Protein AF-A0A377V3G2-F1 (afdb_monomer)

Solvent-accessible surface area (backbone atoms only — not comparable to full-atom values): 36327 Å² total; per-residue (Å²): 133,83,86,81,59,48,42,84,76,40,78,85,45,91,57,34,81,79,62,35,63,66,79,51,83,46,32,42,43,62,50,50,54,55,48,50,61,61,45,50,75,79,45,56,74,77,54,44,56,50,50,53,54,40,48,67,64,43,36,77,72,75,35,40,84,37,48,56,74,74,59,49,48,67,59,53,52,50,52,55,48,58,47,50,49,66,100,81,34,51,54,69,67,57,51,43,52,47,54,52,53,51,40,50,56,41,41,55,34,34,79,71,58,46,30,94,68,47,48,54,65,90,68,73,75,76,86,74,87,84,76,81,82,76,54,69,50,73,67,55,47,53,41,31,45,69,40,34,93,44,70,66,57,32,33,51,53,50,42,34,35,74,70,48,54,53,59,23,35,57,46,51,34,28,54,86,38,46,41,82,85,84,31,38,34,44,41,58,40,21,36,40,86,91,71,48,40,27,51,36,94,42,76,87,48,38,63,36,74,44,78,52,52,70,72,41,50,52,36,48,53,61,39,39,79,77,24,67,88,47,76,70,41,81,41,67,30,35,50,92,54,84,95,40,67,46,80,43,80,33,31,43,55,52,48,46,48,80,80,44,89,51,98,86,51,52,74,54,58,53,41,64,59,55,54,54,54,49,55,56,15,34,60,65,47,74,49,78,79,62,86,92,61,54,70,69,56,36,31,47,47,36,26,26,62,76,69,73,49,93,82,84,55,79,46,101,82,74,47,84,54,79,92,81,86,79,82,91,80,78,93,80,80,90,81,89,79,90,86,88,84,87,79,90,81,71,50,59,66,27,67,35,77,58,93,61,83,90,82,81,71,99,80,69,91,69,86,74,74,82,46,67,48,59,44,46,74,49,38,54,28,44,77,40,61,59,32,29,80,43,80,72,56,61,70,56,47,53,49,54,48,75,38,41,58,82,82,30,25,41,28,37,37,51,34,38,62,41,39,60,70,40,57,47,48,98,41,65,69,62,50,50,52,52,49,64,54,46,50,90,42,56,89,28,55,58,32,41,29,42,63,43,44,58,82,58,46,72,89,46,47,66,40,51,50,56,44,60,69,71,48,75,84,92,61,49,45,29,41,31,78,54,24,67,61,61,66,62,82,41,68,52,22,52,52,51,51,48,57,28,34,80,67,55,25,13,44,40,33,52,35,40,58,38,37,70,71,46,78,76,81,44,75,66,47,46,52,47,46,74,71,49,74,94,60,80,72,67,96,58,80,31,26,68,54,35,34,39,39,42,33,44,37,93,50,65,68,60,35,51,59,66,43,50,60,48,40,58,49,51,35,47,44,58,72,74,37,65,93,68,42,22,50,34,42,32,42,37,65,84,62,72,64,60,54,63,58,51,48,54,55,42,33,73,49,34,64,79,68,54,78,77,58,79,72,82,80,79,88,71,91,130

Mean predicted aligned error: 19.2 Å

Secondary structure (DSSP, 8-state):
-----HHHH-TT-TTHHHHS------BHHHHHHHHHHHHHHHS-HHHHHHHHHHHHHHHHHH-TTSBGGG--HHHHHHHHHHHH-STTPPPHHHHHHHHHHHHHHHHHHHHTTS-SS-TTTT-PPPP-PPPPP-PPPHHHHHHHHHT-SSHHHHHHHHHHHHH---HHHHHT-BGGGEETTTTEEEE--EE-TTS-EE--SSGGGTTEEEEPPHHHHHHHHHHHHHHTTS--EEEEEE-SSTT-EEEEEE-BS--GGGT---TT--SS--HHHHHHHHHHHHHHHTPPPPTT--HHHHHHHHHHHHTT----PBPTTS-B-----------------------------------------TT-------SHHHHTTT-SEEEE-HHHH-PPPHHHHHHHHHTS-TT-EEEEEPPHIIIIISTTSS-HHHHHHHHHHHGGGGGGEEEEEEE--TT--GGGHHHHHHHHHTS-TTS-EEEE---GGGGSSSHHHHHHHHHHHHTT-EEEEEE-HHHHHS-S-SHHHHHHHHHS----------SSS-EEEE---S-HHHHHHHHHHHHHHHHHHHHHSPTT---EEE--S--THHHHHHHHHHHHH-GGG-S--------S--

Radius of gyration: 31.65 Å; Cα contacts (8 Å, |Δi|>4): 839; chains: 1; bounding box: 69×61×103 Å

Nearest PDB structures (foldseek):
  1z1b-assembly1_B  TM=7.583E-01  e=1.274E-10  Lambdavirus lambda
  1z1g-assembly1_D  TM=8.087E-01  e=2.029E-09  Lambdavirus lambda
  6en0-assembly1_B  TM=7.884E-01  e=1.002E-09  Enterococcus faecalis
  1ztv-assembly1_B  TM=6.992E-01  e=1.966E-10  Enterococcus faecalis V583
  5vfz-assembly1_A  TM=5.021E-01  e=3.491E-09  Brujitavirus brujita

Sequence (622 aa):
MGTFDYAAQFPNSPNLKTFGIGKKDITVKDLSEKWLELKRMEICANAINRYESVVRSMLPRVGANKLVSSVTREELLYIRKDMLAGDKGLSVVTVNYYMTTIAGMFQFAVDNGYVSENPFNGIKPLKRARIEPDPLTRDEFVRFIDACKHQQTKNLWSIAVYTGLRHGELVSLAWEDIDLKTGTMTIRRNYTKLGDFTLPKTEAGTDRVVHLIKPAIDALRNQAEMTRLGKQYQVEVQLREYGRTVIHDCTFVFNPQLVKKSGSVGYLYKADSVGDSWDAALKRSGFKAPQGVSVETHLRLLVAVCRGQSEFHCQPNGTLQRPDGFQCLRRLDGRQQQRSDCYVEPEIIGLCPIHAPWHGDRNMRMIKISKLVHHARHFNCVEGNTTLYALPKPEIVARWYEQTHDDFRFCFKFPATISHQAALRHCDELSSEFFARLAPLASRIGQYWLQLPATFGPRDLPALWHFLDGLPKDFTYGVEVRHPEFFAKGEAEQQLNRGLHERNVNRVILDSRPVHSAAATSPAMIDAQQKKPKVPVHAVMTARQPMVRFIGGDDMAHNRELFRVWLQTLAKWHQSGPRGCSCILRTLPSPRHWWITLWGDLRAALPAAGNAPSIPQQSSLF

pLDDT: mean 75.79, std 20.87, range [20.28, 97.69]

Foldseek 3Di:
DDDDQPCVVPVPDPCCVPRNPDQPWDFLQRLLVVVLVVVPQVDDPVVSVVLVVLCVVCCVQQDRRDTLQPRALVSLVVSLVVCQDDPPRDDLVVSLVSLVSVLVSQVVCCVVRNYVDRNCPPVDRDDDDDDDADADDPVLLVLLLVLQPDLLLSLLVQLCQQQLDQLQQSQQFFPVQDDLVQQKGFRAWGADLVGAIEGPPDPCRHRDITHHDPSNSVSLVVLCVPQVPHDWDWHWYDYPRPPDTDTDTGRTSHACCVVDPDPPGDRTDNSVVSQVSSCSSCVSSVHDRDPPAGPSNNSNCSNCVVVLNQDFDADNVRDTDDDDDDDDDDDDDDDDDDDDDDDDQFAAAFAEERDDPPDDDDPDPDPPPSDLLSVQLQHQEYEDAVQQDHQDALVVLVVNVVSHDLSHEYEYEHYCCCAPVCVLPPCPVVLVVNCVSNVVCLSRHQEYEYEHDLPCFLVSVVSVLVNLVPDDPSHAYEYEYQHQVLQPPDPSVVVVLQSCLVSQHEYAFEACPQLCVDDCPDPVSVVSNVPPHDYDGDLDGSHQAYEYEHEHDPDLVSSLVVCVVVLVSVLCCCVVGDPSRYYHYYYDDDDPVNQVPVVVSNCVSPVSVDDRRCPDDPPDDD

Organism: Klebsiella pneumoniae (NCBI:txid573)

Structure (mmCIF, N/CA/C/O backbone):
data_AF-A0A377V3G2-F1
#
_entry.id   AF-A0A377V3G2-F1
#
loop_
_atom_site.group_PDB
_atom_site.id
_atom_site.type_symbol
_atom_site.label_atom_id
_atom_site.label_alt_id
_atom_site.label_comp_id
_atom_site.label_asym_id
_atom_site.label_entity_id
_atom_site.label_seq_id
_atom_site.pdbx_PDB_ins_code
_atom_site.Cartn_x
_atom_site.Cartn_y
_atom_site.Cartn_z
_atom_site.occupancy
_atom_site.B_iso_or_equiv
_atom_site.auth_seq_id
_atom_site.auth_comp_id
_atom_site.auth_asym_id
_atom_site.auth_atom_id
_atom_site.pdbx_PDB_model_num
ATOM 1 N N . MET A 1 1 ? -37.678 2.352 57.133 1.00 36.22 1 MET A N 1
ATOM 2 C CA . MET A 1 1 ? -37.674 0.964 56.623 1.00 36.22 1 MET A CA 1
ATOM 3 C C . MET A 1 1 ? -36.226 0.586 56.378 1.00 36.22 1 MET A C 1
ATOM 5 O O . MET A 1 1 ? -35.552 1.330 55.679 1.00 36.22 1 MET A O 1
ATOM 9 N N . GLY A 1 2 ? -35.723 -0.459 57.038 1.00 46.84 2 GLY A N 1
ATOM 10 C CA . GLY A 1 2 ? -34.330 -0.891 56.895 1.00 46.84 2 GLY A CA 1
ATOM 11 C C . GLY A 1 2 ? -34.074 -1.503 55.519 1.00 46.84 2 GLY A C 1
ATOM 12 O O . GLY A 1 2 ? -34.924 -2.218 54.992 1.00 46.84 2 GLY A O 1
ATOM 13 N N . THR A 1 3 ? -32.922 -1.195 54.933 1.00 48.84 3 THR A N 1
ATOM 14 C CA . THR A 1 3 ? -32.455 -1.752 53.662 1.00 48.84 3 THR A CA 1
ATOM 15 C C . THR A 1 3 ? -32.175 -3.243 53.860 1.00 48.84 3 THR A C 1
ATOM 17 O O . THR A 1 3 ? -31.255 -3.611 54.585 1.00 48.84 3 THR A O 1
ATOM 20 N N . PHE A 1 4 ? -33.006 -4.109 53.283 1.00 61.12 4 PHE A N 1
ATOM 21 C CA . PHE A 1 4 ? -32.831 -5.559 53.363 1.00 61.12 4 PHE A CA 1
ATOM 22 C C . PHE A 1 4 ? -31.685 -5.994 52.441 1.00 61.12 4 PHE A C 1
ATOM 24 O O . PHE A 1 4 ? -31.817 -5.942 51.218 1.00 61.12 4 PHE A O 1
ATOM 31 N N . ASP A 1 5 ? -30.560 -6.399 53.029 1.00 61.78 5 ASP A N 1
ATOM 32 C CA . ASP A 1 5 ? -29.404 -6.925 52.302 1.00 61.78 5 ASP A CA 1
ATOM 33 C C . ASP A 1 5 ? -29.533 -8.446 52.127 1.00 61.78 5 ASP A C 1
ATOM 35 O O . ASP A 1 5 ? -29.214 -9.243 53.015 1.00 61.78 5 ASP A O 1
ATOM 39 N N . TYR A 1 6 ? -30.029 -8.844 50.954 1.00 66.56 6 TYR A N 1
ATOM 40 C CA . TYR A 1 6 ? -30.210 -10.244 50.569 1.00 66.56 6 TYR A CA 1
ATOM 41 C C . TYR A 1 6 ? -28.877 -11.013 50.555 1.00 66.56 6 TYR A C 1
ATOM 43 O O . TYR A 1 6 ? -28.852 -12.203 50.875 1.00 66.56 6 TYR A O 1
ATOM 51 N N . ALA A 1 7 ? -27.767 -10.354 50.200 1.00 63.22 7 ALA A N 1
ATOM 52 C CA . ALA A 1 7 ? -26.459 -10.996 50.097 1.00 63.22 7 ALA A CA 1
ATOM 53 C C . ALA A 1 7 ? -25.875 -11.328 51.478 1.00 63.22 7 ALA A C 1
ATOM 55 O O . ALA A 1 7 ? -25.275 -12.390 51.643 1.00 63.22 7 ALA A O 1
ATOM 56 N N . ALA A 1 8 ? -26.103 -10.464 52.472 1.00 67.25 8 ALA A N 1
ATOM 57 C CA . ALA A 1 8 ? -25.689 -10.700 53.856 1.00 67.25 8 ALA A CA 1
ATOM 58 C C . ALA A 1 8 ? -26.500 -11.816 54.544 1.00 67.25 8 ALA A C 1
ATOM 60 O O . ALA A 1 8 ? -25.957 -12.570 55.348 1.00 67.25 8 ALA A O 1
ATOM 61 N N . GLN A 1 9 ? -27.793 -11.938 54.226 1.00 73.44 9 GLN A N 1
ATOM 62 C CA . GLN A 1 9 ? -28.689 -12.942 54.817 1.00 73.44 9 GLN A CA 1
ATOM 63 C C . GLN A 1 9 ? -28.599 -14.321 54.140 1.00 73.44 9 GLN A C 1
ATOM 65 O O . GLN A 1 9 ? -28.748 -15.340 54.812 1.00 73.44 9 GLN A O 1
ATOM 70 N N . PHE A 1 10 ? -28.341 -14.380 52.827 1.00 72.75 10 PHE A N 1
ATOM 71 C CA . PHE A 1 10 ? -28.392 -15.632 52.057 1.00 72.75 10 PHE A CA 1
ATOM 72 C C . PHE A 1 10 ? -27.182 -15.839 51.127 1.00 72.75 10 PHE A C 1
ATOM 74 O O . PHE A 1 10 ? -27.363 -15.973 49.913 1.00 72.75 10 PHE A O 1
ATOM 81 N N . PRO A 1 11 ? -25.951 -15.950 51.665 1.00 68.06 11 PRO A N 1
ATOM 82 C CA . PRO A 1 11 ? -24.704 -15.929 50.887 1.00 68.06 11 PRO A CA 1
ATOM 83 C C . PRO A 1 11 ? -24.543 -17.068 49.863 1.00 68.06 11 PRO A C 1
ATOM 85 O O . PRO A 1 11 ? -23.843 -16.899 48.869 1.00 68.06 11 PRO A O 1
ATOM 88 N N . ASN A 1 12 ? -25.223 -18.204 50.052 1.00 74.00 12 ASN A N 1
ATOM 89 C CA . ASN A 1 12 ? -25.119 -19.384 49.178 1.00 74.00 12 ASN A CA 1
ATOM 90 C C . ASN A 1 12 ? -26.367 -19.619 48.304 1.00 74.00 12 ASN A C 1
ATOM 92 O O . ASN A 1 12 ? -26.546 -20.702 47.748 1.00 74.00 12 ASN A O 1
ATOM 96 N N . SER A 1 13 ? -27.273 -18.640 48.201 1.00 73.50 13 SER A N 1
ATOM 97 C CA . SER A 1 13 ? -28.510 -18.801 47.430 1.00 73.50 13 SER A CA 1
ATOM 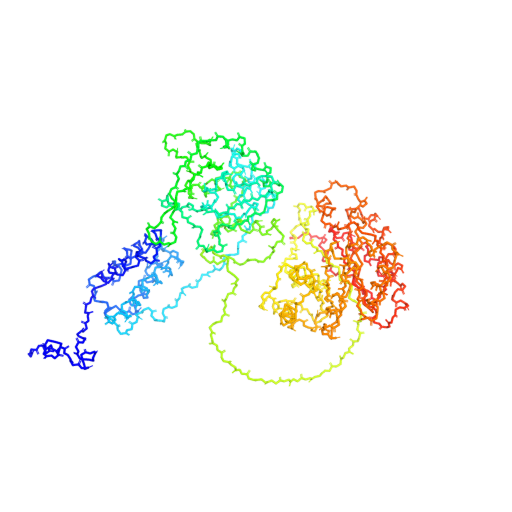98 C C . SER A 1 13 ? -28.242 -18.791 45.915 1.00 73.50 13 SER A C 1
ATOM 100 O O . SER A 1 13 ? -27.566 -17.887 45.425 1.00 73.50 13 SER A O 1
ATOM 102 N N . PRO A 1 14 ? -28.842 -19.692 45.113 1.00 65.56 14 PRO A N 1
ATOM 103 C CA . PRO A 1 14 ? -28.791 -19.595 43.649 1.00 65.56 14 PRO A CA 1
ATOM 104 C C . PRO A 1 14 ? -29.424 -18.293 43.111 1.00 65.56 14 PRO A C 1
ATOM 106 O O . PRO A 1 14 ? -29.096 -17.855 42.009 1.00 65.56 14 PRO A O 1
ATOM 109 N N . ASN A 1 15 ? -30.256 -17.622 43.920 1.00 55.91 15 ASN A N 1
ATOM 110 C CA . ASN A 1 15 ? -30.892 -16.337 43.615 1.00 55.91 15 ASN A CA 1
ATOM 111 C C . ASN A 1 15 ? -30.031 -15.108 43.976 1.00 55.91 15 ASN A C 1
ATOM 113 O O . ASN A 1 15 ? -30.467 -13.975 43.764 1.00 55.91 15 ASN A O 1
ATOM 117 N N . LEU A 1 16 ? -28.801 -15.293 44.476 1.00 61.34 16 LEU A N 1
ATOM 118 C CA . LEU A 1 16 ? -27.880 -14.196 44.811 1.00 61.34 16 LEU A CA 1
ATOM 119 C C . LEU A 1 16 ? -27.523 -13.341 43.583 1.00 61.34 16 LEU A C 1
ATOM 121 O O . LEU A 1 16 ? -27.342 -12.133 43.694 1.00 61.34 16 LEU A O 1
ATOM 125 N N . LYS A 1 17 ? -27.499 -13.945 42.388 1.00 56.06 17 LYS A N 1
ATOM 126 C CA . LYS A 1 17 ? -27.316 -13.219 41.119 1.00 56.06 17 LYS A CA 1
ATOM 127 C C . LYS A 1 17 ? -28.484 -12.281 40.789 1.00 56.06 17 LYS A C 1
ATOM 129 O O . LYS A 1 17 ? -28.273 -11.287 40.107 1.00 56.06 17 LYS A O 1
ATOM 134 N N . THR A 1 18 ? -29.690 -12.592 41.262 1.00 53.94 18 THR A N 1
ATOM 135 C CA . THR A 1 18 ? -30.924 -11.859 40.934 1.00 53.94 18 THR A CA 1
ATOM 136 C C . THR A 1 18 ? -31.259 -10.802 41.987 1.00 53.94 18 THR A C 1
ATOM 138 O O . THR A 1 18 ? -31.680 -9.707 41.631 1.00 53.94 18 THR A O 1
ATOM 141 N N . PHE A 1 19 ? -31.045 -11.106 43.273 1.00 54.09 19 PHE A N 1
ATOM 142 C CA . PHE A 1 19 ? -31.429 -10.233 44.395 1.00 54.09 19 PHE A CA 1
ATOM 143 C C . PHE A 1 19 ? -30.250 -9.740 45.250 1.00 54.09 19 PHE A C 1
ATOM 145 O O . PHE A 1 19 ? -30.423 -8.819 46.040 1.00 54.09 19 PHE A O 1
ATOM 152 N N . GLY A 1 20 ? -29.057 -10.328 45.104 1.00 48.84 20 GLY A N 1
ATOM 153 C CA . GLY A 1 20 ? -27.853 -9.969 45.866 1.00 48.84 20 GLY A CA 1
ATOM 154 C C . GLY A 1 20 ? -26.909 -8.995 45.155 1.00 48.84 20 GLY A C 1
ATOM 155 O O . GLY A 1 20 ? -25.934 -8.546 45.752 1.00 48.84 20 GLY A O 1
ATOM 156 N N . ILE A 1 21 ? -27.182 -8.626 43.899 1.00 51.97 21 ILE A N 1
ATOM 157 C CA . ILE A 1 21 ? -26.458 -7.541 43.230 1.00 51.97 21 ILE A CA 1
ATOM 158 C C . ILE A 1 21 ? -27.158 -6.235 43.603 1.00 51.97 21 ILE A C 1
ATOM 160 O O . ILE A 1 21 ? -27.953 -5.690 42.837 1.00 51.97 21 ILE A O 1
ATOM 164 N N . GLY A 1 22 ? -26.865 -5.722 44.800 1.00 52.09 22 GLY A N 1
ATOM 165 C CA . GLY A 1 22 ? -27.037 -4.294 45.048 1.00 52.09 22 GLY A CA 1
ATOM 166 C C . GLY A 1 22 ? -26.363 -3.543 43.899 1.00 52.09 22 GLY A C 1
ATOM 167 O O . GLY A 1 22 ? -25.249 -3.910 43.508 1.00 52.09 22 GLY A O 1
ATOM 168 N N . LYS A 1 23 ? -27.058 -2.568 43.296 1.00 55.03 23 LYS A N 1
ATOM 169 C CA . LYS A 1 23 ? -26.480 -1.720 42.244 1.00 55.03 23 LYS A CA 1
ATOM 170 C C . LYS A 1 23 ? -25.100 -1.286 42.725 1.00 55.03 23 LYS A C 1
ATOM 172 O O . LYS A 1 23 ? -24.985 -0.643 43.765 1.00 55.03 23 LYS A O 1
ATOM 177 N N . LYS A 1 24 ? -24.052 -1.714 42.019 1.00 65.50 24 LYS A N 1
ATOM 178 C CA . LYS A 1 24 ? -22.691 -1.288 42.325 1.00 65.50 24 LYS A CA 1
ATOM 179 C C . LYS A 1 24 ? -22.609 0.172 41.908 1.00 65.50 24 LYS A C 1
ATOM 181 O O . LYS A 1 24 ? -22.283 0.476 40.767 1.00 65.50 24 LYS A O 1
ATOM 186 N N . ASP A 1 25 ? -22.991 1.069 42.803 1.00 78.94 25 ASP A N 1
ATOM 187 C CA . ASP A 1 25 ? -22.901 2.494 42.543 1.00 78.94 25 ASP A CA 1
ATOM 188 C C . ASP A 1 25 ? -21.418 2.869 42.473 1.00 78.94 25 ASP A C 1
ATOM 190 O O . ASP A 1 25 ? -20.628 2.586 43.374 1.00 78.94 25 ASP A O 1
ATOM 194 N N . ILE A 1 26 ? -21.022 3.444 41.342 1.00 89.88 26 ILE A N 1
ATOM 195 C CA . ILE A 1 26 ? -19.655 3.879 41.076 1.00 89.88 26 ILE A CA 1
ATOM 196 C C . ILE A 1 26 ? -19.702 5.261 40.432 1.00 89.88 26 ILE A C 1
ATOM 198 O O . ILE A 1 26 ? -20.578 5.552 39.606 1.00 89.88 26 ILE A O 1
ATOM 202 N N . THR A 1 27 ? -18.773 6.130 40.824 1.00 93.50 27 THR A N 1
ATOM 203 C CA . THR A 1 27 ? -18.628 7.443 40.196 1.00 93.50 27 THR A CA 1
ATOM 204 C C . THR A 1 27 ? -17.915 7.319 38.851 1.00 93.50 27 THR A C 1
ATOM 206 O O . THR A 1 27 ? -17.184 6.358 38.593 1.00 93.50 27 THR A O 1
ATOM 209 N N . VAL A 1 28 ? -18.099 8.302 37.969 1.00 92.50 28 VAL A N 1
ATOM 210 C CA . VAL A 1 28 ? -17.387 8.343 36.681 1.00 92.50 28 VAL A CA 1
ATOM 211 C C . VAL A 1 28 ? -15.866 8.384 36.892 1.00 92.50 28 VAL A C 1
ATOM 213 O O . VAL A 1 28 ? -15.130 7.771 36.117 1.00 92.50 28 VAL A O 1
ATOM 216 N N . LYS A 1 29 ? -15.387 9.057 37.948 1.00 93.31 29 LYS A N 1
ATOM 217 C CA . LYS A 1 29 ? -13.964 9.091 38.309 1.00 93.31 29 LYS A CA 1
ATOM 218 C C . LYS A 1 29 ? -13.433 7.704 38.663 1.00 93.31 29 LYS A C 1
ATOM 220 O O . LYS A 1 29 ? -12.492 7.252 38.011 1.00 93.31 29 LYS A O 1
ATOM 225 N N . ASP A 1 30 ? -14.059 7.019 39.615 1.00 92.56 30 ASP A N 1
ATOM 226 C CA . ASP A 1 30 ? -13.584 5.709 40.081 1.00 92.56 30 ASP A CA 1
ATOM 227 C C . ASP A 1 30 ? -13.652 4.658 38.965 1.00 92.56 30 ASP A C 1
ATOM 229 O O . ASP A 1 30 ? -12.777 3.800 38.843 1.00 92.56 30 ASP A O 1
ATOM 233 N N . LEU A 1 31 ? -14.678 4.741 38.106 1.00 93.44 31 LEU A N 1
ATOM 234 C CA . LEU A 1 31 ? -14.775 3.915 36.904 1.00 93.44 31 LEU A CA 1
ATOM 235 C C . LEU A 1 31 ? -13.583 4.162 35.972 1.00 93.44 31 LEU A C 1
ATOM 237 O O . LEU A 1 31 ? -13.005 3.210 35.450 1.00 93.44 31 LEU A O 1
ATOM 241 N N . SER A 1 32 ? -13.221 5.429 35.755 1.00 94.75 32 SER A N 1
ATOM 242 C CA . SER A 1 32 ? -12.133 5.796 34.851 1.00 94.75 32 SER A CA 1
ATOM 243 C C . SER A 1 32 ? -10.767 5.313 35.343 1.00 94.75 32 SER A C 1
ATOM 245 O O . SER A 1 32 ? -9.984 4.818 34.535 1.00 94.75 32 SER A O 1
ATOM 247 N N . GLU A 1 33 ? -10.506 5.383 36.651 1.00 94.06 33 GLU A N 1
ATOM 248 C CA . GLU A 1 33 ? -9.258 4.910 37.262 1.00 94.06 33 GLU A CA 1
ATOM 249 C C . GLU A 1 33 ? -9.129 3.389 37.123 1.00 94.06 33 GLU A C 1
ATOM 251 O O . GLU A 1 33 ? -8.140 2.911 36.563 1.00 94.06 33 GLU A O 1
ATOM 256 N N . LYS A 1 34 ? -10.176 2.637 37.498 1.00 93.38 34 LYS A N 1
ATOM 257 C CA . LYS A 1 34 ? -10.218 1.171 37.336 1.00 93.38 34 LYS A CA 1
ATOM 258 C C . LYS A 1 34 ? -10.067 0.743 35.882 1.00 93.38 34 LYS A C 1
ATOM 260 O O . LYS A 1 34 ? -9.336 -0.195 35.570 1.00 93.38 34 LYS A O 1
ATOM 265 N N . TRP A 1 35 ? -10.769 1.424 34.977 1.00 94.38 35 TRP A N 1
ATOM 266 C CA . TRP A 1 35 ? -10.710 1.104 33.558 1.00 94.38 35 TRP A CA 1
ATOM 267 C C . TRP A 1 35 ? -9.310 1.341 32.992 1.00 94.38 35 TRP A C 1
ATOM 269 O O . TRP A 1 35 ? -8.788 0.466 32.308 1.00 94.38 35 TRP A O 1
ATOM 279 N N . LEU A 1 36 ? -8.679 2.482 33.296 1.00 93.50 36 LEU A N 1
ATOM 280 C CA . LEU A 1 36 ? -7.326 2.799 32.829 1.00 93.50 36 LEU A CA 1
ATOM 281 C C . LEU A 1 36 ? -6.269 1.846 33.400 1.00 93.50 36 LEU A C 1
ATOM 283 O O . LEU A 1 36 ? -5.361 1.458 32.665 1.00 93.50 36 LEU A O 1
ATOM 287 N N . GLU A 1 37 ? -6.390 1.451 34.669 1.00 91.62 37 GLU A N 1
ATOM 288 C CA . GLU A 1 37 ? -5.494 0.483 35.311 1.00 91.62 37 GLU A CA 1
ATOM 289 C C . GLU A 1 37 ? -5.500 -0.859 34.571 1.00 91.62 37 GLU A C 1
ATOM 291 O O . GLU A 1 37 ? -4.449 -1.325 34.128 1.00 91.62 37 GLU A O 1
ATOM 296 N N . LEU A 1 38 ? -6.685 -1.431 34.339 1.00 90.00 38 LEU A N 1
ATOM 297 C CA . LEU A 1 38 ? -6.821 -2.689 33.603 1.00 90.00 38 LEU A CA 1
ATOM 298 C C . LEU A 1 38 ? -6.393 -2.534 32.138 1.00 90.00 38 LEU A C 1
ATOM 300 O O . LEU A 1 38 ? -5.691 -3.389 31.595 1.00 90.00 38 LEU A O 1
ATOM 304 N N . LYS A 1 39 ? -6.744 -1.410 31.497 1.00 88.12 39 LYS A N 1
ATOM 305 C CA . LYS A 1 39 ? -6.388 -1.168 30.092 1.00 88.12 39 LYS A CA 1
ATOM 306 C C . LYS A 1 39 ? -4.885 -1.052 29.879 1.00 88.12 39 LYS A C 1
ATOM 308 O O . LYS A 1 39 ? -4.419 -1.425 28.805 1.00 88.12 39 LYS A O 1
ATOM 313 N N . ARG A 1 40 ? -4.121 -0.579 30.872 1.00 86.69 40 ARG A N 1
ATOM 314 C CA . ARG A 1 40 ? -2.652 -0.461 30.809 1.00 86.69 40 ARG A CA 1
ATOM 315 C C . ARG A 1 40 ? -1.970 -1.795 30.490 1.00 86.69 40 ARG A C 1
ATOM 317 O O . ARG A 1 40 ? -0.935 -1.787 29.834 1.00 86.69 40 ARG A O 1
ATOM 324 N N . MET A 1 41 ? -2.566 -2.913 30.905 1.00 82.25 41 MET A N 1
ATOM 325 C CA . MET A 1 41 ? -2.051 -4.260 30.634 1.00 82.25 41 MET A CA 1
ATOM 326 C C . MET A 1 41 ? -2.342 -4.736 29.203 1.00 82.25 41 MET A C 1
ATOM 328 O O . MET A 1 41 ? -1.635 -5.591 28.679 1.00 82.25 41 MET A O 1
ATOM 332 N N . GLU A 1 42 ? -3.372 -4.184 28.555 1.00 80.25 42 GLU A N 1
ATOM 333 C CA . GLU A 1 42 ? -3.816 -4.598 27.218 1.00 80.25 42 GLU A CA 1
ATOM 334 C C . GLU A 1 42 ? -3.176 -3.788 26.082 1.00 80.25 42 GLU A C 1
ATOM 336 O O . GLU A 1 42 ? -3.113 -4.252 24.942 1.00 80.25 42 GLU A O 1
ATOM 341 N N . ILE A 1 43 ? -2.763 -2.543 26.350 1.00 81.56 43 ILE A N 1
ATOM 342 C CA . ILE A 1 43 ? -2.342 -1.595 25.310 1.00 81.56 43 ILE A CA 1
ATOM 343 C C . ILE A 1 43 ? -0.960 -1.003 25.586 1.00 81.56 43 ILE A C 1
ATOM 345 O O . ILE A 1 43 ? -0.515 -0.881 26.720 1.00 81.56 43 ILE A O 1
ATOM 349 N N . CYS A 1 44 ? -0.282 -0.561 24.525 1.00 74.75 44 CYS A N 1
ATOM 350 C CA . CYS A 1 44 ? 1.052 0.026 24.641 1.00 74.75 44 CYS A CA 1
ATOM 351 C C . CYS A 1 44 ? 1.064 1.394 25.359 1.00 74.75 44 CYS A C 1
ATOM 353 O O . CYS A 1 44 ? 0.077 2.137 25.334 1.00 74.75 44 CYS A O 1
ATOM 355 N N . ALA A 1 45 ? 2.230 1.786 25.891 1.00 77.94 45 ALA A N 1
ATOM 356 C CA . ALA A 1 45 ? 2.457 3.044 26.623 1.00 77.94 45 ALA A CA 1
ATOM 357 C C . ALA A 1 45 ? 1.957 4.306 25.874 1.00 77.94 45 ALA A C 1
ATOM 359 O O . ALA A 1 45 ? 1.321 5.203 26.427 1.00 77.94 45 ALA A O 1
ATOM 360 N N . ASN A 1 46 ? 2.162 4.357 24.555 1.00 79.12 46 ASN A N 1
ATOM 361 C CA . ASN A 1 46 ? 1.679 5.457 23.713 1.00 79.12 46 ASN A CA 1
ATOM 362 C C . ASN A 1 46 ? 0.151 5.509 23.570 1.00 79.12 46 ASN A C 1
ATOM 364 O O . ASN A 1 46 ? -0.413 6.569 23.281 1.00 79.12 46 ASN A O 1
ATOM 368 N N . ALA A 1 47 ? -0.522 4.363 23.643 1.00 81.75 47 ALA A N 1
ATOM 369 C CA . ALA A 1 47 ? -1.974 4.300 23.590 1.00 81.75 47 ALA A CA 1
ATOM 370 C C . ALA A 1 47 ? -2.566 4.693 24.948 1.00 81.75 47 ALA A C 1
ATOM 372 O O . ALA A 1 47 ? -3.438 5.559 24.971 1.00 81.75 47 ALA A O 1
ATOM 373 N N . ILE A 1 48 ? -2.031 4.175 26.060 1.00 88.38 48 ILE A N 1
ATOM 374 C CA . ILE A 1 48 ? -2.521 4.528 27.400 1.00 88.38 48 ILE A CA 1
ATOM 375 C C . ILE A 1 48 ? -2.359 6.024 27.693 1.00 88.38 48 ILE A C 1
ATOM 377 O O . ILE A 1 48 ? -3.332 6.655 28.092 1.00 88.38 48 ILE A O 1
ATOM 381 N N . ASN A 1 49 ? -1.230 6.647 27.332 1.00 87.12 49 ASN A N 1
ATOM 382 C CA . ASN A 1 49 ? -1.041 8.097 27.500 1.00 87.12 49 ASN A CA 1
ATOM 383 C C . ASN A 1 49 ? -2.100 8.923 26.748 1.00 87.12 49 ASN A C 1
ATOM 385 O O . ASN A 1 49 ? -2.532 9.985 27.202 1.00 87.12 49 ASN A O 1
ATOM 389 N N . ARG A 1 50 ? -2.560 8.437 25.585 1.00 87.50 50 ARG A N 1
ATOM 390 C CA . ARG A 1 50 ? -3.662 9.074 24.851 1.00 87.50 50 ARG A CA 1
ATOM 391 C C . ARG A 1 50 ? -4.998 8.875 25.557 1.00 87.50 50 ARG A C 1
ATOM 393 O O . ARG A 1 50 ? -5.775 9.821 25.603 1.00 87.50 50 ARG A O 1
ATOM 400 N N . TYR A 1 51 ? -5.263 7.688 26.095 1.00 92.25 51 TYR A N 1
ATOM 401 C CA . TYR A 1 51 ? -6.489 7.398 26.842 1.00 92.25 51 TYR A CA 1
ATOM 402 C C . TYR A 1 51 ? -6.560 8.241 28.117 1.00 92.25 51 TYR A C 1
ATOM 404 O O . TYR A 1 51 ? -7.568 8.904 28.339 1.00 92.25 51 TYR A O 1
ATOM 412 N N . GLU A 1 52 ? -5.471 8.322 28.881 1.00 93.50 52 GLU A N 1
ATOM 413 C CA . GLU A 1 52 ? -5.349 9.190 30.057 1.00 93.50 52 GLU A CA 1
ATOM 414 C C . GLU A 1 52 ? -5.600 10.660 29.699 1.00 93.50 52 GLU A C 1
ATOM 416 O O . GLU A 1 52 ? -6.346 11.354 30.388 1.00 93.50 52 GLU A O 1
ATOM 421 N N . SER A 1 53 ? -5.042 11.143 28.581 1.00 92.88 53 SER A N 1
ATOM 422 C CA . SER A 1 53 ? -5.291 12.512 28.117 1.00 92.88 53 SER A CA 1
ATOM 423 C C . SER A 1 53 ? -6.755 12.755 27.739 1.00 92.88 53 SER A C 1
ATOM 425 O O . SER A 1 53 ? -7.270 13.847 27.991 1.00 92.88 53 SER A O 1
ATOM 427 N N . VAL A 1 54 ? -7.428 11.773 27.130 1.00 93.62 54 VAL A N 1
ATOM 428 C CA . VAL A 1 54 ? -8.859 11.865 26.801 1.00 93.62 54 VAL A CA 1
ATOM 429 C C . VAL A 1 54 ? -9.695 11.870 28.073 1.00 93.62 54 VAL A C 1
ATOM 431 O O . VAL A 1 54 ? -10.518 12.766 28.241 1.00 93.62 54 VAL A O 1
ATOM 434 N N . VAL A 1 55 ? -9.460 10.918 28.980 1.00 94.31 55 VAL A N 1
ATOM 435 C CA . VAL A 1 55 ? -10.165 10.815 30.263 1.00 94.31 55 VAL A CA 1
ATOM 436 C C . VAL A 1 55 ? -9.995 12.109 31.049 1.00 94.31 55 VAL A C 1
ATOM 438 O O . VAL A 1 55 ? -10.993 12.719 31.409 1.00 94.31 55 VAL A O 1
ATOM 441 N N . ARG A 1 56 ? -8.769 12.622 31.199 1.00 94.56 56 ARG A N 1
ATOM 442 C CA . ARG A 1 56 ? -8.500 13.902 31.875 1.00 94.56 56 ARG A CA 1
ATOM 443 C C . ARG A 1 56 ? -9.269 15.076 31.263 1.00 94.56 56 ARG A C 1
ATOM 445 O O . ARG A 1 56 ? -9.676 15.980 31.984 1.00 94.56 56 ARG A O 1
ATOM 452 N N . SER A 1 57 ? -9.469 15.081 29.944 1.00 92.00 57 SER A N 1
ATOM 453 C CA . SER A 1 57 ? -10.206 16.145 29.252 1.00 92.00 57 SER A CA 1
ATOM 454 C C . SER A 1 57 ? -11.730 15.987 29.334 1.00 92.00 57 SER A C 1
ATOM 456 O O . SER A 1 57 ? -12.447 16.989 29.349 1.00 92.00 57 SER A O 1
ATOM 458 N N . MET A 1 58 ? -12.225 14.750 29.385 1.00 93.00 58 MET A N 1
ATOM 459 C CA . MET A 1 58 ? -13.653 14.424 29.404 1.00 93.00 58 MET A CA 1
ATOM 460 C C . MET A 1 58 ? -14.235 14.362 30.817 1.00 93.00 58 MET A C 1
ATOM 462 O O . MET A 1 58 ? -15.407 14.683 30.993 1.00 93.00 58 MET A O 1
ATOM 466 N N . LEU A 1 59 ? -13.436 14.009 31.825 1.00 93.38 59 LEU A N 1
ATOM 467 C CA . LEU A 1 59 ? -13.884 13.851 33.210 1.00 93.38 59 LEU A CA 1
ATOM 468 C C . LEU A 1 59 ? -14.562 15.119 33.771 1.00 93.38 59 LEU A C 1
ATOM 470 O O . LEU A 1 59 ? -15.652 14.992 34.329 1.00 93.38 59 LEU A O 1
ATOM 474 N N . PRO A 1 60 ? -14.026 16.344 33.567 1.00 92.69 60 PRO A N 1
ATOM 475 C CA . PRO A 1 60 ? -14.699 17.565 34.019 1.00 92.69 60 PRO A CA 1
ATOM 476 C C . PRO A 1 60 ? -15.996 17.863 33.258 1.00 92.69 60 PRO A C 1
ATOM 478 O O . PRO A 1 60 ? -16.874 18.527 33.792 1.00 92.69 60 PRO A O 1
ATOM 481 N N . ARG A 1 61 ? -16.120 17.384 32.012 1.00 92.56 61 ARG A N 1
ATOM 482 C CA . ARG A 1 61 ? -17.281 17.636 31.141 1.00 92.56 61 ARG A CA 1
ATOM 483 C C . ARG A 1 61 ? -18.442 16.696 31.449 1.00 92.56 61 ARG A C 1
ATOM 485 O O . ARG A 1 61 ? -19.585 17.121 31.420 1.00 92.56 61 ARG A O 1
ATOM 492 N N . VAL A 1 62 ? -18.139 15.427 31.724 1.00 91.81 62 VAL A N 1
ATOM 493 C CA . VAL A 1 62 ? -19.134 14.401 32.089 1.00 91.81 62 VAL A CA 1
ATOM 494 C C . VAL A 1 62 ? -19.541 14.525 33.563 1.00 91.81 62 VAL A C 1
ATOM 496 O O . VAL A 1 62 ? -20.680 14.236 33.915 1.00 91.81 62 VAL A O 1
ATOM 499 N N . GLY A 1 63 ? -18.622 14.988 34.415 1.00 90.31 63 GLY A N 1
ATOM 500 C CA . GLY A 1 63 ? -18.824 15.151 35.852 1.00 90.31 63 GLY A CA 1
ATOM 501 C C . GLY A 1 63 ? -18.182 14.014 36.644 1.00 90.31 63 GLY A C 1
ATOM 502 O O . GLY A 1 63 ? -18.745 12.931 36.762 1.00 90.31 63 GLY A O 1
ATOM 503 N N . ALA A 1 64 ? -17.012 14.278 37.231 1.00 88.94 64 ALA A N 1
ATOM 504 C CA . ALA A 1 64 ? -16.210 13.289 37.960 1.00 88.94 64 ALA A CA 1
ATOM 505 C C . ALA A 1 64 ? -16.979 12.588 39.098 1.00 88.94 64 ALA A C 1
ATOM 507 O O . ALA A 1 64 ? -16.896 11.371 39.239 1.00 88.94 64 ALA A O 1
ATOM 508 N N . ASN A 1 65 ? -17.755 13.358 39.868 1.00 90.94 65 ASN A N 1
ATOM 509 C CA . ASN A 1 65 ? -18.490 12.882 41.047 1.00 90.94 65 ASN A CA 1
ATOM 510 C C . ASN A 1 65 ? -19.879 12.326 40.708 1.00 90.94 65 ASN A C 1
ATOM 512 O O . ASN A 1 65 ? -20.616 11.906 41.597 1.00 90.94 65 ASN A O 1
ATOM 516 N N . LYS A 1 66 ? -20.273 12.372 39.434 1.00 90.00 66 LYS A N 1
ATOM 517 C CA . LYS A 1 66 ? -21.576 11.889 39.001 1.00 90.00 66 LYS A CA 1
ATOM 518 C C . LYS A 1 66 ? -21.583 10.361 39.033 1.00 90.00 66 LYS A C 1
ATOM 520 O O . LYS A 1 66 ? -20.578 9.728 38.703 1.00 90.00 66 LYS A O 1
ATOM 525 N N . LEU A 1 67 ? -22.706 9.765 39.429 1.00 91.25 67 LEU A N 1
ATOM 526 C CA . LEU A 1 67 ? -22.895 8.320 39.305 1.00 91.25 67 LEU A CA 1
ATOM 527 C C . LEU A 1 67 ? -22.947 7.936 37.827 1.00 91.25 67 LEU A C 1
ATOM 529 O O . LEU A 1 67 ? -23.601 8.603 37.027 1.00 91.25 67 LEU A O 1
ATOM 533 N N . VAL A 1 68 ? -22.301 6.829 37.466 1.00 90.12 68 VAL A N 1
ATOM 534 C CA . VAL A 1 68 ? -22.293 6.329 36.080 1.00 90.12 68 VAL A CA 1
ATOM 535 C C . VAL A 1 68 ? -23.715 6.079 35.561 1.00 90.12 68 VAL A C 1
ATOM 537 O O . VAL A 1 68 ? -24.001 6.334 34.394 1.00 90.12 68 VAL A O 1
ATOM 540 N N . SER A 1 69 ? -24.625 5.657 36.441 1.00 88.31 69 SER A N 1
ATOM 541 C CA . SER A 1 69 ? -26.035 5.393 36.142 1.00 88.31 69 SER A CA 1
ATOM 542 C C . SER A 1 69 ? -26.875 6.641 35.836 1.00 88.31 69 SER A C 1
ATOM 544 O O . SER A 1 69 ? -27.957 6.502 35.272 1.00 88.31 69 SER A O 1
ATOM 546 N N . SER A 1 70 ? -26.411 7.850 36.182 1.00 89.75 70 SER A N 1
ATOM 547 C CA . SER A 1 70 ? -27.159 9.100 35.964 1.00 89.75 70 SER A CA 1
ATOM 548 C C . SER A 1 70 ? -26.682 9.912 34.760 1.00 89.75 70 SER A C 1
ATOM 550 O O . SER A 1 70 ? -27.222 10.985 34.489 1.00 89.75 70 SER A O 1
ATOM 552 N N . VAL A 1 71 ? -25.673 9.429 34.031 1.00 92.38 71 VAL A N 1
ATOM 553 C CA . VAL A 1 71 ? -25.194 10.070 32.801 1.00 92.38 71 VAL A CA 1
ATOM 554 C C . VAL A 1 71 ? -26.163 9.768 31.665 1.00 92.38 71 VAL A C 1
ATOM 556 O O . VAL A 1 71 ? -26.389 8.607 31.323 1.00 92.38 71 VAL A O 1
ATOM 559 N N . THR A 1 72 ? -26.726 10.812 31.055 1.00 91.50 72 THR A N 1
ATOM 560 C CA . THR A 1 72 ? -27.730 10.654 29.996 1.00 91.50 72 THR A CA 1
ATOM 561 C C . THR A 1 72 ? -27.138 10.865 28.604 1.00 91.50 72 THR A C 1
ATOM 563 O O . THR A 1 72 ? -26.130 11.546 28.408 1.00 91.50 72 THR A O 1
ATOM 566 N N . ARG A 1 73 ? -27.797 10.299 27.586 1.00 92.75 73 ARG A N 1
ATOM 567 C CA . ARG A 1 73 ? -27.418 10.503 26.178 1.00 92.75 73 ARG A CA 1
ATOM 568 C C . ARG A 1 73 ? -27.479 11.977 25.769 1.00 92.75 73 ARG A C 1
ATOM 570 O O . ARG A 1 73 ? -26.656 12.426 24.977 1.00 92.75 73 ARG A O 1
ATOM 577 N N . GLU A 1 74 ? -28.458 12.714 26.284 1.00 92.06 74 GLU A N 1
ATOM 578 C CA . GLU A 1 74 ? -28.652 14.131 25.983 1.00 92.06 74 GLU A CA 1
ATOM 579 C C . GLU A 1 74 ? -27.461 14.973 26.453 1.00 92.06 74 GLU A C 1
ATOM 581 O O . GLU A 1 74 ? -26.893 15.729 25.665 1.00 92.06 74 GLU A O 1
ATOM 586 N N . GLU A 1 75 ? -26.994 14.757 27.684 1.00 92.12 75 GLU A N 1
ATOM 587 C CA . GLU A 1 75 ? -25.804 15.423 28.227 1.00 92.12 75 GLU A CA 1
ATOM 588 C C . GLU A 1 75 ? -24.568 15.175 27.357 1.00 92.12 75 GLU A C 1
ATOM 590 O O . GLU A 1 75 ? -23.827 16.103 27.033 1.00 92.12 75 GLU A O 1
ATOM 595 N N . LEU A 1 76 ? -24.374 13.937 26.895 1.00 93.94 76 LEU A N 1
ATOM 596 C CA . LEU A 1 76 ? -23.270 13.582 25.999 1.00 93.94 76 LEU A CA 1
ATOM 597 C C . LEU A 1 76 ? -23.348 14.307 24.645 1.00 93.94 76 LEU A C 1
ATOM 599 O O . LEU A 1 76 ? -22.313 14.647 24.063 1.00 93.94 76 LEU A O 1
ATOM 603 N N . LEU A 1 77 ? -24.555 14.561 24.127 1.00 93.31 77 LEU A N 1
ATOM 604 C CA . LEU A 1 77 ? -24.754 15.328 22.895 1.00 93.31 77 LEU A CA 1
ATOM 605 C C . LEU A 1 77 ? -24.435 16.815 23.091 1.00 93.31 77 LEU A C 1
ATOM 607 O O . LEU A 1 77 ? -23.813 17.404 22.201 1.00 93.31 77 LEU A O 1
ATOM 611 N N . TYR A 1 78 ? -24.785 17.393 24.244 1.00 92.81 78 TYR A N 1
ATOM 612 C CA . TYR A 1 78 ? -24.382 18.753 24.616 1.00 92.81 78 TYR A CA 1
ATOM 613 C C . TYR A 1 78 ? -22.865 18.865 24.787 1.00 92.81 78 TYR A C 1
ATOM 615 O O . TYR A 1 78 ? -22.250 19.720 24.157 1.00 92.81 78 TYR A O 1
ATOM 623 N N . ILE A 1 79 ? -22.227 17.924 25.490 1.00 92.44 79 ILE A N 1
ATOM 624 C CA . ILE A 1 79 ? -20.761 17.876 25.619 1.00 92.44 79 ILE A CA 1
ATOM 625 C C . ILE A 1 79 ? -20.096 17.798 24.236 1.00 92.44 79 ILE A C 1
ATOM 627 O O . ILE A 1 79 ? -19.114 18.495 23.968 1.00 92.44 79 ILE A O 1
ATOM 631 N N . ARG A 1 80 ? -20.637 16.980 23.322 1.00 93.75 80 ARG A N 1
ATOM 632 C CA . ARG A 1 80 ? -20.144 16.883 21.941 1.00 93.75 80 ARG A CA 1
ATOM 633 C C . ARG A 1 80 ? -20.284 18.202 21.179 1.00 93.75 80 ARG A C 1
ATOM 635 O O . ARG A 1 80 ? -19.372 18.550 20.432 1.00 93.75 80 ARG A O 1
ATOM 642 N N . LYS A 1 81 ? -21.403 18.913 21.347 1.00 91.81 81 LYS A N 1
ATOM 643 C CA . LYS A 1 81 ? -21.632 20.241 20.760 1.00 91.81 81 LYS A CA 1
ATOM 644 C C . LYS A 1 81 ? -20.623 21.256 21.304 1.00 91.81 81 LYS A C 1
ATOM 646 O O . LYS A 1 81 ? -19.992 21.948 20.513 1.00 91.81 81 LYS A O 1
ATOM 651 N N . ASP A 1 82 ? -20.408 21.287 22.614 1.00 89.75 82 ASP A N 1
ATOM 652 C CA . ASP A 1 82 ? -19.512 22.248 23.266 1.00 89.75 82 ASP A CA 1
ATOM 653 C C . ASP A 1 82 ? -18.044 22.028 22.895 1.00 89.75 82 ASP A C 1
ATOM 655 O O . ASP A 1 82 ? -17.277 22.979 22.789 1.00 89.75 82 ASP A O 1
ATOM 659 N N . MET A 1 83 ? -17.635 20.780 22.644 1.00 91.12 83 MET A N 1
ATOM 660 C CA . MET A 1 83 ? -16.294 20.492 22.125 1.00 91.12 83 MET A CA 1
ATOM 661 C C . MET A 1 83 ? -16.072 21.006 20.695 1.00 91.12 83 MET A C 1
ATOM 663 O O . MET A 1 83 ? -14.923 21.229 20.312 1.00 91.12 83 MET A O 1
ATOM 667 N N . LEU A 1 84 ? -17.138 21.162 19.902 1.00 89.62 84 LEU A N 1
ATOM 668 C CA . LEU A 1 84 ? -17.074 21.703 18.540 1.00 89.62 84 LEU A CA 1
ATOM 669 C C . LEU A 1 84 ? -17.215 23.228 18.499 1.00 89.62 84 LEU A C 1
ATOM 671 O O . LEU A 1 84 ? -16.771 23.843 17.534 1.00 89.62 84 LEU A O 1
ATOM 675 N N . ALA A 1 85 ? -17.871 23.826 19.493 1.00 84.88 85 ALA A N 1
ATOM 676 C CA . ALA A 1 85 ? -18.212 25.242 19.496 1.00 84.88 85 ALA A CA 1
ATOM 677 C C . ALA A 1 85 ? -17.005 26.150 19.818 1.00 84.88 85 ALA A C 1
ATOM 679 O O . ALA A 1 85 ? -16.160 25.820 20.649 1.00 84.88 85 ALA A O 1
ATOM 680 N N . GLY A 1 86 ? -16.971 27.330 19.184 1.00 70.69 86 GLY A N 1
ATOM 681 C CA . GLY A 1 86 ? -16.000 28.408 19.425 1.00 70.69 86 GLY A CA 1
ATOM 682 C C . GLY A 1 86 ? -14.804 28.445 18.462 1.00 70.69 86 GLY A C 1
ATOM 683 O O . GLY A 1 86 ? -14.503 27.470 17.777 1.00 70.69 86 GLY A O 1
ATOM 684 N N . ASP A 1 87 ? -14.074 29.567 18.456 1.00 54.94 87 ASP A N 1
ATOM 685 C CA . ASP A 1 87 ? -12.901 29.807 17.585 1.00 54.94 87 ASP A CA 1
ATOM 686 C C . ASP A 1 87 ? -11.719 28.854 17.854 1.00 54.94 87 ASP A C 1
ATOM 688 O O . ASP A 1 87 ? -10.797 28.735 17.048 1.00 54.94 87 ASP A O 1
ATOM 692 N N . LYS A 1 88 ? -11.745 28.149 18.993 1.00 70.88 88 LYS A N 1
ATOM 693 C CA . LYS A 1 88 ? -10.781 27.106 19.389 1.00 70.88 88 LYS A CA 1
ATOM 694 C C . LYS A 1 88 ? -11.427 25.719 19.509 1.00 70.88 88 LYS A C 1
ATOM 696 O O . LYS A 1 88 ? -10.921 24.871 20.246 1.00 70.88 88 LYS A O 1
ATOM 701 N N . GLY A 1 89 ? -12.550 25.496 18.824 1.00 82.12 89 GLY A N 1
ATOM 702 C CA . GLY A 1 89 ? -13.232 24.205 18.789 1.00 82.12 89 GLY A CA 1
ATOM 703 C C . GLY A 1 89 ? -12.309 23.071 18.327 1.00 82.12 89 GLY A C 1
ATOM 704 O O . GLY A 1 89 ? -11.403 23.255 17.508 1.00 82.12 89 GLY A O 1
ATOM 705 N N . LEU A 1 90 ? -12.521 21.872 18.868 1.00 86.62 90 LEU A N 1
ATOM 706 C CA . LEU A 1 90 ? -11.747 20.692 18.497 1.00 86.62 90 LEU A CA 1
ATOM 707 C C . LEU A 1 90 ? -12.142 20.196 17.103 1.00 86.62 90 LEU A C 1
ATOM 709 O O . LEU A 1 90 ? -13.288 20.307 16.668 1.00 86.62 90 LEU A O 1
ATOM 713 N N . SER A 1 91 ? -11.196 19.557 16.412 1.00 86.25 91 SER A N 1
ATOM 714 C CA . SER A 1 91 ? -11.493 18.929 15.123 1.00 86.25 91 SER A CA 1
ATOM 715 C C . SER A 1 91 ? -12.520 17.799 15.274 1.00 86.25 91 SER A C 1
ATOM 717 O O . SER A 1 91 ? -12.511 17.061 16.262 1.00 86.25 91 SER A O 1
ATOM 719 N N . VAL A 1 92 ? -13.336 17.582 14.239 1.00 88.06 92 VAL A N 1
ATOM 720 C CA . VAL A 1 92 ? -14.310 16.475 14.174 1.00 88.06 92 VAL A CA 1
ATOM 721 C C . VAL A 1 92 ? -13.663 15.113 14.468 1.00 88.06 92 VAL A C 1
ATOM 723 O O . VAL A 1 92 ? -14.261 14.260 15.123 1.00 88.06 92 VAL A O 1
ATOM 726 N N . VAL A 1 93 ? -12.421 14.907 14.015 1.00 85.75 93 VAL A N 1
ATOM 727 C CA . VAL A 1 93 ? -11.663 13.668 14.250 1.00 85.75 93 VAL A CA 1
ATOM 728 C C . VAL A 1 93 ? -11.347 13.499 15.733 1.00 85.75 93 VAL A C 1
ATOM 730 O O . VAL A 1 93 ? -11.566 12.425 16.289 1.00 85.75 93 VAL A O 1
ATOM 733 N N . THR A 1 94 ? -10.872 14.567 16.374 1.00 89.31 94 THR A N 1
ATOM 734 C CA . THR A 1 94 ? -10.558 14.585 17.806 1.00 89.31 94 THR A CA 1
ATOM 735 C C . THR A 1 94 ? -11.811 14.329 18.637 1.00 89.31 94 THR A C 1
ATOM 737 O O . THR A 1 94 ? -11.791 13.479 19.522 1.00 89.31 94 THR A O 1
ATOM 740 N N . VAL A 1 95 ? -12.921 14.994 18.306 1.00 92.00 95 VAL A N 1
ATOM 741 C CA . VAL A 1 95 ? -14.206 14.814 18.994 1.00 92.00 95 VAL A CA 1
ATOM 742 C C . VAL A 1 95 ? -14.700 13.374 18.876 1.00 92.00 95 VAL A C 1
ATOM 744 O O . VAL A 1 95 ? -15.017 12.753 19.888 1.00 92.00 95 VAL A O 1
ATOM 747 N N . ASN A 1 96 ? -14.709 12.797 17.670 1.00 93.00 96 ASN A N 1
ATOM 748 C CA . ASN A 1 96 ? -15.097 11.397 17.482 1.00 93.00 96 ASN A CA 1
ATOM 749 C C . ASN A 1 96 ? -14.200 10.441 18.288 1.00 93.00 96 ASN A C 1
ATOM 751 O O . ASN A 1 96 ? -14.705 9.484 18.875 1.00 93.00 96 ASN A O 1
ATOM 755 N N . TYR A 1 97 ? -12.889 10.704 18.353 1.00 92.56 97 TYR A N 1
ATOM 756 C CA . TYR A 1 97 ? -11.954 9.909 19.152 1.00 92.56 97 TYR A CA 1
ATOM 757 C C . TYR A 1 97 ? -12.262 9.989 20.654 1.00 92.56 97 TYR A C 1
ATOM 759 O O . TYR A 1 97 ? -12.303 8.955 21.322 1.00 92.56 97 TYR A O 1
ATOM 767 N N . TYR A 1 98 ? -12.545 11.188 21.173 1.00 94.38 98 TYR A N 1
ATOM 768 C CA . TYR A 1 98 ? -12.901 11.394 22.580 1.00 94.38 98 TYR A CA 1
ATOM 769 C C . TYR A 1 98 ? -14.183 10.633 22.925 1.00 94.38 98 TYR A C 1
ATOM 771 O O . TYR A 1 98 ? -14.195 9.832 23.856 1.00 94.38 98 TYR A O 1
ATOM 779 N N . MET A 1 99 ? -15.229 10.808 22.111 1.00 94.25 99 MET A N 1
ATOM 780 C CA . MET A 1 99 ? -16.517 10.137 22.305 1.00 94.25 99 MET A CA 1
ATOM 781 C C . MET A 1 99 ? -16.384 8.611 22.250 1.00 94.25 99 MET A C 1
ATOM 783 O O . MET A 1 99 ? -16.942 7.927 23.097 1.00 94.25 99 MET A O 1
ATOM 787 N N . THR A 1 100 ? -15.612 8.068 21.301 1.00 93.88 100 THR A N 1
ATOM 788 C CA . THR A 1 100 ? -15.425 6.609 21.156 1.00 93.88 100 THR A CA 1
ATOM 789 C C . THR A 1 100 ? -14.636 6.013 22.324 1.00 93.88 100 THR A C 1
ATOM 791 O O . THR A 1 100 ? -14.954 4.927 22.799 1.00 93.88 100 THR A O 1
ATOM 794 N N . THR A 1 101 ? -13.624 6.730 22.818 1.00 94.19 101 THR A N 1
ATOM 795 C CA . THR A 1 101 ? -12.813 6.285 23.963 1.00 94.19 101 THR A CA 1
ATOM 796 C C . THR A 1 101 ? -13.666 6.208 25.229 1.00 94.19 101 THR A C 1
ATOM 798 O O . THR A 1 101 ? -13.667 5.182 25.903 1.00 94.19 101 THR A O 1
ATOM 801 N N . ILE A 1 102 ? -14.450 7.254 25.519 1.00 95.06 102 ILE A N 1
ATOM 802 C CA . ILE A 1 102 ? -15.345 7.266 26.684 1.00 95.06 102 ILE A CA 1
ATOM 803 C C . ILE A 1 102 ? -16.503 6.274 26.512 1.00 95.06 102 ILE A C 1
ATOM 805 O O . ILE A 1 102 ? -16.867 5.610 27.477 1.00 95.06 102 ILE A O 1
ATOM 809 N N . ALA A 1 103 ? -17.018 6.073 25.296 1.00 94.69 103 ALA A N 1
ATOM 810 C CA . ALA A 1 103 ? -17.997 5.018 25.030 1.00 94.69 103 ALA A CA 1
ATOM 811 C C . ALA A 1 103 ? -17.469 3.625 25.415 1.00 94.69 103 ALA A C 1
ATOM 813 O O . ALA A 1 103 ? -18.222 2.826 25.964 1.00 94.69 103 ALA A O 1
ATOM 814 N N . GLY A 1 104 ? -16.178 3.352 25.183 1.00 93.62 104 GLY A N 1
ATOM 815 C CA . GLY A 1 104 ? -15.519 2.117 25.621 1.00 93.62 104 GLY A CA 1
ATOM 816 C C . GLY A 1 104 ? -15.410 1.986 27.145 1.00 93.62 104 GLY A C 1
ATOM 817 O O . GLY A 1 104 ? -15.587 0.892 27.674 1.00 93.62 104 GLY A O 1
ATOM 818 N N . MET A 1 105 ? -15.191 3.093 27.860 1.00 95.19 105 MET A N 1
ATOM 819 C CA . MET A 1 105 ? -15.216 3.128 29.329 1.00 95.19 105 MET A CA 1
ATOM 820 C C . MET A 1 105 ? -16.616 2.820 29.884 1.00 95.19 105 MET A C 1
ATOM 822 O O . MET A 1 105 ? -16.754 2.046 30.826 1.00 95.19 105 MET A O 1
ATOM 826 N N . PHE A 1 106 ? -17.670 3.380 29.282 1.00 94.94 106 PHE A N 1
ATOM 827 C CA . PHE A 1 106 ? -19.054 3.073 29.667 1.00 94.94 106 PHE A CA 1
ATOM 828 C C . PHE A 1 106 ? -19.487 1.670 29.236 1.00 94.94 106 PHE A C 1
ATOM 830 O O . PHE A 1 106 ? -20.304 1.057 29.916 1.00 94.94 106 PHE A O 1
ATOM 837 N N . GLN A 1 107 ? -18.912 1.125 28.162 1.00 94.69 107 GLN A N 1
ATOM 838 C CA . GLN A 1 107 ? -19.133 -0.274 27.805 1.00 94.69 107 GLN A CA 1
ATOM 839 C C . GLN A 1 107 ? -18.554 -1.207 28.870 1.00 94.69 107 GLN A C 1
ATOM 841 O O . GLN A 1 107 ? -19.256 -2.092 29.340 1.00 94.69 107 GLN A O 1
ATOM 846 N N . PHE A 1 108 ? -17.336 -0.932 29.349 1.00 93.50 108 PHE A N 1
ATOM 847 C CA . PHE A 1 108 ? -16.766 -1.637 30.499 1.00 93.50 108 PHE A CA 1
ATOM 848 C C . PHE A 1 108 ? -17.673 -1.545 31.740 1.00 93.50 108 PHE A C 1
ATOM 850 O O . PHE A 1 108 ? -17.790 -2.515 32.491 1.00 93.50 108 PHE A O 1
ATOM 857 N N . ALA A 1 109 ? -18.361 -0.415 31.940 1.00 92.31 109 ALA A N 1
ATOM 858 C CA . ALA A 1 109 ? -19.326 -0.271 33.025 1.00 92.31 109 ALA A CA 1
ATOM 859 C C . ALA A 1 109 ? -20.541 -1.208 32.877 1.00 92.31 109 ALA A C 1
ATOM 861 O O . ALA A 1 109 ? -20.968 -1.813 33.861 1.00 92.31 109 ALA A O 1
ATOM 862 N N . VAL A 1 110 ? -21.071 -1.349 31.657 1.00 91.94 110 VAL A N 1
ATOM 863 C CA . VAL A 1 110 ? -22.165 -2.284 31.335 1.00 91.94 110 VAL A CA 1
ATOM 864 C C . VAL A 1 110 ? -21.718 -3.728 31.533 1.00 91.94 110 VAL A C 1
ATOM 866 O O . VAL A 1 110 ? -22.393 -4.488 32.223 1.00 91.94 110 VAL A O 1
ATOM 869 N N . ASP A 1 111 ? -20.555 -4.092 30.993 1.00 89.94 111 ASP A N 1
ATOM 870 C CA . ASP A 1 111 ? -20.040 -5.466 31.018 1.00 89.94 111 ASP A CA 1
ATOM 871 C C . ASP A 1 111 ? -19.795 -5.971 32.456 1.00 89.94 111 ASP A C 1
ATOM 873 O O . ASP A 1 111 ? -19.902 -7.163 32.731 1.00 89.94 111 ASP A O 1
ATOM 877 N N . ASN A 1 112 ? -19.519 -5.058 33.396 1.00 87.81 112 ASN A N 1
ATOM 878 C CA . ASN A 1 112 ? -19.333 -5.356 34.821 1.00 87.81 112 ASN A CA 1
ATOM 879 C C . ASN A 1 112 ? -20.594 -5.124 35.680 1.00 87.81 112 ASN A C 1
ATOM 881 O O . ASN A 1 112 ? -20.537 -5.248 36.908 1.00 87.81 112 ASN A O 1
ATOM 885 N N . GLY A 1 113 ? -21.729 -4.786 35.059 1.00 84.88 113 GLY A N 1
ATOM 886 C CA . GLY A 1 113 ? -23.021 -4.626 35.730 1.00 84.88 113 GLY A CA 1
ATOM 887 C C . GLY A 1 113 ? -23.171 -3.354 36.573 1.00 84.88 113 GLY A C 1
ATOM 888 O O . GLY A 1 113 ? -24.036 -3.309 37.444 1.00 84.88 113 GLY A O 1
ATOM 889 N N . TYR A 1 114 ? -22.352 -2.321 36.342 1.00 87.38 114 TYR A N 1
ATOM 890 C CA . TYR A 1 114 ? -22.489 -1.016 37.009 1.00 87.38 114 TYR A CA 1
ATOM 891 C C . TYR A 1 114 ? -23.669 -0.197 36.454 1.00 87.38 114 TYR A C 1
ATOM 893 O O . TYR A 1 114 ? -24.246 0.634 37.153 1.00 87.38 114 TYR A O 1
ATOM 901 N N . VAL A 1 115 ? -24.037 -0.421 35.190 1.00 88.81 115 VAL A N 1
ATOM 902 C CA . VAL A 1 115 ? -25.159 0.236 34.506 1.00 88.81 115 VAL A CA 1
ATOM 903 C C . VAL A 1 115 ? -25.821 -0.741 33.532 1.00 88.81 115 VAL A C 1
ATOM 905 O O . VAL A 1 115 ? -25.163 -1.632 33.005 1.00 88.81 115 VAL A O 1
ATOM 908 N N . SER A 1 116 ? -27.128 -0.600 33.303 1.00 86.75 116 SER A N 1
ATOM 909 C CA . SER A 1 116 ? -27.903 -1.510 32.446 1.00 86.75 116 SER A CA 1
ATOM 910 C C . SER A 1 116 ? -27.706 -1.270 30.948 1.00 86.75 116 SER A C 1
ATOM 912 O O . SER A 1 116 ? -27.801 -2.205 30.159 1.00 86.75 116 SER A O 1
ATOM 914 N N . GLU A 1 117 ? -27.457 -0.025 30.540 1.00 90.06 117 GLU A N 1
ATOM 915 C CA . GLU A 1 117 ? -27.282 0.353 29.137 1.00 90.06 117 GLU A CA 1
ATOM 916 C C . GLU A 1 117 ? -26.156 1.380 28.987 1.00 90.06 117 GLU A C 1
ATOM 918 O O . GLU A 1 117 ? -25.950 2.238 29.845 1.00 90.06 117 GLU A O 1
ATOM 923 N N . ASN A 1 118 ? -25.435 1.316 27.868 1.00 92.94 118 ASN A N 1
ATOM 924 C CA . ASN A 1 118 ? -24.420 2.299 27.527 1.00 92.94 118 ASN A CA 1
ATOM 925 C C . ASN A 1 118 ? -25.086 3.601 27.021 1.00 92.94 118 ASN A C 1
ATOM 927 O O . ASN A 1 118 ? -25.724 3.577 25.961 1.00 92.94 118 ASN A O 1
ATOM 931 N N . PRO A 1 119 ? -24.904 4.763 27.684 1.00 92.75 119 PRO A N 1
ATOM 932 C CA . PRO A 1 119 ? -25.522 6.025 27.260 1.00 92.75 119 PRO A CA 1
ATOM 933 C C . PRO A 1 119 ? -25.025 6.515 25.887 1.00 92.75 119 PRO A C 1
ATOM 935 O O . PRO A 1 119 ? -25.680 7.347 25.252 1.00 92.75 119 PRO A O 1
ATOM 938 N N . PHE A 1 120 ? -23.908 5.970 25.386 1.00 93.06 120 PHE A N 1
ATOM 939 C CA . PHE A 1 120 ? -23.379 6.248 24.049 1.00 93.06 120 PHE A CA 1
ATOM 940 C C . PHE A 1 120 ? -24.072 5.460 22.928 1.00 93.06 120 PHE A C 1
ATOM 942 O O . PHE A 1 120 ? -23.868 5.784 21.752 1.00 93.06 120 PHE A O 1
ATOM 949 N N . ASN A 1 121 ? -24.904 4.462 23.249 1.00 89.94 121 ASN A N 1
ATOM 950 C CA . ASN A 1 121 ? -25.666 3.723 22.244 1.00 89.94 121 ASN A CA 1
ATOM 951 C C . ASN A 1 121 ? -26.478 4.695 21.377 1.00 89.94 121 ASN A C 1
ATOM 953 O O . ASN A 1 121 ? -27.118 5.613 21.878 1.00 89.94 121 ASN A O 1
ATOM 957 N N . GLY A 1 122 ? -26.422 4.539 20.053 1.00 85.69 122 GLY A N 1
ATOM 958 C CA . GLY A 1 122 ? -27.125 5.416 19.107 1.00 85.69 122 GLY A CA 1
ATOM 959 C C . GLY A 1 122 ? -26.445 6.761 18.796 1.00 85.69 122 GLY A C 1
ATOM 960 O O . GLY A 1 122 ? -26.867 7.435 17.853 1.00 85.69 122 GLY A O 1
ATOM 961 N N . ILE A 1 123 ? -25.366 7.150 19.491 1.00 90.19 123 ILE A N 1
ATOM 962 C CA . ILE A 1 123 ? -24.593 8.352 19.139 1.00 90.19 123 ILE A CA 1
ATOM 963 C C . ILE A 1 123 ? -23.719 8.054 17.912 1.00 90.19 123 ILE A C 1
ATOM 965 O O . ILE A 1 123 ? -22.636 7.480 18.006 1.00 90.19 123 ILE A O 1
ATOM 969 N N . LYS A 1 124 ? -24.179 8.476 16.729 1.00 88.44 124 LYS A N 1
ATOM 970 C CA . LYS A 1 124 ? -23.427 8.295 15.476 1.00 88.44 124 LYS A CA 1
ATOM 971 C C . LYS A 1 124 ? -22.201 9.224 15.414 1.00 88.44 124 LYS A C 1
ATOM 973 O O . LYS A 1 124 ? -22.332 10.400 15.783 1.00 88.44 124 LYS A O 1
ATOM 978 N N . PRO A 1 125 ? -21.047 8.752 14.897 1.00 88.50 125 PRO A N 1
ATOM 979 C CA . PRO A 1 125 ? -19.890 9.601 14.634 1.00 88.50 125 PRO A CA 1
ATOM 980 C C . PRO A 1 125 ? -20.229 10.753 13.689 1.00 88.50 125 PRO A C 1
ATOM 982 O O . PRO A 1 125 ? -21.014 10.610 12.749 1.00 88.50 125 PRO A O 1
ATOM 985 N N . LEU A 1 126 ? -19.603 11.900 13.923 1.00 88.00 126 LEU A N 1
ATOM 986 C CA . LEU A 1 126 ? -19.736 13.068 13.063 1.00 88.00 126 LEU A CA 1
ATOM 987 C C . LEU A 1 126 ? -19.074 12.799 11.707 1.00 88.00 126 LEU A C 1
ATOM 989 O O . LEU A 1 126 ? -17.958 12.271 11.644 1.00 88.00 126 LEU A O 1
ATOM 993 N N . LYS A 1 127 ? -19.755 13.180 10.621 1.00 84.88 127 LYS A N 1
ATOM 994 C CA . LYS A 1 127 ? -19.238 13.031 9.257 1.00 84.88 127 LYS A CA 1
ATOM 995 C C . LYS A 1 127 ? -18.116 14.039 9.010 1.00 84.88 127 LYS A C 1
ATOM 997 O O . LYS A 1 127 ? -18.224 15.204 9.378 1.00 84.88 127 LYS A O 1
ATOM 1002 N N . ARG A 1 128 ? -17.050 13.592 8.346 1.00 77.25 128 ARG A N 1
ATOM 1003 C CA . ARG A 1 128 ? -15.930 14.437 7.915 1.00 77.25 128 ARG A CA 1
ATOM 1004 C C . ARG A 1 128 ? -15.979 14.606 6.399 1.00 77.25 128 ARG A C 1
ATOM 1006 O O . ARG A 1 128 ? -16.128 13.615 5.686 1.00 77.25 128 ARG A O 1
ATOM 1013 N N . ALA A 1 129 ? -15.799 15.835 5.919 1.00 67.69 129 ALA A N 1
ATOM 1014 C CA . ALA A 1 129 ? -15.572 16.090 4.501 1.00 67.69 129 ALA A CA 1
ATOM 1015 C C . ALA A 1 129 ? -14.262 15.425 4.057 1.00 67.69 129 ALA A C 1
ATOM 1017 O O . ALA A 1 129 ? -13.223 15.539 4.717 1.00 67.69 129 ALA A O 1
ATOM 1018 N N . ARG A 1 130 ? -14.319 14.687 2.951 1.00 59.06 130 ARG A N 1
ATOM 1019 C CA . ARG A 1 130 ? -13.153 13.997 2.413 1.00 59.06 130 ARG A CA 1
ATOM 1020 C C . ARG A 1 130 ? -12.271 15.014 1.694 1.00 59.06 130 ARG A C 1
ATOM 1022 O O . ARG A 1 130 ? -12.698 15.594 0.706 1.00 59.06 130 ARG A O 1
ATOM 1029 N N . ILE A 1 131 ? -11.055 15.210 2.193 1.00 60.50 131 ILE A N 1
ATOM 1030 C CA . ILE A 1 131 ? -10.026 15.974 1.482 1.00 60.50 131 ILE A CA 1
ATOM 1031 C C . ILE A 1 131 ? -9.363 15.000 0.510 1.00 60.50 131 ILE A C 1
ATOM 1033 O O . ILE A 1 131 ? -8.868 13.950 0.934 1.00 60.50 131 ILE A O 1
ATOM 1037 N N . GLU A 1 132 ? -9.413 15.301 -0.785 1.00 57.31 132 GLU A N 1
ATOM 1038 C CA . GLU A 1 132 ? -8.645 14.548 -1.773 1.00 57.31 132 GLU A CA 1
ATOM 1039 C C . GLU A 1 132 ? -7.160 14.882 -1.590 1.00 57.31 132 GLU A C 1
ATOM 1041 O O . GLU A 1 132 ? -6.802 16.060 -1.579 1.00 57.31 132 GLU A O 1
ATOM 1046 N N . PRO A 1 133 ? -6.292 13.881 -1.367 1.00 61.19 133 PRO A N 1
ATOM 1047 C CA . PRO A 1 133 ? -4.880 14.153 -1.183 1.00 61.19 133 PRO A CA 1
ATOM 1048 C C . PRO A 1 133 ? -4.235 14.543 -2.517 1.00 61.19 133 PRO A C 1
ATOM 1050 O O . PRO A 1 133 ? -4.481 13.895 -3.534 1.00 61.19 133 PRO A O 1
ATOM 1053 N N . ASP A 1 134 ? -3.384 15.566 -2.484 1.00 66.06 134 ASP A N 1
ATOM 1054 C CA . ASP A 1 134 ? -2.655 16.100 -3.638 1.00 66.06 134 ASP A CA 1
ATOM 1055 C C . ASP A 1 134 ? -1.155 15.766 -3.498 1.00 66.06 134 ASP A C 1
ATOM 1057 O O . ASP A 1 134 ? -0.427 16.450 -2.779 1.00 66.06 134 ASP A O 1
ATOM 1061 N N . PRO A 1 135 ? -0.691 14.625 -4.039 1.00 69.06 135 PRO A N 1
ATOM 1062 C CA . PRO A 1 135 ? 0.684 14.172 -3.852 1.00 69.06 135 PRO A CA 1
ATOM 1063 C C . PRO A 1 135 ? 1.679 14.986 -4.684 1.00 69.06 135 PRO A C 1
ATOM 1065 O O . PRO A 1 135 ? 1.352 15.428 -5.782 1.00 69.06 135 PRO A O 1
ATOM 1068 N N . LEU A 1 136 ? 2.931 15.083 -4.212 1.00 69.00 136 LEU A N 1
ATOM 1069 C CA . LEU A 1 136 ? 3.997 15.716 -4.996 1.00 69.00 136 LEU A CA 1
ATOM 1070 C C . LEU A 1 136 ? 4.192 14.979 -6.328 1.00 69.00 136 LEU A C 1
ATOM 1072 O O . LEU A 1 136 ? 4.236 13.748 -6.398 1.00 69.00 136 LEU A O 1
ATOM 1076 N N . THR A 1 137 ? 4.361 15.749 -7.390 1.00 72.81 137 THR A N 1
ATOM 1077 C CA . THR A 1 137 ? 4.825 15.266 -8.689 1.00 72.81 137 THR A CA 1
ATOM 1078 C C . THR A 1 137 ? 6.318 14.930 -8.646 1.00 72.81 137 THR A C 1
ATOM 1080 O O . THR A 1 137 ? 7.043 15.302 -7.721 1.00 72.81 137 THR A O 1
ATOM 1083 N N . ARG A 1 138 ? 6.817 14.239 -9.680 1.00 70.12 138 ARG A N 1
ATOM 1084 C CA . ARG A 1 138 ? 8.249 13.917 -9.801 1.00 70.12 138 ARG A CA 1
ATOM 1085 C C . ARG A 1 138 ? 9.124 15.176 -9.783 1.00 70.12 138 ARG A C 1
ATOM 1087 O O . ARG A 1 138 ? 10.131 15.193 -9.084 1.00 70.12 138 ARG A O 1
ATOM 1094 N N . ASP A 1 139 ? 8.725 16.222 -10.502 1.00 74.44 139 ASP A N 1
ATOM 1095 C CA . ASP A 1 139 ? 9.491 17.471 -10.591 1.00 74.44 139 ASP A CA 1
ATOM 1096 C C . ASP A 1 139 ? 9.473 18.240 -9.267 1.00 74.44 139 ASP A C 1
ATOM 1098 O O . ASP A 1 139 ? 10.482 18.812 -8.855 1.00 74.44 139 ASP A O 1
ATOM 1102 N N . GLU A 1 140 ? 8.338 18.229 -8.567 1.00 78.00 140 GLU A N 1
ATOM 1103 C CA . GLU A 1 140 ? 8.237 18.798 -7.221 1.00 78.00 140 GLU A CA 1
ATOM 1104 C C . GLU A 1 140 ? 9.093 18.030 -6.222 1.00 78.00 140 GLU A C 1
ATOM 1106 O O . GLU A 1 140 ? 9.736 18.651 -5.381 1.00 78.00 140 GLU A O 1
ATOM 1111 N N . PHE A 1 141 ? 9.163 16.704 -6.341 1.00 81.81 141 PHE A N 1
ATOM 1112 C CA . PHE A 1 141 ? 10.037 15.893 -5.505 1.00 81.81 141 PHE A CA 1
ATOM 1113 C C . PHE A 1 141 ? 11.521 16.201 -5.750 1.00 81.81 141 PHE A C 1
ATOM 1115 O O . PHE A 1 141 ? 12.269 16.355 -4.789 1.00 81.81 141 PHE A O 1
ATOM 1122 N N . VAL A 1 142 ? 11.949 16.363 -7.007 1.00 82.62 142 VAL A N 1
ATOM 1123 C CA . VAL A 1 142 ? 13.331 16.772 -7.322 1.00 82.62 142 VAL A CA 1
ATOM 1124 C C . VAL A 1 142 ? 13.640 18.134 -6.697 1.00 82.62 142 VAL A C 1
ATOM 1126 O O . VAL A 1 142 ? 14.597 18.249 -5.936 1.00 82.62 142 VAL A O 1
ATOM 1129 N N . ARG A 1 143 ? 12.769 19.134 -6.892 1.00 84.06 143 ARG A N 1
ATOM 1130 C CA . ARG A 1 143 ? 12.928 20.460 -6.264 1.00 84.06 143 ARG A CA 1
ATOM 1131 C C . ARG A 1 143 ? 12.921 20.401 -4.737 1.00 84.06 143 ARG A C 1
ATOM 1133 O O . ARG A 1 143 ? 13.636 21.159 -4.085 1.00 84.06 143 ARG A O 1
ATOM 1140 N N . PHE A 1 144 ? 12.120 19.515 -4.154 1.00 87.06 144 PHE A N 1
ATOM 1141 C CA . PHE A 1 144 ? 12.085 19.281 -2.714 1.00 87.06 144 PHE A CA 1
ATOM 1142 C C . PHE A 1 144 ? 13.420 18.719 -2.198 1.00 87.06 144 PHE A C 1
ATOM 1144 O O . PHE A 1 144 ? 13.950 19.208 -1.196 1.00 87.06 144 PHE A O 1
ATOM 1151 N N . ILE A 1 145 ? 13.990 17.728 -2.891 1.00 88.75 145 ILE A N 1
ATOM 1152 C CA . ILE A 1 145 ? 15.304 17.166 -2.556 1.00 88.75 145 ILE A CA 1
ATOM 1153 C C . ILE A 1 145 ? 16.401 18.223 -2.735 1.00 88.75 145 ILE A C 1
ATOM 1155 O O . ILE A 1 145 ? 17.255 18.366 -1.860 1.00 88.75 145 ILE A O 1
ATOM 1159 N N . ASP A 1 146 ? 16.348 19.035 -3.790 1.00 88.38 146 ASP A N 1
ATOM 1160 C CA . ASP A 1 146 ? 17.308 20.122 -4.014 1.00 88.38 146 ASP A CA 1
ATOM 1161 C C . ASP A 1 146 ? 17.218 21.218 -2.943 1.00 88.38 146 ASP A C 1
ATOM 1163 O O . ASP A 1 146 ? 18.237 21.772 -2.529 1.00 88.38 146 ASP A O 1
ATOM 1167 N N . ALA A 1 147 ? 16.023 21.465 -2.401 1.00 90.50 147 ALA A N 1
ATOM 1168 C CA . ALA A 1 147 ? 15.799 22.402 -1.302 1.00 90.50 147 ALA A CA 1
ATOM 1169 C C . ALA A 1 147 ? 16.278 21.884 0.074 1.00 90.50 147 ALA A C 1
ATOM 1171 O O . ALA A 1 147 ? 16.255 22.626 1.072 1.00 90.50 147 ALA A O 1
ATOM 1172 N N . CYS A 1 148 ? 16.698 20.620 0.186 1.00 90.19 148 CYS A N 1
ATOM 1173 C CA . CYS A 1 148 ? 17.275 20.075 1.414 1.00 90.19 148 CYS A CA 1
ATOM 1174 C C . CYS A 1 148 ? 18.739 20.519 1.572 1.00 90.19 148 CYS A C 1
ATOM 1176 O O . CYS A 1 148 ? 19.577 20.283 0.707 1.00 90.19 148 CYS A O 1
ATOM 1178 N N . LYS A 1 149 ? 19.064 21.143 2.715 1.00 86.81 149 LYS A N 1
ATOM 1179 C CA . LYS A 1 149 ? 20.370 21.793 2.940 1.00 86.81 149 LYS A CA 1
ATOM 1180 C C . LYS A 1 149 ? 21.541 20.821 3.100 1.00 86.81 149 LYS A C 1
ATOM 1182 O O . LYS A 1 149 ? 22.661 21.165 2.755 1.00 86.81 149 LYS A O 1
ATOM 1187 N N . HIS A 1 150 ? 21.294 19.648 3.677 1.00 91.19 150 HIS A N 1
ATOM 1188 C CA . HIS A 1 150 ? 22.339 18.696 4.045 1.00 91.19 150 HIS A CA 1
ATOM 1189 C C . HIS A 1 150 ? 22.152 17.375 3.301 1.00 91.19 150 HIS A C 1
ATOM 1191 O O . HIS A 1 150 ? 21.018 16.916 3.138 1.00 91.19 150 HIS A O 1
ATOM 1197 N N . GLN A 1 151 ? 23.258 16.737 2.909 1.00 91.88 151 GLN A N 1
ATOM 1198 C CA . GLN A 1 151 ? 23.234 15.495 2.132 1.00 91.88 151 GLN A CA 1
ATOM 1199 C C . GLN A 1 151 ? 22.481 14.371 2.858 1.00 91.88 151 GLN A C 1
ATOM 1201 O O . GLN A 1 151 ? 21.599 13.748 2.278 1.00 91.88 151 GLN A O 1
ATOM 1206 N N . GLN A 1 152 ? 22.701 14.203 4.167 1.00 93.06 152 GLN A N 1
ATOM 1207 C CA . GLN A 1 152 ? 21.915 13.261 4.974 1.00 93.06 152 GLN A CA 1
ATOM 1208 C C . GLN A 1 152 ? 20.400 13.509 4.895 1.00 93.06 152 GLN A C 1
ATOM 1210 O O . GLN A 1 152 ? 19.625 12.560 4.853 1.00 93.06 152 GLN A O 1
ATOM 1215 N N . THR A 1 153 ? 19.951 14.767 4.867 1.00 91.44 153 THR A N 1
ATOM 1216 C CA . THR A 1 153 ? 18.519 15.083 4.759 1.00 91.44 153 THR A CA 1
ATOM 1217 C C . THR A 1 153 ? 17.975 14.697 3.383 1.00 91.44 153 THR A C 1
ATOM 1219 O O . THR A 1 153 ? 16.867 14.172 3.298 1.00 91.44 153 THR A O 1
ATOM 1222 N N . LYS A 1 154 ? 18.769 14.882 2.318 1.00 92.88 154 LYS A N 1
ATOM 1223 C CA . LYS A 1 154 ? 18.439 14.401 0.966 1.00 92.88 154 LYS A CA 1
ATOM 1224 C C . LYS A 1 154 ? 18.309 12.879 0.935 1.00 92.88 154 LYS A C 1
ATOM 1226 O O . LYS A 1 154 ? 17.311 12.363 0.434 1.00 92.88 154 LYS A O 1
ATOM 1231 N N . ASN A 1 155 ? 19.276 12.169 1.517 1.00 93.00 155 ASN A N 1
ATOM 1232 C CA . ASN A 1 155 ? 19.275 10.708 1.586 1.00 93.00 155 ASN A CA 1
ATOM 1233 C C . ASN A 1 155 ? 18.087 10.192 2.408 1.00 93.00 155 ASN A C 1
ATOM 1235 O O . ASN A 1 155 ? 17.379 9.301 1.949 1.00 93.00 155 ASN A O 1
ATOM 1239 N N . LEU A 1 156 ? 17.808 10.796 3.568 1.00 92.94 156 LEU A N 1
ATOM 1240 C CA . LEU A 1 156 ? 16.681 10.436 4.433 1.00 92.94 156 LEU A CA 1
ATOM 1241 C C . LEU A 1 156 ? 15.355 10.478 3.673 1.00 92.94 156 LEU A C 1
ATOM 1243 O O . LEU A 1 156 ? 14.622 9.489 3.664 1.00 92.94 156 LEU A O 1
ATOM 1247 N N . TRP A 1 157 ? 15.070 11.582 2.980 1.00 90.31 157 TRP A N 1
ATOM 1248 C CA . TRP A 1 157 ? 13.829 11.713 2.217 1.00 90.31 157 TRP A CA 1
ATOM 1249 C C . TRP A 1 157 ? 13.791 10.862 0.952 1.00 90.31 157 TRP A C 1
ATOM 1251 O O . TRP A 1 157 ? 12.734 10.334 0.608 1.00 90.31 157 TRP A O 1
ATOM 1261 N N . SER A 1 158 ? 14.934 10.669 0.294 1.00 89.50 158 SER A N 1
ATOM 1262 C CA . SER A 1 158 ? 15.042 9.757 -0.848 1.00 89.50 158 SER A CA 1
ATOM 1263 C C . SER A 1 158 ? 14.687 8.329 -0.439 1.00 89.50 158 SER A C 1
ATOM 1265 O O . SER A 1 158 ? 13.842 7.693 -1.066 1.00 89.50 158 SER A O 1
ATOM 1267 N N . ILE A 1 159 ? 15.256 7.839 0.667 1.00 90.50 159 ILE A N 1
ATOM 1268 C CA . ILE A 1 159 ? 14.933 6.513 1.198 1.00 90.50 159 ILE A CA 1
ATOM 1269 C C . ILE A 1 159 ? 13.476 6.444 1.634 1.00 90.50 159 ILE A C 1
ATOM 1271 O O . ILE A 1 159 ? 12.801 5.488 1.255 1.00 90.50 159 ILE A O 1
ATOM 1275 N N . ALA A 1 160 ? 12.958 7.455 2.335 1.00 88.81 160 ALA A N 1
ATOM 1276 C CA . ALA A 1 160 ? 11.552 7.505 2.733 1.00 88.81 160 ALA A CA 1
ATOM 1277 C C . ALA A 1 160 ? 10.601 7.322 1.533 1.00 88.81 160 ALA A C 1
ATOM 1279 O O . ALA A 1 160 ? 9.663 6.528 1.607 1.00 88.81 160 ALA A O 1
ATOM 1280 N N . VAL A 1 161 ? 10.879 7.992 0.409 1.00 83.06 161 VAL A N 1
ATOM 1281 C CA . VAL A 1 161 ? 10.067 7.915 -0.817 1.00 83.06 161 VAL A CA 1
ATOM 1282 C C . VAL A 1 161 ? 10.259 6.608 -1.583 1.00 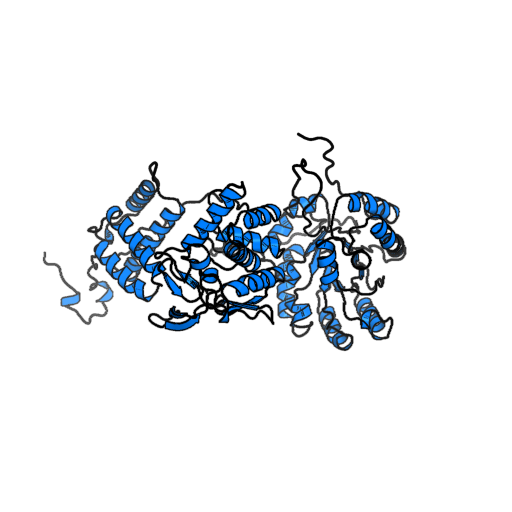83.06 161 VAL A C 1
ATOM 1284 O O . VAL A 1 161 ? 9.288 6.044 -2.075 1.00 83.06 161 VAL A O 1
ATOM 1287 N N . TYR A 1 162 ? 11.476 6.077 -1.693 1.00 81.38 162 TYR A N 1
ATOM 1288 C CA . TYR A 1 162 ? 11.696 4.839 -2.453 1.00 81.38 162 TYR A CA 1
ATOM 1289 C C . TYR A 1 162 ? 11.192 3.587 -1.715 1.00 81.38 162 TYR A C 1
ATOM 1291 O O . TYR A 1 162 ? 10.727 2.619 -2.331 1.00 81.38 162 TYR A O 1
ATOM 1299 N N . THR A 1 163 ? 11.261 3.600 -0.383 1.00 80.88 163 THR A N 1
ATOM 1300 C CA . THR A 1 163 ? 10.944 2.436 0.458 1.00 80.88 163 THR A CA 1
ATOM 1301 C C . THR A 1 163 ? 9.538 2.493 1.054 1.00 80.88 163 THR A C 1
ATOM 1303 O O . THR A 1 163 ? 8.919 1.441 1.224 1.00 80.88 163 THR A O 1
ATOM 1306 N N . GLY A 1 164 ? 9.001 3.693 1.305 1.00 82.00 164 GLY A N 1
ATOM 1307 C CA . GLY A 1 164 ? 7.679 3.899 1.902 1.00 82.00 164 GLY A CA 1
ATOM 1308 C C . GLY A 1 164 ? 7.606 3.583 3.395 1.00 82.00 164 GLY A C 1
ATOM 1309 O O . GLY A 1 164 ? 6.533 3.237 3.894 1.00 82.00 164 GLY A O 1
ATOM 1310 N N . LEU A 1 165 ? 8.734 3.658 4.103 1.00 84.88 165 LEU A N 1
ATOM 1311 C CA . LEU A 1 165 ? 8.795 3.417 5.544 1.00 84.88 165 LEU A CA 1
ATOM 1312 C C . LEU A 1 165 ? 8.069 4.505 6.339 1.00 84.88 165 LEU A C 1
ATOM 1314 O O . LEU A 1 165 ? 8.064 5.680 5.966 1.00 84.88 165 LEU A O 1
ATOM 1318 N N . ARG A 1 166 ? 7.469 4.113 7.468 1.00 85.31 166 ARG A N 1
ATOM 1319 C CA . ARG A 1 166 ? 6.929 5.075 8.442 1.00 85.31 166 ARG A CA 1
ATOM 1320 C C . ARG A 1 166 ? 8.073 5.842 9.086 1.00 85.31 166 ARG A C 1
ATOM 1322 O O . ARG A 1 166 ? 9.172 5.311 9.199 1.00 85.31 166 ARG A O 1
ATOM 1329 N N . HIS A 1 167 ? 7.822 7.051 9.585 1.00 88.00 167 HIS A N 1
ATOM 1330 C CA . HIS A 1 167 ? 8.903 7.862 10.156 1.00 88.00 167 HIS A CA 1
ATOM 1331 C C . HIS A 1 167 ? 9.613 7.163 11.320 1.00 88.00 167 HIS A C 1
ATOM 1333 O O . HIS A 1 167 ? 10.836 7.179 11.378 1.00 88.00 167 HIS A O 1
ATOM 1339 N N . GLY A 1 168 ? 8.862 6.494 12.202 1.00 89.12 168 GLY A N 1
ATOM 1340 C CA . GLY A 1 168 ? 9.442 5.727 13.306 1.00 89.12 168 GLY A CA 1
ATOM 1341 C C . GLY A 1 168 ? 10.304 4.547 12.840 1.00 89.12 168 GLY A C 1
ATOM 1342 O O . GLY A 1 168 ? 11.342 4.276 13.439 1.00 89.12 168 GLY A O 1
ATOM 1343 N N . GLU A 1 169 ? 9.925 3.877 11.750 1.00 91.56 169 GLU A N 1
ATOM 1344 C CA . GLU A 1 169 ? 10.710 2.800 11.124 1.00 91.56 169 GLU A CA 1
ATOM 1345 C C . GLU A 1 169 ? 11.963 3.372 10.435 1.00 91.56 169 GLU A C 1
ATOM 1347 O O . GLU A 1 169 ? 13.050 2.822 10.559 1.00 91.56 169 GLU A O 1
ATOM 1352 N N . LEU A 1 170 ? 11.830 4.518 9.762 1.00 91.94 170 LEU A N 1
ATOM 1353 C CA . LEU A 1 170 ? 12.917 5.189 9.051 1.00 91.94 170 LEU A CA 1
ATOM 1354 C C . LEU A 1 170 ? 14.023 5.669 9.998 1.00 91.94 170 LEU A C 1
ATOM 1356 O O . LEU A 1 170 ? 15.200 5.473 9.708 1.00 91.94 170 LEU A O 1
ATOM 1360 N N . VAL A 1 171 ? 13.663 6.298 11.123 1.00 92.75 171 VAL A N 1
ATOM 1361 C CA . VAL A 1 171 ? 14.660 6.818 12.075 1.00 92.75 171 VAL A CA 1
ATOM 1362 C C . VAL A 1 171 ? 15.303 5.725 12.920 1.00 92.75 171 VAL A C 1
ATOM 1364 O O . VAL A 1 171 ? 16.412 5.929 13.390 1.00 92.75 171 VAL A O 1
ATOM 1367 N N . SER A 1 172 ? 14.637 4.580 13.104 1.00 94.12 172 SER A N 1
ATOM 1368 C CA . SER A 1 172 ? 15.183 3.431 13.848 1.00 94.12 172 SER A CA 1
ATOM 1369 C C . SER A 1 172 ? 15.948 2.432 12.977 1.00 94.12 172 SER A C 1
ATOM 1371 O O . SER A 1 172 ? 16.406 1.411 13.491 1.00 94.12 172 SER A O 1
ATOM 1373 N N . LEU A 1 173 ? 16.087 2.716 11.679 1.00 95.31 173 LEU A N 1
ATOM 1374 C CA . LEU A 1 173 ? 16.805 1.870 10.737 1.00 95.31 173 LEU A CA 1
ATOM 1375 C C . LEU A 1 173 ? 18.303 1.851 11.069 1.00 95.31 173 LEU A C 1
ATOM 1377 O O . LEU A 1 173 ? 18.940 2.908 11.167 1.00 95.31 173 LEU A O 1
ATOM 1381 N N . ALA A 1 174 ? 18.861 0.652 11.210 1.00 96.19 174 ALA A N 1
ATOM 1382 C CA . ALA A 1 174 ? 20.272 0.432 11.494 1.00 96.19 174 ALA A CA 1
ATOM 1383 C C . ALA A 1 174 ? 20.984 -0.214 10.294 1.00 96.19 174 ALA A C 1
ATOM 1385 O O . ALA A 1 174 ? 20.356 -0.866 9.458 1.00 96.19 174 ALA A O 1
ATOM 1386 N N . TRP A 1 175 ? 22.301 -0.027 10.185 1.00 96.19 175 TRP A N 1
ATOM 1387 C CA . TRP A 1 175 ? 23.100 -0.619 9.106 1.00 96.19 175 TRP A CA 1
ATOM 1388 C C . TRP A 1 175 ? 23.109 -2.148 9.153 1.00 96.19 175 TRP A C 1
ATOM 1390 O O . TRP A 1 175 ? 23.184 -2.783 8.105 1.00 96.19 175 TRP A O 1
ATOM 1400 N N . GLU A 1 176 ? 22.966 -2.727 10.344 1.00 95.31 176 GLU A N 1
ATOM 1401 C CA . GLU A 1 176 ? 22.817 -4.163 10.584 1.00 95.31 176 GLU A CA 1
ATOM 1402 C C . GLU A 1 176 ? 21.545 -4.742 9.940 1.00 95.31 176 GLU A C 1
ATOM 1404 O O . GLU A 1 176 ? 21.467 -5.943 9.689 1.00 95.31 176 GLU A O 1
ATOM 1409 N N . ASP A 1 177 ? 20.558 -3.897 9.628 1.00 94.19 177 ASP A N 1
ATOM 1410 C CA . ASP A 1 177 ? 19.309 -4.316 8.996 1.00 94.19 177 ASP A CA 1
ATOM 1411 C C . ASP A 1 177 ? 19.370 -4.292 7.454 1.00 94.19 177 ASP A C 1
ATOM 1413 O O . ASP A 1 177 ? 18.386 -4.649 6.796 1.00 94.19 177 ASP A O 1
ATOM 1417 N N . ILE A 1 178 ? 20.481 -3.834 6.861 1.00 94.62 178 ILE A N 1
ATOM 1418 C CA . ILE A 1 178 ? 20.604 -3.550 5.424 1.00 94.62 178 ILE A CA 1
ATOM 1419 C C . ILE A 1 178 ? 21.686 -4.417 4.785 1.00 94.62 178 ILE A C 1
ATOM 1421 O O . ILE A 1 178 ? 22.866 -4.326 5.121 1.00 94.62 178 ILE A O 1
ATOM 1425 N N . ASP A 1 179 ? 21.308 -5.151 3.742 1.00 91.62 179 ASP A N 1
ATOM 1426 C CA . ASP A 1 179 ? 22.243 -5.836 2.861 1.00 91.62 179 ASP A CA 1
ATOM 1427 C C . ASP A 1 179 ? 22.323 -5.120 1.504 1.00 91.62 179 ASP A C 1
ATOM 1429 O O . ASP A 1 179 ? 21.500 -5.290 0.600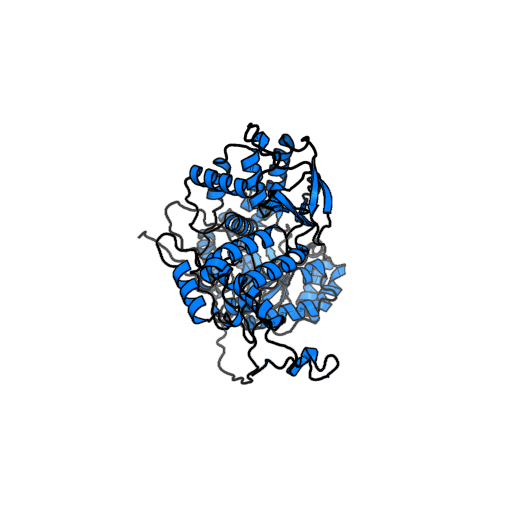 1.00 91.62 179 ASP A O 1
ATOM 1433 N N . LEU A 1 180 ? 23.370 -4.304 1.351 1.00 88.06 180 LEU A N 1
ATOM 1434 C CA . LEU A 1 180 ? 23.651 -3.559 0.121 1.00 88.06 180 LEU A CA 1
ATOM 1435 C C . LEU A 1 180 ? 24.136 -4.440 -1.042 1.00 88.06 180 LEU A C 1
ATOM 1437 O O . LEU A 1 180 ? 24.170 -3.948 -2.173 1.00 88.06 180 LEU A O 1
ATOM 1441 N N . LYS A 1 181 ? 24.551 -5.693 -0.791 1.00 85.12 181 LYS A N 1
ATOM 1442 C CA . LYS A 1 181 ? 24.965 -6.629 -1.849 1.00 85.12 181 LYS A CA 1
ATOM 1443 C C . LYS A 1 181 ? 23.743 -7.255 -2.502 1.00 85.12 181 LYS A C 1
ATOM 1445 O O . LYS A 1 181 ? 23.633 -7.227 -3.724 1.00 85.12 181 LYS A O 1
ATOM 1450 N N . THR A 1 182 ? 22.819 -7.772 -1.693 1.00 81.69 182 THR A N 1
ATOM 1451 C CA . THR A 1 182 ? 21.556 -8.341 -2.193 1.00 81.69 182 THR A CA 1
ATOM 1452 C C . THR A 1 182 ? 20.521 -7.268 -2.530 1.00 81.69 182 THR A C 1
ATOM 1454 O O . THR A 1 182 ? 19.560 -7.544 -3.246 1.00 81.69 182 THR A O 1
ATOM 1457 N N . GLY A 1 183 ? 20.717 -6.033 -2.056 1.00 87.56 183 GLY A N 1
ATOM 1458 C CA . GLY A 1 183 ? 19.794 -4.926 -2.282 1.00 87.56 183 GLY A CA 1
ATOM 1459 C C . GLY A 1 183 ? 18.518 -5.081 -1.461 1.00 87.56 183 GLY A C 1
ATOM 1460 O O . GLY A 1 183 ? 17.423 -4.842 -1.969 1.00 87.56 183 GLY A O 1
ATOM 1461 N N . THR A 1 184 ? 18.641 -5.502 -0.204 1.00 88.19 184 THR A N 1
ATOM 1462 C CA . THR A 1 184 ? 17.505 -5.725 0.697 1.00 88.19 184 THR A CA 1
ATOM 1463 C C . THR A 1 184 ? 17.683 -4.981 2.018 1.00 88.19 184 THR A C 1
ATOM 1465 O O . THR A 1 184 ? 18.799 -4.707 2.453 1.00 88.19 184 THR A O 1
ATOM 1468 N N . MET A 1 185 ? 16.573 -4.613 2.659 1.00 92.25 185 MET A N 1
ATOM 1469 C CA . MET A 1 185 ? 16.562 -4.133 4.045 1.00 92.25 185 MET A CA 1
ATOM 1470 C C . MET A 1 185 ? 15.431 -4.798 4.829 1.00 92.25 185 MET A C 1
ATOM 1472 O O . MET A 1 185 ? 14.350 -5.017 4.283 1.00 92.25 185 MET A O 1
ATOM 1476 N N . THR A 1 186 ? 15.664 -5.090 6.104 1.00 92.19 186 THR A N 1
ATOM 1477 C CA . THR A 1 186 ? 14.696 -5.757 6.986 1.00 92.19 186 THR A CA 1
ATOM 1478 C C . THR A 1 186 ? 14.142 -4.771 8.007 1.00 92.19 186 THR A C 1
ATOM 1480 O O . THR A 1 186 ? 14.895 -4.125 8.725 1.00 92.19 186 THR A O 1
ATOM 1483 N N . ILE A 1 187 ? 12.819 -4.642 8.117 1.00 92.38 187 ILE A N 1
ATOM 1484 C CA . ILE A 1 187 ? 12.212 -3.665 9.035 1.00 92.38 187 ILE A CA 1
ATOM 1485 C C . ILE A 1 187 ? 11.919 -4.309 10.387 1.00 92.38 187 ILE A C 1
ATOM 1487 O O . ILE A 1 187 ? 10.879 -4.938 10.575 1.00 92.38 187 ILE A O 1
ATOM 1491 N N . ARG A 1 188 ? 12.839 -4.123 11.337 1.00 91.19 188 ARG A N 1
ATOM 1492 C CA . ARG A 1 188 ? 12.790 -4.777 12.657 1.00 91.19 188 ARG A CA 1
ATOM 1493 C C . ARG A 1 188 ? 12.173 -3.922 13.761 1.00 91.19 188 ARG A C 1
ATOM 1495 O O . ARG A 1 188 ? 11.592 -4.446 14.705 1.00 91.19 188 ARG A O 1
ATOM 1502 N N . ARG A 1 189 ? 12.305 -2.596 13.662 1.00 92.94 189 ARG A N 1
ATOM 1503 C CA . ARG A 1 189 ? 12.032 -1.657 14.762 1.00 92.94 189 ARG A CA 1
ATOM 1504 C C . ARG A 1 189 ? 11.171 -0.480 14.307 1.00 92.94 189 ARG A C 1
ATOM 1506 O O . ARG A 1 189 ? 11.047 -0.184 13.119 1.00 92.94 189 ARG A O 1
ATOM 1513 N N . ASN A 1 190 ? 10.572 0.187 15.283 1.00 91.69 190 ASN A N 1
ATOM 1514 C CA . ASN A 1 190 ? 9.857 1.443 15.152 1.00 91.69 190 ASN A CA 1
ATOM 1515 C C . ASN A 1 190 ? 10.133 2.322 16.380 1.00 91.69 190 ASN A C 1
ATOM 1517 O O . ASN A 1 190 ? 9.889 1.905 17.514 1.00 91.69 190 ASN A O 1
ATOM 1521 N N . TYR A 1 191 ? 10.578 3.556 16.150 1.00 91.31 191 TYR A N 1
ATOM 1522 C CA . TYR A 1 191 ? 10.768 4.557 17.196 1.00 91.31 191 TYR A CA 1
ATOM 1523 C C . TYR A 1 191 ? 9.497 5.377 17.424 1.00 91.31 191 TYR A C 1
ATOM 1525 O O . TYR A 1 191 ? 8.906 5.915 16.482 1.00 91.31 191 TYR A O 1
ATOM 1533 N N . THR A 1 192 ? 9.056 5.471 18.674 1.00 87.31 192 THR A N 1
ATOM 1534 C CA . THR A 1 192 ? 7.813 6.163 19.031 1.00 87.31 192 THR A CA 1
ATOM 1535 C C . THR A 1 192 ? 8.040 7.618 19.447 1.00 87.31 192 THR A C 1
ATOM 1537 O O . THR A 1 192 ? 9.162 8.059 19.681 1.00 87.31 192 THR A O 1
ATOM 1540 N N . LYS A 1 193 ? 6.954 8.394 19.566 1.00 80.94 193 LYS A N 1
ATOM 1541 C CA . LYS A 1 193 ? 7.018 9.799 20.009 1.00 80.94 193 LYS A CA 1
ATOM 1542 C C . LYS A 1 193 ? 7.474 9.961 21.461 1.00 80.94 193 LYS A C 1
ATOM 1544 O O . LYS A 1 193 ? 8.066 10.983 21.786 1.00 80.94 193 LYS A O 1
ATOM 1549 N N . LEU A 1 194 ? 7.195 8.970 22.309 1.00 81.06 194 LEU A N 1
ATOM 1550 C CA . LEU A 1 194 ? 7.628 8.957 23.710 1.00 81.06 194 LEU A CA 1
ATOM 1551 C C . LEU A 1 194 ? 9.114 8.626 23.874 1.00 81.06 194 LEU A C 1
ATOM 1553 O O . LEU A 1 194 ? 9.659 8.835 24.950 1.00 81.06 194 LEU A O 1
ATOM 1557 N N . GLY A 1 195 ? 9.777 8.187 22.802 1.00 85.44 195 GLY A N 1
ATOM 1558 C CA . GLY A 1 195 ? 11.199 7.873 22.811 1.00 85.44 195 GLY A CA 1
ATOM 1559 C C . GLY A 1 195 ? 11.520 6.386 22.947 1.00 85.44 195 GLY A C 1
ATOM 1560 O O . GLY A 1 195 ? 12.693 6.043 23.050 1.00 85.44 195 GLY A O 1
ATOM 1561 N N . ASP A 1 196 ? 10.506 5.520 22.901 1.00 88.25 196 ASP A N 1
ATOM 1562 C CA . ASP A 1 196 ? 10.674 4.070 23.034 1.00 88.25 196 ASP A CA 1
ATOM 1563 C C . ASP A 1 196 ? 10.893 3.386 21.680 1.00 88.25 196 ASP A C 1
ATOM 1565 O O . ASP A 1 196 ? 10.257 3.754 20.679 1.00 88.25 196 ASP A O 1
ATOM 1569 N N . PHE A 1 197 ? 11.715 2.332 21.668 1.00 91.25 197 PHE A N 1
ATOM 1570 C CA . PHE A 1 197 ? 11.800 1.388 20.557 1.00 91.25 197 PHE A CA 1
ATOM 1571 C C . PHE A 1 197 ? 10.774 0.271 20.735 1.00 91.25 197 PHE A C 1
ATOM 1573 O O . PHE A 1 197 ? 10.676 -0.365 21.779 1.00 91.25 197 PHE A O 1
ATOM 1580 N N . THR A 1 198 ? 10.012 0.019 19.680 1.00 90.62 198 THR A N 1
ATOM 1581 C CA . THR A 1 198 ? 8.940 -0.980 19.642 1.00 90.62 198 THR A CA 1
ATOM 1582 C C . THR A 1 198 ? 9.045 -1.788 18.359 1.00 90.62 198 THR A C 1
ATOM 1584 O O . THR A 1 198 ? 9.643 -1.331 17.381 1.00 90.62 198 THR A O 1
ATOM 1587 N N . LEU A 1 199 ? 8.426 -2.963 18.316 1.00 88.44 199 LEU A N 1
ATOM 1588 C CA . LEU A 1 199 ? 8.204 -3.652 17.047 1.00 88.44 199 LEU A CA 1
ATOM 1589 C C . LEU A 1 199 ? 7.223 -2.867 16.150 1.00 88.44 199 LEU A C 1
ATOM 1591 O O . LEU A 1 199 ? 6.359 -2.136 16.650 1.00 88.44 199 LEU A O 1
ATOM 1595 N N . PRO A 1 200 ? 7.287 -3.039 14.817 1.00 84.06 200 PRO A N 1
ATOM 1596 C CA . PRO A 1 200 ? 6.242 -2.561 13.922 1.00 84.06 200 PRO A CA 1
ATOM 1597 C C . PRO A 1 200 ? 4.836 -3.001 14.367 1.00 84.06 200 PRO A C 1
ATOM 1599 O O . PRO A 1 200 ? 4.621 -4.101 14.882 1.00 84.06 200 PRO A O 1
ATOM 1602 N N . LYS A 1 201 ? 3.854 -2.118 14.137 1.00 72.50 201 LYS A N 1
ATOM 1603 C CA . LYS A 1 201 ? 2.488 -2.232 14.685 1.00 72.50 201 LYS A CA 1
ATOM 1604 C C . LYS A 1 201 ? 1.782 -3.556 14.355 1.00 72.50 201 LYS A C 1
ATOM 1606 O O . LYS A 1 201 ? 0.949 -4.002 15.134 1.00 72.50 201 LYS A O 1
ATOM 1611 N N . THR A 1 202 ? 2.070 -4.154 13.203 1.00 71.00 202 THR A N 1
ATOM 1612 C CA . THR A 1 202 ? 1.449 -5.401 12.731 1.00 71.00 202 THR A CA 1
ATOM 1613 C C . THR A 1 202 ? 2.476 -6.519 12.703 1.00 71.00 202 THR A C 1
ATOM 1615 O O . THR A 1 202 ? 3.622 -6.266 12.346 1.00 71.00 202 THR A O 1
ATOM 1618 N N . GLU A 1 203 ? 2.057 -7.750 12.990 1.00 67.88 203 GLU A N 1
ATOM 1619 C CA . GLU A 1 203 ? 2.916 -8.940 12.912 1.00 67.88 203 GLU A CA 1
ATOM 1620 C C . GLU A 1 203 ? 3.531 -9.113 11.523 1.00 67.88 203 GLU A C 1
ATOM 1622 O O . GLU A 1 203 ? 4.747 -9.091 11.397 1.00 67.88 203 GLU A O 1
ATOM 1627 N N . ALA A 1 204 ? 2.708 -9.052 10.472 1.00 54.66 204 ALA A N 1
ATOM 1628 C CA . ALA A 1 204 ? 3.161 -9.018 9.076 1.00 54.66 204 ALA A CA 1
ATOM 1629 C C . ALA A 1 204 ? 4.051 -7.804 8.719 1.00 54.66 204 ALA A C 1
ATOM 1631 O O . ALA A 1 204 ? 4.608 -7.721 7.627 1.00 54.66 204 ALA A O 1
ATOM 1632 N N . GLY A 1 205 ? 4.120 -6.805 9.604 1.00 61.75 205 GLY A N 1
ATOM 1633 C CA . GLY A 1 205 ? 4.952 -5.620 9.436 1.00 61.75 205 GLY A CA 1
ATOM 1634 C C . GLY A 1 205 ? 6.337 -5.748 10.066 1.00 61.75 205 GLY A C 1
ATOM 1635 O O . GLY A 1 205 ? 7.201 -4.948 9.703 1.00 61.75 205 GLY A O 1
ATOM 1636 N N . THR A 1 206 ? 6.518 -6.693 10.992 1.00 76.81 206 THR A N 1
ATOM 1637 C CA . THR A 1 206 ? 7.779 -7.006 11.672 1.00 76.81 206 THR A CA 1
ATOM 1638 C C . THR A 1 206 ? 8.609 -7.935 10.801 1.00 76.81 206 THR A C 1
ATOM 1640 O O . THR A 1 206 ? 8.065 -8.837 10.175 1.00 76.81 206 THR A O 1
ATOM 1643 N N . ASP A 1 207 ? 9.910 -7.667 10.718 1.00 82.19 207 ASP A N 1
ATOM 1644 C CA . ASP A 1 207 ? 10.890 -8.431 9.936 1.00 82.19 207 ASP A CA 1
ATOM 1645 C C . ASP A 1 207 ? 10.551 -8.566 8.446 1.00 82.19 207 ASP A C 1
ATOM 1647 O O . ASP A 1 207 ? 11.090 -9.407 7.727 1.00 82.19 207 ASP A O 1
ATOM 1651 N N . ARG A 1 208 ? 9.693 -7.673 7.936 1.00 84.25 208 ARG A N 1
ATOM 1652 C CA . ARG A 1 208 ? 9.399 -7.608 6.506 1.00 84.25 208 ARG A CA 1
ATOM 1653 C C . ARG A 1 208 ? 10.643 -7.164 5.740 1.00 84.25 208 ARG A C 1
ATOM 1655 O O . ARG A 1 208 ? 11.298 -6.185 6.114 1.00 84.25 208 ARG A O 1
ATOM 1662 N N . VAL A 1 209 ? 10.912 -7.842 4.630 1.00 85.00 209 VAL A N 1
ATOM 1663 C CA . VAL A 1 209 ? 12.017 -7.514 3.727 1.00 85.00 209 VAL A CA 1
ATOM 1664 C C . VAL A 1 209 ? 11.532 -6.548 2.649 1.00 85.00 209 VAL A C 1
ATOM 1666 O O . VAL A 1 209 ? 10.518 -6.774 1.988 1.00 85.00 209 VAL A O 1
ATOM 1669 N N . VAL A 1 210 ? 12.261 -5.451 2.466 1.00 84.44 210 VAL A N 1
ATOM 1670 C CA . VAL A 1 210 ? 12.035 -4.467 1.406 1.00 84.44 210 VAL A CA 1
ATOM 1671 C C . VAL A 1 210 ? 13.169 -4.576 0.394 1.00 84.44 210 VAL A C 1
ATOM 1673 O O . VAL A 1 210 ? 14.332 -4.352 0.728 1.00 84.44 210 VAL A O 1
ATOM 1676 N N . HIS A 1 211 ? 12.824 -4.890 -0.854 1.00 82.62 211 HIS A N 1
ATOM 1677 C CA . HIS A 1 211 ? 13.767 -4.880 -1.971 1.00 82.62 211 HIS A CA 1
ATOM 1678 C C . HIS A 1 211 ? 14.034 -3.449 -2.442 1.00 82.62 211 HIS A C 1
ATOM 1680 O O . HIS A 1 211 ? 13.109 -2.653 -2.637 1.00 82.62 211 HIS A O 1
ATOM 1686 N N . LEU A 1 212 ? 15.310 -3.127 -2.625 1.00 81.81 212 LEU A N 1
ATOM 1687 C CA . LEU A 1 212 ? 15.787 -1.786 -2.917 1.00 81.81 212 LEU A CA 1
ATOM 1688 C C . LEU A 1 212 ? 16.005 -1.601 -4.413 1.00 81.81 212 LEU A C 1
ATOM 1690 O O . LEU A 1 212 ? 16.726 -2.351 -5.065 1.00 81.81 212 LEU A O 1
ATOM 1694 N N . ILE A 1 213 ? 15.403 -0.545 -4.951 1.00 81.44 213 ILE A N 1
ATOM 1695 C CA . ILE A 1 213 ? 15.695 -0.075 -6.304 1.00 81.44 213 ILE A CA 1
ATOM 1696 C C . ILE A 1 213 ? 17.074 0.591 -6.346 1.00 81.44 213 ILE A C 1
ATOM 1698 O O . ILE A 1 213 ? 17.551 1.122 -5.342 1.00 81.44 213 ILE A O 1
ATOM 1702 N N . LYS A 1 214 ? 17.693 0.630 -7.529 1.00 81.50 214 LYS A N 1
ATOM 1703 C CA . LYS A 1 214 ? 19.038 1.190 -7.721 1.00 81.50 214 LYS A CA 1
ATOM 1704 C C . LYS A 1 214 ? 19.220 2.606 -7.126 1.00 81.50 214 LYS A C 1
ATOM 1706 O O . LYS A 1 214 ? 20.162 2.767 -6.354 1.00 81.50 214 LYS A O 1
ATOM 1711 N N . PRO A 1 215 ? 18.292 3.573 -7.310 1.00 82.69 215 PRO A N 1
ATOM 1712 C CA . PRO A 1 215 ? 18.388 4.885 -6.656 1.00 82.69 215 PRO A CA 1
ATOM 1713 C C . PRO A 1 215 ? 18.399 4.842 -5.120 1.00 82.69 215 PRO A C 1
ATOM 1715 O O . PRO A 1 215 ? 19.050 5.667 -4.484 1.00 82.69 215 PRO A O 1
ATOM 1718 N N . ALA A 1 216 ? 17.698 3.882 -4.507 1.00 86.81 216 ALA A N 1
ATOM 1719 C CA . ALA A 1 216 ? 17.707 3.702 -3.057 1.00 86.81 216 ALA A CA 1
ATOM 1720 C C . ALA A 1 216 ? 19.037 3.109 -2.578 1.00 86.81 216 ALA A C 1
ATOM 1722 O O . ALA A 1 216 ? 19.570 3.543 -1.561 1.00 86.81 216 ALA A O 1
ATOM 1723 N N . ILE A 1 217 ? 19.601 2.163 -3.333 1.00 89.00 217 ILE A N 1
ATOM 1724 C CA . ILE A 1 217 ? 20.935 1.614 -3.058 1.00 89.00 217 ILE A CA 1
ATOM 1725 C C . ILE A 1 217 ? 21.990 2.720 -3.153 1.00 89.00 217 ILE A C 1
ATOM 1727 O O . ILE A 1 217 ? 22.852 2.804 -2.286 1.00 89.00 217 ILE A O 1
ATOM 1731 N N . ASP A 1 218 ? 21.915 3.583 -4.166 1.00 88.19 218 ASP A N 1
ATOM 1732 C CA . ASP A 1 218 ? 22.885 4.664 -4.360 1.00 88.19 218 ASP A CA 1
ATOM 1733 C C . ASP A 1 218 ? 22.780 5.727 -3.253 1.00 88.19 218 ASP A C 1
ATOM 1735 O O . ASP A 1 218 ? 23.799 6.129 -2.693 1.00 88.19 218 ASP A O 1
ATOM 1739 N N . ALA A 1 219 ? 21.561 6.096 -2.842 1.00 91.31 219 ALA A N 1
ATOM 1740 C CA . ALA A 1 219 ? 21.346 6.973 -1.689 1.00 91.31 219 ALA A CA 1
ATOM 1741 C C . ALA A 1 219 ? 21.859 6.355 -0.373 1.00 91.31 219 ALA A C 1
ATOM 1743 O O . ALA A 1 219 ? 22.457 7.056 0.442 1.00 91.31 219 ALA A O 1
ATOM 1744 N N . LEU A 1 220 ? 21.685 5.042 -0.166 1.00 94.19 220 LEU A N 1
ATOM 1745 C CA . LEU A 1 220 ? 22.258 4.347 0.993 1.00 94.19 220 LEU A CA 1
ATOM 1746 C C . LEU A 1 220 ? 23.782 4.254 0.920 1.00 94.19 220 LEU A C 1
ATOM 1748 O O . LEU A 1 220 ? 24.432 4.391 1.944 1.00 94.19 220 LEU A O 1
ATOM 1752 N N . ARG A 1 221 ? 24.379 4.052 -0.257 1.00 93.38 221 ARG A N 1
ATOM 1753 C CA . ARG A 1 221 ? 25.844 4.063 -0.406 1.00 93.38 221 ARG A CA 1
ATOM 1754 C C . ARG A 1 221 ? 26.419 5.427 -0.045 1.00 93.38 221 ARG A C 1
ATOM 1756 O O . ARG A 1 221 ? 27.340 5.488 0.760 1.00 93.38 221 ARG A O 1
ATOM 1763 N N . ASN A 1 222 ? 25.812 6.501 -0.545 1.00 93.81 222 ASN A N 1
ATOM 1764 C CA . ASN A 1 222 ? 26.206 7.854 -0.172 1.00 93.81 222 ASN A CA 1
ATOM 1765 C C . ASN A 1 222 ? 25.997 8.126 1.330 1.00 93.81 222 ASN A C 1
ATOM 1767 O O . ASN A 1 222 ? 26.822 8.772 1.964 1.00 93.81 222 ASN A O 1
ATOM 1771 N N . GLN A 1 223 ? 24.926 7.599 1.931 1.00 95.44 223 GLN A N 1
ATOM 1772 C CA . GLN A 1 223 ? 24.708 7.713 3.374 1.00 95.44 223 GLN A CA 1
ATOM 1773 C C . GLN A 1 223 ? 25.720 6.891 4.192 1.00 95.44 223 GLN A C 1
ATOM 1775 O O . GLN A 1 223 ? 26.134 7.319 5.269 1.00 95.44 223 GLN A O 1
ATOM 1780 N N . ALA A 1 224 ? 26.146 5.731 3.686 1.00 92.88 224 ALA A N 1
ATOM 1781 C CA . ALA A 1 224 ? 27.098 4.847 4.350 1.00 92.88 224 ALA A CA 1
ATOM 1782 C C . ALA A 1 224 ? 28.464 5.509 4.551 1.00 92.88 224 ALA A C 1
ATOM 1784 O O . ALA A 1 224 ? 29.083 5.298 5.591 1.00 92.88 224 ALA A O 1
ATOM 1785 N N . GLU A 1 225 ? 28.896 6.353 3.613 1.00 92.50 225 GLU A N 1
ATOM 1786 C CA . GLU A 1 225 ? 30.116 7.162 3.746 1.00 92.50 225 GLU A CA 1
ATOM 1787 C C . GLU A 1 225 ? 30.087 8.068 4.989 1.00 92.50 225 GLU A C 1
ATOM 1789 O O . GLU A 1 225 ? 31.135 8.391 5.542 1.00 92.50 225 GLU A O 1
ATOM 1794 N N . MET A 1 226 ? 28.894 8.449 5.460 1.00 92.00 226 MET A N 1
ATOM 1795 C CA . MET A 1 226 ? 28.717 9.374 6.581 1.00 92.00 226 MET A CA 1
ATOM 1796 C C . MET A 1 226 ? 28.522 8.669 7.928 1.00 92.00 226 MET A C 1
ATOM 1798 O O . MET A 1 226 ? 29.001 9.161 8.947 1.00 92.00 226 MET A O 1
ATOM 1802 N N . THR A 1 227 ? 27.771 7.561 7.964 1.00 93.62 227 THR A N 1
ATOM 1803 C CA . THR A 1 227 ? 27.297 6.970 9.233 1.00 93.62 227 THR A CA 1
ATOM 1804 C C . THR A 1 227 ? 27.648 5.501 9.440 1.00 93.62 227 THR A C 1
ATOM 1806 O O . THR A 1 227 ? 27.459 5.006 10.548 1.00 93.62 227 THR A O 1
ATOM 1809 N N . ARG A 1 228 ? 28.164 4.779 8.434 1.00 90.69 228 ARG A N 1
ATOM 1810 C CA . ARG A 1 228 ? 28.360 3.318 8.540 1.00 90.69 228 ARG A CA 1
ATOM 1811 C C . ARG A 1 228 ? 29.415 2.905 9.558 1.00 90.69 228 ARG A C 1
ATOM 1813 O O . ARG A 1 228 ? 29.260 1.872 10.193 1.00 90.69 228 ARG A O 1
ATOM 1820 N N . LEU A 1 229 ? 30.465 3.708 9.711 1.00 89.81 229 LEU A N 1
ATOM 1821 C CA . LEU A 1 229 ? 31.512 3.515 10.723 1.00 89.81 229 LEU A CA 1
ATOM 1822 C C . LEU A 1 229 ? 31.218 4.308 12.009 1.00 89.81 229 LEU A C 1
ATOM 1824 O O . LEU A 1 229 ? 32.128 4.639 12.766 1.00 89.81 229 LEU A O 1
ATOM 1828 N N . GLY A 1 230 ? 29.953 4.684 12.220 1.00 87.94 230 GLY A N 1
ATOM 1829 C CA . GLY A 1 230 ? 29.513 5.406 13.405 1.00 87.94 230 GLY A CA 1
ATOM 1830 C C . GLY A 1 230 ? 29.538 4.547 14.670 1.00 87.94 230 GLY A C 1
ATOM 1831 O O . GLY A 1 230 ? 29.776 3.342 14.639 1.00 87.94 230 GLY A O 1
ATOM 1832 N N . LYS A 1 231 ? 29.255 5.185 15.810 1.00 91.00 231 LYS A N 1
ATOM 1833 C CA . LYS A 1 231 ? 29.110 4.488 17.091 1.00 91.00 231 LYS A CA 1
ATOM 1834 C C . LYS A 1 231 ? 27.907 3.539 17.043 1.00 91.00 231 LYS A C 1
ATOM 1836 O O . LYS A 1 231 ? 26.816 3.950 16.651 1.00 91.00 231 LYS A O 1
ATOM 1841 N N . GLN A 1 232 ? 28.109 2.307 17.500 1.00 94.62 232 GLN A N 1
ATOM 1842 C CA . GLN A 1 232 ? 27.038 1.345 17.728 1.00 94.62 232 GLN A CA 1
ATOM 1843 C C . GLN A 1 232 ? 26.397 1.588 19.102 1.00 94.62 232 GLN A C 1
ATOM 1845 O O . GLN A 1 232 ? 27.082 1.902 20.081 1.00 94.62 232 GLN A O 1
ATOM 1850 N N . TYR A 1 233 ? 25.076 1.463 19.167 1.00 93.94 233 TYR A N 1
ATOM 1851 C CA . TYR A 1 233 ? 24.284 1.649 20.377 1.00 93.94 233 TYR A CA 1
ATOM 1852 C C . TYR A 1 233 ? 23.497 0.384 20.681 1.00 93.94 233 TYR A C 1
ATOM 1854 O O . TYR A 1 233 ? 22.889 -0.193 19.784 1.00 93.94 233 TYR A O 1
ATOM 1862 N N . GLN A 1 234 ? 23.449 -0.000 21.951 1.00 94.56 234 GLN A N 1
ATOM 1863 C CA . GLN A 1 234 ? 22.553 -1.054 22.412 1.00 94.56 234 GLN A CA 1
ATOM 1864 C C . GLN A 1 234 ? 21.222 -0.416 22.779 1.00 94.56 234 GLN A C 1
ATOM 1866 O O . GLN A 1 234 ? 21.173 0.466 23.639 1.00 94.56 234 GLN A O 1
ATOM 1871 N N . VAL A 1 235 ? 20.155 -0.817 22.094 1.00 93.75 235 VAL A N 1
ATOM 1872 C CA . VAL A 1 235 ? 18.814 -0.286 22.345 1.00 93.75 235 VAL A CA 1
ATOM 1873 C C . VAL A 1 235 ? 17.875 -1.390 22.783 1.00 93.75 235 VAL A C 1
ATOM 1875 O O . VAL A 1 235 ? 17.855 -2.479 22.212 1.00 93.75 235 VAL A O 1
ATOM 1878 N N . GLU A 1 236 ? 17.085 -1.085 23.803 1.00 94.00 236 GLU A N 1
ATOM 1879 C CA . GLU A 1 236 ? 16.060 -1.973 24.321 1.00 94.00 236 GLU A CA 1
ATOM 1880 C C . GLU A 1 236 ? 14.783 -1.825 23.486 1.00 94.00 236 GLU A C 1
ATOM 1882 O O . GLU A 1 236 ? 14.170 -0.757 23.437 1.00 94.00 236 GLU A O 1
ATOM 1887 N N . VAL A 1 237 ? 14.398 -2.895 22.794 1.00 92.31 237 VAL A N 1
ATOM 1888 C CA . VAL A 1 237 ? 13.214 -2.951 21.936 1.00 92.31 237 VAL A CA 1
ATOM 1889 C C . VAL A 1 237 ? 12.104 -3.687 22.671 1.00 92.31 237 VAL A C 1
ATOM 1891 O O . VAL A 1 237 ? 12.239 -4.861 23.013 1.00 92.31 237 VAL A O 1
ATOM 1894 N N . GLN A 1 238 ? 10.981 -3.007 22.883 1.00 90.12 238 GLN A N 1
ATOM 1895 C CA . GLN A 1 238 ? 9.803 -3.594 23.511 1.00 90.12 238 GLN A CA 1
ATOM 1896 C C . GLN A 1 238 ? 9.104 -4.566 22.555 1.00 90.12 238 GLN A C 1
ATOM 1898 O O . GLN A 1 238 ? 8.753 -4.211 21.419 1.00 90.12 238 GLN A O 1
ATOM 1903 N N . LEU A 1 239 ? 8.894 -5.792 23.035 1.00 85.75 239 LEU A N 1
ATOM 1904 C CA . LEU A 1 239 ? 8.140 -6.833 22.346 1.00 85.75 239 LEU A CA 1
ATOM 1905 C C . LEU A 1 239 ? 6.630 -6.641 22.565 1.00 85.75 239 LEU A C 1
ATOM 1907 O O . LEU A 1 239 ? 6.185 -5.742 23.276 1.00 85.75 239 LEU A O 1
ATOM 1911 N N . ARG A 1 240 ? 5.814 -7.467 21.899 1.00 79.69 240 ARG A N 1
ATOM 1912 C CA . ARG A 1 240 ? 4.344 -7.403 22.024 1.00 79.69 240 ARG A CA 1
ATOM 1913 C C . ARG A 1 240 ? 3.845 -7.881 23.383 1.00 79.69 240 ARG A C 1
ATOM 1915 O O . ARG A 1 240 ? 2.801 -7.426 23.837 1.00 79.69 240 ARG A O 1
ATOM 1922 N N . GLU A 1 241 ? 4.569 -8.810 23.992 1.00 78.12 241 GLU A N 1
ATOM 1923 C CA . GLU A 1 241 ? 4.270 -9.308 25.327 1.00 78.12 241 GLU A CA 1
ATOM 1924 C C . GLU A 1 241 ? 4.616 -8.243 26.367 1.00 78.12 241 GLU A C 1
ATOM 1926 O O . GLU A 1 241 ? 5.714 -7.680 26.356 1.00 78.12 241 GLU A O 1
ATOM 1931 N N . TYR A 1 242 ? 3.669 -7.967 27.264 1.00 74.62 242 TYR A N 1
ATOM 1932 C CA . TYR A 1 242 ? 3.822 -6.944 28.292 1.00 74.62 242 TYR A CA 1
ATOM 1933 C C . TYR A 1 242 ? 5.083 -7.190 29.132 1.00 74.62 242 TYR A C 1
ATOM 1935 O O . TYR A 1 242 ? 5.288 -8.279 29.665 1.00 74.62 242 TYR A O 1
ATOM 1943 N N . GLY A 1 243 ? 5.930 -6.164 29.240 1.00 78.31 243 GLY A N 1
ATOM 1944 C CA . GLY A 1 243 ? 7.159 -6.200 30.035 1.00 78.31 243 GLY A CA 1
ATOM 1945 C C . GLY A 1 243 ? 8.325 -6.980 29.418 1.00 78.31 243 GLY A C 1
ATOM 1946 O O . GLY A 1 243 ? 9.389 -7.018 30.029 1.00 78.31 243 GLY A O 1
ATOM 1947 N N . ARG A 1 244 ? 8.177 -7.580 28.226 1.00 86.25 244 ARG A N 1
ATOM 1948 C CA . ARG A 1 244 ? 9.293 -8.243 27.537 1.00 86.25 244 ARG A CA 1
ATOM 1949 C C . ARG A 1 244 ? 10.027 -7.294 26.604 1.00 86.25 244 ARG A C 1
ATOM 1951 O O . ARG A 1 244 ? 9.419 -6.591 25.792 1.00 86.25 244 ARG A O 1
ATOM 1958 N N . THR A 1 245 ? 11.349 -7.346 26.667 1.00 91.00 245 THR A N 1
ATOM 1959 C CA . THR A 1 245 ? 12.237 -6.546 25.829 1.00 91.00 245 THR A CA 1
ATOM 1960 C C . THR A 1 245 ? 13.362 -7.398 25.253 1.00 91.00 245 THR A C 1
ATOM 1962 O O . THR A 1 245 ? 13.674 -8.480 25.751 1.00 91.00 245 THR A O 1
ATOM 1965 N N . VAL A 1 246 ? 13.942 -6.929 24.153 1.00 93.38 246 VAL A N 1
ATOM 1966 C CA . VAL A 1 246 ? 15.112 -7.533 23.513 1.00 93.38 246 VAL A CA 1
ATOM 1967 C C . VAL A 1 246 ? 16.119 -6.440 23.181 1.00 93.38 246 VAL A C 1
ATOM 1969 O O . VAL A 1 246 ? 15.746 -5.345 22.761 1.00 93.38 246 VAL A O 1
ATOM 1972 N N . ILE A 1 247 ? 17.404 -6.722 23.373 1.00 95.81 247 ILE A N 1
ATOM 1973 C CA . ILE A 1 247 ? 18.474 -5.775 23.059 1.00 95.81 247 ILE A CA 1
ATOM 1974 C C . ILE A 1 247 ? 18.856 -5.933 21.590 1.00 95.81 247 ILE A C 1
ATOM 1976 O O . ILE A 1 247 ? 19.092 -7.042 21.117 1.00 95.81 247 ILE A O 1
ATOM 1980 N N . HIS A 1 248 ? 18.902 -4.821 20.861 1.00 94.69 248 HIS A N 1
ATOM 1981 C CA . HIS A 1 248 ? 19.419 -4.776 19.499 1.00 94.69 248 HIS A CA 1
ATOM 1982 C C . HIS A 1 248 ? 20.646 -3.871 19.447 1.00 94.69 248 HIS A C 1
ATOM 1984 O O . HIS A 1 248 ? 20.575 -2.703 19.837 1.00 94.69 248 HIS A O 1
ATOM 1990 N N . ASP A 1 249 ? 21.729 -4.373 18.869 1.00 94.94 249 ASP A N 1
ATOM 1991 C CA . ASP A 1 249 ? 22.879 -3.551 18.514 1.00 94.94 249 ASP A CA 1
ATOM 1992 C C . ASP A 1 249 ? 22.563 -2.777 17.229 1.00 94.94 249 ASP A C 1
ATOM 1994 O O . ASP A 1 249 ? 22.176 -3.355 16.210 1.00 94.94 249 ASP A O 1
ATOM 1998 N N . CYS A 1 250 ? 22.641 -1.449 17.304 1.00 94.81 250 CYS A N 1
ATOM 1999 C CA . CYS A 1 250 ? 22.211 -0.550 16.242 1.00 94.81 250 CYS A CA 1
ATOM 2000 C C . CYS A 1 250 ? 23.283 0.485 15.924 1.00 94.81 250 CYS A C 1
ATOM 2002 O O . CYS A 1 250 ? 23.564 1.382 16.725 1.00 94.81 250 CYS A O 1
ATOM 2004 N N . THR A 1 251 ? 23.799 0.432 14.702 1.00 95.75 251 THR A N 1
ATOM 2005 C CA . THR A 1 251 ? 24.522 1.542 14.087 1.00 95.75 251 THR A CA 1
ATOM 2006 C C . THR A 1 251 ? 23.537 2.302 13.204 1.00 95.75 251 THR A C 1
ATOM 2008 O O . THR A 1 251 ? 23.229 1.885 12.088 1.00 95.75 251 THR A O 1
ATOM 2011 N N . PHE A 1 252 ? 22.973 3.400 13.716 1.00 95.75 252 PHE A N 1
ATOM 2012 C CA . PHE A 1 252 ? 21.866 4.089 13.043 1.00 95.75 252 PHE A CA 1
ATOM 2013 C C . PHE A 1 252 ? 22.264 4.687 11.690 1.00 95.75 252 PHE A C 1
ATOM 2015 O O . PHE A 1 252 ? 23.269 5.390 11.563 1.00 95.75 252 PHE A O 1
ATOM 2022 N N . VAL A 1 253 ? 21.414 4.465 10.683 1.00 95.19 253 VAL A N 1
ATOM 2023 C CA . VAL A 1 253 ? 21.634 4.957 9.315 1.00 95.19 253 VAL A CA 1
ATOM 2024 C C . VAL A 1 253 ? 21.637 6.483 9.270 1.00 95.19 253 VAL A C 1
ATOM 2026 O O . VAL A 1 253 ? 22.453 7.075 8.561 1.00 95.19 253 VAL A O 1
ATOM 2029 N N . PHE A 1 254 ? 20.767 7.129 10.046 1.00 94.25 254 PHE A N 1
ATOM 2030 C CA . PHE A 1 254 ? 20.635 8.583 10.097 1.00 94.25 254 PHE A CA 1
ATOM 2031 C C . PHE A 1 254 ? 20.947 9.107 11.499 1.00 94.25 254 PHE A C 1
ATOM 2033 O O . PHE A 1 254 ? 20.269 8.743 12.457 1.00 94.25 254 PHE A O 1
ATOM 2040 N N . ASN A 1 255 ? 21.920 10.018 11.611 1.00 91.75 255 ASN A N 1
ATOM 2041 C CA . ASN A 1 255 ? 22.318 10.616 12.888 1.00 91.75 255 ASN A CA 1
ATOM 2042 C C . ASN A 1 255 ? 22.171 12.153 12.847 1.00 91.75 255 ASN A C 1
ATOM 2044 O O . ASN A 1 255 ? 22.920 12.816 12.119 1.00 91.75 255 ASN A O 1
ATOM 2048 N N . PRO A 1 256 ? 21.251 12.768 13.616 1.00 89.50 256 PRO A N 1
ATOM 2049 C CA . PRO A 1 256 ? 21.006 14.211 13.561 1.00 89.50 256 PRO A CA 1
ATOM 2050 C C . PRO A 1 256 ? 22.208 15.064 13.990 1.00 89.50 256 PRO A C 1
ATOM 2052 O O . PRO A 1 256 ? 22.287 16.227 13.586 1.00 89.50 256 PRO A O 1
ATOM 2055 N N . GLN A 1 257 ? 23.168 14.506 14.733 1.00 88.69 257 GLN A N 1
ATOM 2056 C CA . GLN A 1 257 ? 24.387 15.208 15.154 1.00 88.69 257 GLN A CA 1
ATOM 2057 C C . GLN A 1 257 ? 25.283 15.599 13.970 1.00 88.69 257 GLN A C 1
ATOM 2059 O O . GLN A 1 257 ? 26.045 16.561 14.070 1.00 88.69 257 GLN A O 1
ATOM 2064 N N . LEU A 1 258 ? 25.149 14.915 12.826 1.00 85.38 258 LEU A N 1
ATOM 2065 C CA . LEU A 1 258 ? 25.830 15.296 11.585 1.00 85.38 258 LEU A CA 1
ATOM 2066 C C . LEU A 1 258 ? 25.244 16.566 10.956 1.00 85.38 258 LEU A C 1
ATOM 2068 O O . LEU A 1 258 ? 25.960 17.312 10.300 1.00 85.38 258 LEU A O 1
ATOM 2072 N N . VAL A 1 259 ? 23.950 16.828 11.168 1.00 83.69 259 VAL A N 1
ATOM 2073 C CA . VAL A 1 259 ? 23.245 17.973 10.566 1.00 83.69 259 VAL A CA 1
ATOM 2074 C C . VAL A 1 259 ? 23.263 19.190 11.487 1.00 83.69 259 VAL A C 1
ATOM 2076 O O . VAL A 1 259 ? 23.327 20.324 11.014 1.00 83.69 259 VAL A O 1
ATOM 2079 N N . LYS A 1 260 ? 23.192 18.977 12.806 1.00 80.44 260 LYS A N 1
ATOM 2080 C CA . LYS A 1 260 ? 23.173 20.051 13.803 1.00 80.44 260 LYS A CA 1
ATOM 2081 C C . LYS A 1 260 ? 24.091 19.710 14.974 1.00 80.44 260 LYS A C 1
ATOM 2083 O O . LYS A 1 260 ? 23.791 18.822 15.766 1.00 80.44 260 LYS A O 1
ATOM 2088 N N . LYS A 1 261 ? 25.166 20.486 15.132 1.00 70.12 261 LYS A N 1
ATOM 2089 C CA . LYS A 1 261 ? 26.063 20.408 16.292 1.00 70.12 261 LYS A CA 1
ATOM 2090 C C . LYS A 1 261 ? 25.494 21.249 17.439 1.00 70.12 261 LYS A C 1
ATOM 2092 O O . LYS A 1 261 ? 25.602 22.469 17.436 1.00 70.12 261 LYS A O 1
ATOM 2097 N N . SER A 1 262 ? 24.828 20.605 18.393 1.00 73.44 262 SER A N 1
ATOM 2098 C CA . SER A 1 262 ? 24.369 21.216 19.648 1.00 73.44 262 SER A CA 1
ATOM 2099 C C . SER A 1 262 ? 24.304 20.140 20.728 1.00 73.44 262 SER A C 1
ATOM 2101 O O . SER A 1 262 ? 23.862 19.030 20.443 1.00 73.44 262 SER A O 1
ATOM 2103 N N . GLY A 1 263 ? 24.678 20.470 21.969 1.00 67.81 263 GLY A N 1
ATOM 2104 C CA . GLY A 1 263 ? 24.610 19.538 23.107 1.00 67.81 263 GLY A CA 1
ATOM 2105 C C . GLY A 1 263 ? 23.197 19.034 23.437 1.00 67.81 263 GLY A C 1
ATOM 2106 O O . GLY A 1 263 ? 23.044 18.077 24.181 1.00 67.81 263 GLY A O 1
ATOM 2107 N N . SER A 1 264 ? 22.162 19.645 22.850 1.00 71.50 264 SER A N 1
ATOM 2108 C CA . SER A 1 264 ? 20.757 19.231 22.975 1.00 71.50 264 SER A CA 1
ATOM 2109 C C . SER A 1 264 ? 20.318 18.157 21.964 1.00 71.50 264 SER A C 1
ATOM 2111 O O . SER A 1 264 ? 19.190 17.667 22.036 1.00 71.50 264 SER A O 1
ATOM 2113 N N . VAL A 1 265 ? 21.172 17.802 20.994 1.00 79.44 265 VAL A N 1
ATOM 2114 C CA . VAL A 1 265 ? 20.843 16.876 19.901 1.00 79.44 265 VAL A CA 1
ATOM 2115 C C . VAL A 1 265 ? 21.342 15.471 20.245 1.00 79.44 265 VAL A C 1
ATOM 2117 O O . VAL A 1 265 ? 22.546 15.213 20.293 1.00 79.44 265 VAL A O 1
ATOM 2120 N N . GLY A 1 266 ? 20.398 14.557 20.479 1.00 84.50 266 GLY A N 1
ATOM 2121 C CA . GLY A 1 266 ? 20.686 13.136 20.700 1.00 84.50 266 GLY A CA 1
ATOM 2122 C C . GLY A 1 266 ? 21.215 12.435 19.445 1.00 84.50 266 GLY A C 1
ATOM 2123 O O . GLY A 1 266 ? 21.258 13.023 18.373 1.00 84.50 266 GLY A O 1
ATOM 2124 N N . TYR A 1 267 ? 21.593 11.163 19.562 1.00 86.31 267 TYR A N 1
ATOM 2125 C CA . TYR A 1 267 ? 22.113 10.358 18.443 1.00 86.31 267 TYR A CA 1
ATOM 2126 C C . TYR A 1 267 ? 21.025 9.861 17.470 1.00 86.31 267 TYR A C 1
ATOM 2128 O O . TYR A 1 267 ? 21.343 9.305 16.422 1.00 86.31 267 TYR A O 1
ATOM 2136 N N . LEU A 1 268 ? 19.746 10.071 17.803 1.00 88.38 268 LEU A N 1
ATOM 2137 C CA . LEU A 1 268 ? 18.590 9.636 17.023 1.00 88.38 268 LEU A CA 1
ATOM 2138 C C . LEU A 1 268 ? 17.660 10.814 16.724 1.00 88.38 268 LEU A C 1
ATOM 2140 O O . LEU A 1 268 ? 17.450 11.694 17.564 1.00 88.38 268 LEU A O 1
ATOM 2144 N N . TYR A 1 269 ? 17.062 10.817 15.535 1.00 87.56 269 TYR A N 1
ATOM 2145 C CA . TYR A 1 269 ? 15.988 11.751 15.213 1.00 87.56 269 TYR A CA 1
ATOM 2146 C C . TYR A 1 269 ? 14.744 11.447 16.052 1.00 87.56 269 TYR A C 1
ATOM 2148 O O . TYR A 1 269 ? 14.279 10.309 16.108 1.00 87.56 269 TYR A O 1
ATOM 2156 N N . LYS A 1 270 ? 14.134 12.484 16.637 1.00 84.00 270 LYS A N 1
ATOM 2157 C CA . LYS A 1 270 ? 12.780 12.354 17.188 1.00 84.00 270 LYS A CA 1
ATOM 2158 C C . LYS A 1 270 ? 11.804 12.171 16.027 1.00 84.00 270 LYS A C 1
ATOM 2160 O O . LYS A 1 270 ? 11.903 12.901 15.038 1.00 84.00 270 LYS A O 1
ATOM 2165 N N . ALA A 1 271 ? 10.840 11.258 16.159 1.00 73.94 271 ALA A N 1
ATOM 2166 C CA . ALA A 1 271 ? 9.885 10.955 15.087 1.00 73.94 271 ALA A CA 1
ATOM 2167 C C . ALA A 1 271 ? 9.146 12.212 14.579 1.00 73.94 271 ALA A C 1
ATOM 2169 O O . ALA A 1 271 ? 8.929 12.359 13.378 1.00 73.94 271 ALA A O 1
ATOM 2170 N N . ASP A 1 272 ? 8.840 13.152 15.479 1.00 73.50 272 ASP A N 1
ATOM 2171 C CA . ASP A 1 272 ? 8.180 14.416 15.134 1.00 73.50 272 ASP A CA 1
ATOM 2172 C C . ASP A 1 272 ? 9.118 15.414 14.431 1.00 73.50 272 ASP A C 1
ATOM 2174 O O . ASP A 1 272 ? 8.704 16.063 13.475 1.00 73.50 272 ASP A O 1
ATOM 2178 N N . SER A 1 273 ? 10.408 15.458 14.794 1.00 80.62 273 SER A N 1
ATOM 2179 C CA . SER A 1 273 ? 11.374 16.385 14.170 1.00 80.62 273 SER A CA 1
ATOM 2180 C C . SER A 1 273 ? 11.644 16.099 12.692 1.00 80.62 273 SER A C 1
ATOM 2182 O O . SER A 1 273 ? 12.085 16.977 11.948 1.00 80.62 273 SER A O 1
ATOM 2184 N N . VAL A 1 274 ? 11.384 14.864 12.250 1.00 81.44 274 VAL A N 1
ATOM 2185 C CA . VAL A 1 274 ? 11.481 14.505 10.834 1.00 81.44 274 VAL A CA 1
ATOM 2186 C C . VAL A 1 274 ? 10.426 15.272 10.041 1.00 81.44 274 VAL A C 1
ATOM 2188 O O . VAL A 1 274 ? 10.768 15.860 9.020 1.00 81.44 274 VAL A O 1
ATOM 2191 N N . GLY A 1 275 ? 9.189 15.364 10.545 1.00 81.19 275 GLY A N 1
ATOM 2192 C CA . GLY A 1 275 ? 8.117 16.146 9.920 1.00 81.19 275 GLY A CA 1
ATOM 2193 C C . GLY A 1 275 ? 8.478 17.625 9.763 1.00 81.19 275 GLY A C 1
ATOM 2194 O O . GLY A 1 275 ? 8.335 18.175 8.677 1.00 81.19 275 GLY A O 1
ATOM 2195 N N . ASP A 1 276 ? 9.076 18.238 10.784 1.00 82.25 276 ASP A N 1
ATOM 2196 C CA . ASP A 1 276 ? 9.498 19.645 10.708 1.00 82.25 276 ASP A CA 1
ATOM 2197 C C . ASP A 1 276 ? 10.518 19.884 9.580 1.00 82.25 276 ASP A C 1
ATOM 2199 O O . ASP A 1 276 ? 10.502 20.912 8.895 1.00 82.25 276 ASP A O 1
ATOM 2203 N N . SER A 1 277 ? 11.416 18.916 9.352 1.00 85.06 277 SER A N 1
ATOM 2204 C CA . SER A 1 277 ? 12.406 19.004 8.274 1.00 85.06 277 SER A CA 1
ATOM 2205 C C . SER A 1 277 ? 11.774 18.924 6.878 1.00 85.06 277 SER A C 1
ATOM 2207 O O . SER A 1 277 ? 12.282 19.567 5.953 1.00 85.06 277 SER A O 1
ATOM 2209 N N . TRP A 1 278 ? 10.656 18.200 6.741 1.00 84.75 278 TRP A N 1
ATOM 2210 C CA . TRP A 1 278 ? 9.842 18.151 5.525 1.00 84.75 278 TRP A CA 1
ATOM 2211 C C . TRP A 1 278 ? 9.206 19.507 5.252 1.00 84.75 278 TRP A C 1
ATOM 2213 O O . TRP A 1 278 ? 9.418 20.085 4.189 1.00 84.75 278 TRP A O 1
ATOM 2223 N N . ASP A 1 279 ? 8.489 20.055 6.233 1.00 83.31 279 ASP A N 1
ATOM 2224 C CA . ASP A 1 279 ? 7.769 21.320 6.083 1.00 83.31 279 ASP A CA 1
ATOM 2225 C C . ASP A 1 279 ? 8.729 22.472 5.768 1.00 83.31 279 ASP A C 1
ATOM 2227 O O . ASP A 1 279 ? 8.471 23.311 4.897 1.00 83.31 279 ASP A O 1
ATOM 2231 N N . ALA A 1 280 ? 9.901 22.475 6.408 1.00 84.75 280 ALA A N 1
ATOM 2232 C CA . ALA A 1 280 ? 10.947 23.442 6.123 1.00 84.75 280 ALA A CA 1
ATOM 2233 C C . ALA A 1 280 ? 11.500 23.308 4.692 1.00 84.75 280 ALA A C 1
ATOM 2235 O O . ALA A 1 280 ? 11.818 24.324 4.069 1.00 84.75 280 ALA A O 1
ATOM 2236 N N . ALA A 1 281 ? 11.658 22.086 4.174 1.00 85.75 281 ALA A N 1
ATOM 2237 C CA . ALA A 1 281 ? 12.106 21.845 2.802 1.00 85.75 281 ALA A CA 1
ATOM 2238 C C . ALA A 1 281 ? 11.028 22.211 1.771 1.00 85.75 281 ALA A C 1
ATOM 2240 O O . ALA A 1 281 ? 11.346 22.901 0.803 1.00 85.75 281 ALA A O 1
ATOM 2241 N N . LEU A 1 282 ? 9.758 21.884 2.029 1.00 83.88 282 LEU A N 1
ATOM 2242 C CA . LEU A 1 282 ? 8.635 22.310 1.191 1.00 83.88 282 LEU A CA 1
ATOM 2243 C C . LEU A 1 282 ? 8.567 23.833 1.072 1.00 83.88 282 LEU A C 1
ATOM 2245 O O . LEU A 1 282 ? 8.572 24.361 -0.041 1.00 83.88 282 LEU A O 1
ATOM 2249 N N . LYS A 1 283 ? 8.626 24.544 2.206 1.00 84.31 283 LYS A N 1
ATOM 2250 C CA . LYS A 1 283 ? 8.616 26.013 2.224 1.00 84.31 283 LYS A CA 1
ATOM 2251 C C . LYS A 1 283 ? 9.748 26.613 1.384 1.00 84.31 283 LYS A C 1
ATOM 2253 O O . LYS A 1 283 ? 9.538 27.625 0.725 1.00 84.31 283 LYS A O 1
ATOM 2258 N N . ARG A 1 284 ? 10.936 25.996 1.388 1.00 85.06 284 ARG A N 1
ATOM 2259 C CA . ARG A 1 284 ? 12.082 26.435 0.570 1.00 85.06 284 ARG A CA 1
ATOM 2260 C C . ARG A 1 284 ? 11.936 26.093 -0.911 1.00 85.06 284 ARG A C 1
ATOM 2262 O O . ARG A 1 284 ? 12.415 26.850 -1.742 1.00 85.06 284 ARG A O 1
ATOM 2269 N N . SER A 1 285 ? 11.282 24.981 -1.237 1.00 83.12 285 SER A N 1
ATOM 2270 C CA . SER A 1 285 ? 11.063 24.545 -2.622 1.00 83.12 285 SER A CA 1
ATOM 2271 C C . SER A 1 285 ? 10.010 25.366 -3.382 1.00 83.12 285 SER A C 1
ATOM 2273 O O . SER A 1 285 ? 9.883 25.208 -4.592 1.00 83.12 285 SER A O 1
ATOM 2275 N N . GLY A 1 286 ? 9.273 26.248 -2.693 1.00 76.06 286 GLY A N 1
ATOM 2276 C CA . GLY A 1 286 ? 8.275 27.137 -3.298 1.00 76.06 286 GLY A CA 1
ATOM 2277 C C . GLY A 1 286 ? 6.855 26.565 -3.370 1.00 76.06 286 GLY A C 1
ATOM 2278 O O . GLY A 1 286 ? 5.965 27.238 -3.884 1.00 76.06 286 GLY A O 1
ATOM 2279 N N . PHE A 1 287 ? 6.611 25.368 -2.824 1.00 70.56 287 PHE A N 1
ATOM 2280 C CA . PHE A 1 287 ? 5.281 24.747 -2.761 1.00 70.56 287 PHE A CA 1
ATOM 2281 C C . PHE A 1 287 ? 4.664 24.914 -1.370 1.00 70.56 287 PHE A C 1
ATOM 2283 O O . PHE A 1 287 ? 5.344 24.802 -0.347 1.00 70.56 287 PHE A O 1
ATOM 2290 N N . LYS A 1 288 ? 3.349 25.155 -1.316 1.00 58.28 288 LYS A N 1
ATOM 2291 C CA . LYS A 1 288 ? 2.573 24.999 -0.079 1.00 58.28 288 LYS A CA 1
ATOM 2292 C C . LYS A 1 288 ? 2.098 23.554 0.001 1.00 58.28 288 LYS A C 1
ATOM 2294 O O . LYS A 1 288 ? 1.501 23.065 -0.951 1.00 58.28 288 LYS A O 1
ATOM 2299 N N . ALA A 1 289 ? 2.329 22.896 1.136 1.00 56.34 289 ALA A N 1
ATOM 2300 C CA . ALA A 1 289 ? 1.696 21.612 1.408 1.00 56.34 289 ALA A CA 1
ATOM 2301 C C . ALA A 1 289 ? 0.163 21.765 1.299 1.00 56.34 289 ALA A C 1
ATOM 2303 O O . ALA A 1 289 ? -0.379 22.730 1.857 1.00 56.34 289 ALA A O 1
ATOM 2304 N N . PRO A 1 290 ? -0.548 20.842 0.631 1.00 53.09 290 PRO A N 1
ATOM 2305 C CA . PRO A 1 290 ? -2.002 20.788 0.680 1.00 53.09 290 PRO A CA 1
ATOM 2306 C C . PRO A 1 290 ? -2.455 20.699 2.139 1.00 53.09 290 PRO A C 1
ATOM 2308 O O . PRO A 1 290 ? -1.961 19.872 2.913 1.00 53.09 290 PRO A O 1
ATOM 2311 N N . GLN A 1 291 ? -3.381 21.569 2.541 1.00 49.50 291 GLN A N 1
ATOM 2312 C CA . GLN A 1 291 ? -3.840 21.613 3.927 1.00 49.50 291 GLN A CA 1
ATOM 2313 C C . GLN A 1 291 ? -4.470 20.270 4.338 1.00 49.50 291 GLN A C 1
ATOM 2315 O O . GLN A 1 291 ? -5.345 19.737 3.658 1.00 49.50 291 GLN A O 1
ATOM 2320 N N . GLY A 1 292 ? -4.053 19.738 5.491 1.00 50.88 292 GLY A N 1
ATOM 2321 C CA . GLY A 1 292 ? -4.724 18.606 6.140 1.00 50.88 292 GLY A CA 1
ATOM 2322 C C . GLY A 1 292 ? -4.277 17.201 5.716 1.00 50.88 292 GLY A C 1
ATOM 2323 O O . GLY A 1 292 ? -4.939 16.234 6.104 1.00 50.88 292 GLY A O 1
ATOM 2324 N N . VAL A 1 293 ? -3.170 17.060 4.976 1.00 57.25 293 VAL A N 1
ATOM 2325 C CA . VAL A 1 293 ? -2.601 15.761 4.570 1.00 57.25 293 VAL A CA 1
ATOM 2326 C C . VAL A 1 293 ? -1.238 15.547 5.237 1.00 57.25 293 VAL A C 1
ATOM 2328 O O . VAL A 1 293 ? -0.340 16.370 5.098 1.00 57.25 293 VAL A O 1
ATOM 2331 N N . SER A 1 294 ? -1.061 14.439 5.969 1.00 63.09 294 SER A N 1
ATOM 2332 C CA . SER A 1 294 ? 0.205 14.161 6.665 1.00 63.09 294 SER A CA 1
ATOM 2333 C C . SER A 1 294 ? 1.350 13.863 5.690 1.00 63.09 294 SER A C 1
ATOM 2335 O O . SER A 1 294 ? 1.129 13.356 4.586 1.00 63.09 294 SER A O 1
ATOM 2337 N N . VAL A 1 295 ? 2.590 14.113 6.119 1.00 66.75 295 VAL A N 1
ATOM 2338 C CA . VAL A 1 295 ? 3.808 13.772 5.359 1.00 66.75 295 VAL A CA 1
ATOM 2339 C C . VAL A 1 295 ? 3.836 12.288 4.984 1.00 66.75 295 VAL A C 1
ATOM 2341 O O . VAL A 1 295 ? 4.082 11.944 3.834 1.00 66.75 295 VAL A O 1
ATOM 2344 N N . GLU A 1 296 ? 3.465 11.396 5.905 1.00 65.56 296 GLU A N 1
ATOM 2345 C CA . GLU A 1 296 ? 3.375 9.961 5.606 1.00 65.56 296 GLU A CA 1
ATOM 2346 C C . GLU A 1 296 ? 2.351 9.642 4.509 1.00 65.56 296 GLU A C 1
ATOM 2348 O O . GLU A 1 296 ? 2.545 8.705 3.737 1.00 65.56 296 GLU A O 1
ATOM 2353 N N . THR A 1 297 ? 1.259 10.405 4.423 1.00 63.25 297 THR A N 1
ATOM 2354 C CA . THR A 1 297 ? 0.261 10.230 3.360 1.00 63.25 297 THR A CA 1
ATOM 2355 C C . THR A 1 297 ? 0.838 10.655 2.010 1.00 63.25 297 THR A C 1
ATOM 2357 O O . THR A 1 297 ? 0.662 9.933 1.031 1.00 63.25 297 THR A O 1
ATOM 2360 N N . HIS A 1 298 ? 1.600 11.754 1.966 1.00 64.75 298 HIS A N 1
ATOM 2361 C CA . HIS A 1 298 ? 2.333 12.167 0.765 1.00 64.75 298 HIS A CA 1
ATOM 2362 C C . HIS A 1 298 ? 3.362 11.122 0.341 1.00 64.75 298 HIS A C 1
ATOM 2364 O O . HIS A 1 298 ? 3.358 10.713 -0.816 1.00 64.75 298 HIS A O 1
ATOM 2370 N N . LEU A 1 299 ? 4.195 10.640 1.270 1.00 65.12 299 LEU A N 1
ATOM 2371 C CA . LEU A 1 299 ? 5.196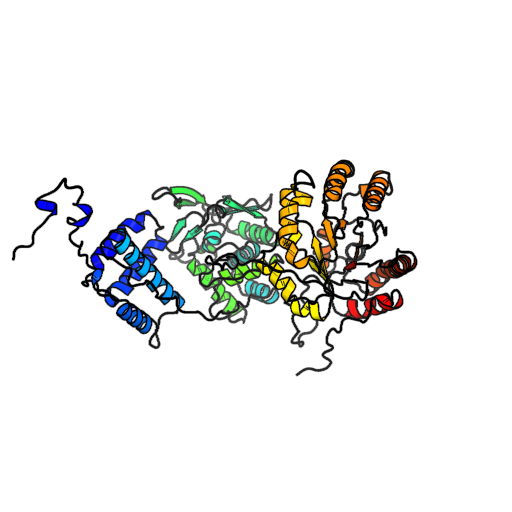 9.607 0.993 1.00 65.12 299 LEU A CA 1
ATOM 2372 C C . LEU A 1 299 ? 4.555 8.337 0.439 1.00 65.12 299 LEU A C 1
ATOM 2374 O O . LEU A 1 299 ? 5.035 7.787 -0.541 1.00 65.12 299 LEU A O 1
ATOM 2378 N N . ARG A 1 300 ? 3.445 7.877 1.020 1.00 64.00 300 ARG A N 1
ATOM 2379 C CA . ARG A 1 300 ? 2.756 6.665 0.553 1.00 64.00 300 ARG A CA 1
ATOM 2380 C C . ARG A 1 300 ? 2.170 6.825 -0.845 1.00 64.00 300 ARG A C 1
ATOM 2382 O O . ARG A 1 300 ? 2.246 5.891 -1.637 1.00 64.00 300 ARG A O 1
ATOM 2389 N N . LEU A 1 301 ? 1.607 7.991 -1.156 1.00 59.72 301 LEU A N 1
ATOM 2390 C CA . LEU A 1 301 ? 1.109 8.287 -2.499 1.00 59.72 301 LEU A CA 1
ATOM 2391 C C . LEU A 1 301 ? 2.259 8.419 -3.502 1.00 59.72 301 LEU A C 1
ATOM 2393 O O . LEU A 1 301 ? 2.163 7.884 -4.600 1.00 59.72 301 LEU A O 1
ATOM 2397 N N . LEU A 1 302 ? 3.369 9.041 -3.106 1.00 61.31 302 LEU A N 1
ATOM 2398 C CA . LEU A 1 302 ? 4.595 9.123 -3.899 1.00 61.31 302 LEU A CA 1
ATOM 2399 C C . LEU A 1 302 ? 5.190 7.746 -4.183 1.00 61.31 302 LEU A C 1
ATOM 2401 O O . LEU A 1 302 ? 5.519 7.461 -5.325 1.00 61.31 302 LEU A O 1
ATOM 2405 N N . VAL A 1 303 ? 5.271 6.861 -3.187 1.00 60.62 303 VAL A N 1
ATOM 2406 C CA . VAL A 1 303 ? 5.704 5.466 -3.370 1.00 60.62 303 VAL A CA 1
ATOM 2407 C C . VAL A 1 303 ? 4.805 4.771 -4.386 1.00 60.62 303 VAL A C 1
ATOM 2409 O O . VAL A 1 303 ? 5.301 4.078 -5.268 1.00 60.62 303 VAL A O 1
ATOM 2412 N N . ALA A 1 304 ? 3.489 4.964 -4.280 1.00 52.25 304 ALA A N 1
ATOM 2413 C CA . ALA A 1 304 ? 2.515 4.385 -5.197 1.00 52.25 304 ALA A CA 1
ATOM 2414 C C . ALA A 1 304 ? 2.724 4.903 -6.636 1.00 52.25 304 ALA A C 1
ATOM 2416 O O . ALA A 1 304 ? 2.786 4.108 -7.572 1.00 52.25 304 ALA A O 1
ATOM 2417 N N . VAL A 1 305 ? 2.968 6.209 -6.799 1.00 52.38 305 VAL A N 1
ATOM 2418 C CA . VAL A 1 305 ? 3.336 6.840 -8.080 1.00 52.38 305 VAL A CA 1
ATOM 2419 C C . VAL A 1 305 ? 4.670 6.295 -8.612 1.00 52.38 305 VAL A C 1
ATOM 2421 O O . VAL A 1 305 ? 4.740 5.870 -9.762 1.00 52.38 305 VAL A O 1
ATOM 2424 N N . CYS A 1 306 ? 5.714 6.230 -7.782 1.00 47.88 306 CYS A N 1
ATOM 2425 C CA . CYS A 1 306 ? 7.045 5.737 -8.149 1.00 47.88 306 CYS A CA 1
ATOM 2426 C C . CYS A 1 306 ? 7.065 4.234 -8.472 1.00 47.88 306 CYS A C 1
ATOM 2428 O O . CYS A 1 306 ? 7.873 3.798 -9.288 1.00 47.88 306 CYS A O 1
ATOM 2430 N N . ARG A 1 307 ? 6.184 3.436 -7.855 1.00 46.84 307 ARG A N 1
ATOM 2431 C CA . ARG A 1 307 ? 6.026 1.993 -8.110 1.00 46.84 307 ARG A CA 1
ATOM 2432 C C . ARG A 1 307 ? 4.986 1.677 -9.190 1.00 46.84 307 ARG A C 1
ATOM 2434 O O . ARG A 1 307 ? 4.750 0.503 -9.464 1.00 46.84 307 ARG A O 1
ATOM 2441 N N . GLY A 1 308 ? 4.367 2.690 -9.799 1.00 37.50 308 GLY A N 1
ATOM 2442 C CA . GLY A 1 308 ? 3.364 2.513 -10.852 1.00 37.50 308 GLY A CA 1
ATOM 2443 C C . GLY A 1 308 ? 2.055 1.858 -10.384 1.00 37.50 308 GLY A C 1
ATOM 2444 O O . GLY A 1 308 ? 1.372 1.236 -11.193 1.00 37.50 308 GLY A O 1
ATOM 2445 N N . GLN A 1 309 ? 1.707 1.963 -9.096 1.00 33.94 309 GLN A N 1
ATOM 2446 C CA . GLN A 1 309 ? 0.474 1.427 -8.505 1.00 33.94 309 GLN A CA 1
ATOM 2447 C C . GLN A 1 309 ? -0.504 2.572 -8.207 1.00 33.94 309 GLN A C 1
ATOM 2449 O O . GLN A 1 309 ? -0.298 3.350 -7.283 1.00 33.94 309 GLN A O 1
ATOM 2454 N N . SER A 1 310 ? -1.580 2.698 -8.980 1.00 31.62 310 SER A N 1
ATOM 2455 C CA . SER A 1 310 ? -2.468 3.869 -8.956 1.00 31.62 310 SER A CA 1
ATOM 2456 C C . SER A 1 310 ? -3.796 3.666 -8.213 1.00 31.62 310 SER A C 1
ATOM 2458 O O . SER A 1 310 ? -4.790 4.262 -8.614 1.00 31.62 310 SER A O 1
ATOM 2460 N N . GLU A 1 311 ? -3.874 2.856 -7.150 1.00 30.98 311 GLU A N 1
ATOM 2461 C CA . GLU A 1 311 ? -5.125 2.713 -6.381 1.00 30.98 311 GLU A CA 1
ATOM 2462 C C . GLU A 1 311 ? -4.895 2.479 -4.884 1.00 30.98 311 GLU A C 1
ATOM 2464 O O . GLU A 1 311 ? -4.758 1.349 -4.422 1.00 30.98 311 GLU A O 1
ATOM 2469 N N . PHE A 1 312 ? -4.941 3.554 -4.094 1.00 32.84 312 PHE A N 1
ATOM 2470 C CA . PHE A 1 312 ? -5.104 3.457 -2.646 1.00 32.84 312 PHE A CA 1
ATOM 2471 C C . PHE A 1 312 ? -5.963 4.601 -2.086 1.00 32.84 312 PHE A C 1
ATOM 2473 O O . PHE A 1 312 ? -5.862 5.748 -2.516 1.00 32.84 312 PHE A O 1
ATOM 2480 N N . HIS A 1 313 ? -6.829 4.286 -1.118 1.00 33.31 313 HIS A N 1
ATOM 2481 C CA . HIS A 1 313 ? -7.625 5.253 -0.354 1.00 33.31 313 HIS A 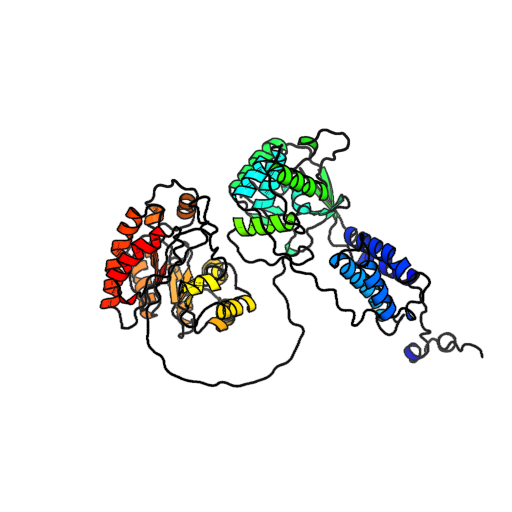CA 1
ATOM 2482 C C . HIS A 1 313 ? -7.007 5.442 1.039 1.00 33.31 313 HIS A C 1
ATOM 2484 O O . HIS A 1 313 ? -6.804 4.471 1.765 1.00 33.31 313 HIS A O 1
ATOM 2490 N N . CYS A 1 314 ? -6.721 6.689 1.423 1.00 30.97 314 CYS A N 1
ATOM 2491 C CA . CYS A 1 314 ? -6.249 7.023 2.767 1.00 30.97 314 CYS A CA 1
ATOM 2492 C C . CYS A 1 314 ? -7.447 7.294 3.692 1.00 30.97 314 CYS A C 1
ATOM 2494 O O . CYS A 1 314 ? -8.265 8.168 3.398 1.00 30.97 314 CYS A O 1
ATOM 2496 N N . GLN A 1 315 ? -7.559 6.555 4.801 1.00 30.59 315 GLN A N 1
ATOM 2497 C CA . GLN A 1 315 ? -8.579 6.803 5.825 1.00 30.59 315 GLN A CA 1
ATOM 2498 C C . GLN A 1 315 ? -8.202 7.980 6.755 1.00 30.59 315 GLN A C 1
ATOM 2500 O O . GLN A 1 315 ? -7.026 8.351 6.829 1.00 30.59 315 GLN A O 1
ATOM 2505 N N . PRO A 1 316 ? -9.168 8.556 7.510 1.00 31.91 316 PRO A N 1
ATOM 2506 C CA . PRO A 1 316 ? -8.968 9.723 8.386 1.00 31.91 316 PRO A CA 1
ATOM 2507 C C . PRO A 1 316 ? -7.871 9.589 9.456 1.00 31.91 316 PRO A C 1
ATOM 2509 O O . PRO A 1 316 ? -7.458 10.600 10.017 1.00 31.91 316 PRO A O 1
ATOM 2512 N N . ASN A 1 317 ? -7.422 8.366 9.742 1.00 30.56 317 ASN A N 1
ATOM 2513 C CA . ASN A 1 317 ? -6.412 8.005 10.740 1.00 30.56 317 ASN A CA 1
ATOM 2514 C C . ASN A 1 317 ? -5.037 7.651 10.131 1.00 30.56 317 ASN A C 1
ATOM 2516 O O . ASN A 1 317 ? -4.157 7.177 10.849 1.00 30.56 317 ASN A O 1
ATOM 2520 N N . GLY A 1 318 ? -4.842 7.844 8.821 1.00 30.78 318 GLY A N 1
ATOM 2521 C CA . GLY A 1 318 ? -3.566 7.573 8.159 1.00 30.78 318 GLY A CA 1
ATOM 2522 C C . GLY A 1 318 ? -3.256 6.086 7.965 1.00 30.78 318 GLY A C 1
ATOM 2523 O O . GLY A 1 318 ? -2.097 5.740 7.752 1.00 30.78 318 GLY A O 1
ATOM 2524 N N . THR A 1 319 ? -4.243 5.185 8.024 1.00 29.69 319 THR A N 1
ATOM 2525 C CA . THR A 1 319 ? -4.089 3.782 7.587 1.00 29.69 319 THR A CA 1
ATOM 2526 C C . THR A 1 319 ? -4.523 3.594 6.133 1.00 29.69 319 THR A C 1
ATOM 2528 O O . THR A 1 319 ? -5.511 4.174 5.682 1.00 29.69 319 THR A O 1
ATOM 2531 N N . LEU A 1 320 ? -3.768 2.766 5.405 1.00 33.88 320 LEU A N 1
ATOM 2532 C CA . LEU A 1 320 ? -4.163 2.209 4.115 1.00 33.88 320 LEU A CA 1
ATOM 2533 C C . LEU A 1 320 ? -4.984 0.953 4.392 1.00 33.88 320 LEU A C 1
ATOM 2535 O O . LEU A 1 320 ? -4.424 -0.099 4.684 1.00 33.88 320 LEU A O 1
ATOM 2539 N N . GLN A 1 321 ? -6.303 1.082 4.328 1.00 29.75 321 GLN A N 1
ATOM 2540 C CA . GLN A 1 321 ? -7.202 -0.058 4.240 1.00 29.75 321 GLN A CA 1
ATOM 2541 C C . GLN A 1 321 ? -8.050 0.124 2.989 1.00 29.75 321 GLN A C 1
ATOM 2543 O O . GLN A 1 321 ? -8.523 1.225 2.688 1.00 29.75 321 GLN A O 1
ATOM 2548 N N . ARG A 1 322 ? -8.201 -0.967 2.237 1.00 27.81 322 ARG A N 1
ATOM 2549 C CA . ARG A 1 322 ? -9.185 -1.048 1.160 1.00 27.81 322 ARG A CA 1
ATOM 2550 C C . ARG A 1 322 ? -10.578 -0.732 1.759 1.00 27.81 322 ARG A C 1
ATOM 2552 O O . ARG A 1 322 ? -10.784 -1.021 2.933 1.00 27.81 322 ARG A O 1
ATOM 2559 N N . PRO A 1 323 ? -11.514 -0.136 1.004 1.00 26.09 323 PRO A N 1
ATOM 2560 C CA . PRO A 1 323 ? -12.809 0.249 1.553 1.00 26.09 323 PRO A CA 1
ATOM 2561 C C . PRO A 1 323 ? -13.550 -0.998 2.040 1.00 26.09 323 PRO A C 1
ATOM 2563 O O . PRO A 1 323 ? -13.647 -1.973 1.294 1.00 26.09 323 PRO A O 1
ATOM 2566 N N . ASP A 1 324 ? -14.023 -0.952 3.282 1.00 29.69 324 ASP A N 1
ATOM 2567 C CA . ASP A 1 324 ? -14.946 -1.925 3.844 1.00 29.69 324 ASP A CA 1
ATOM 2568 C C . ASP A 1 324 ? -16.279 -1.216 4.057 1.00 29.69 324 ASP A C 1
ATOM 2570 O O . ASP A 1 324 ? -16.351 -0.120 4.621 1.00 29.69 324 ASP A O 1
ATOM 2574 N N . GLY A 1 325 ? -17.336 -1.866 3.600 1.00 26.70 325 GLY A N 1
ATOM 2575 C CA . GLY A 1 325 ? -18.697 -1.557 3.971 1.00 26.70 325 GLY A CA 1
ATOM 2576 C C . GLY A 1 325 ? -19.538 -2.771 3.656 1.00 26.70 325 GLY A C 1
ATOM 2577 O O . GLY A 1 325 ? -19.904 -2.930 2.508 1.00 26.70 325 GLY A O 1
ATOM 2578 N N . PHE A 1 326 ? -19.804 -3.614 4.654 1.00 23.27 326 PHE A N 1
ATOM 2579 C CA . PHE A 1 326 ? -21.118 -4.227 4.842 1.00 23.27 326 PHE A CA 1
ATOM 2580 C C . PHE A 1 326 ? -21.273 -4.695 6.293 1.00 23.27 326 PHE A C 1
ATOM 2582 O O . PHE A 1 326 ? -20.591 -5.601 6.765 1.00 23.27 326 PHE A O 1
ATOM 2589 N N . GLN A 1 327 ? -22.207 -4.047 6.990 1.00 22.34 327 GLN A N 1
ATOM 2590 C CA . GLN A 1 327 ? -23.017 -4.707 8.002 1.00 22.34 327 GLN A CA 1
ATOM 2591 C C . GLN A 1 327 ? -24.009 -5.628 7.287 1.00 22.34 327 GLN A C 1
ATOM 2593 O O . GLN A 1 327 ? -24.588 -5.269 6.266 1.00 22.34 327 GLN A O 1
ATOM 2598 N N . CYS A 1 328 ? -24.169 -6.806 7.872 1.00 22.81 328 CYS A N 1
ATOM 2599 C CA . CYS A 1 328 ? -25.098 -7.877 7.543 1.00 22.81 328 CYS A CA 1
ATOM 2600 C C . CYS A 1 328 ? -26.491 -7.392 7.091 1.00 22.81 328 CYS A C 1
ATOM 2602 O O . CYS A 1 328 ? -27.153 -6.688 7.849 1.00 22.81 328 CYS A O 1
ATOM 2604 N N . LEU A 1 329 ? -26.954 -7.829 5.911 1.00 20.83 329 LEU A N 1
ATOM 2605 C CA . LEU A 1 329 ? -28.373 -7.935 5.546 1.00 20.83 329 LEU A CA 1
ATOM 2606 C C . LEU A 1 329 ? -28.568 -9.017 4.465 1.00 20.83 329 LEU A C 1
ATOM 2608 O O . LEU A 1 329 ? -27.644 -9.397 3.753 1.00 20.83 329 LEU A O 1
ATOM 2612 N N . ARG A 1 330 ? -29.777 -9.577 4.467 1.00 20.52 330 ARG A N 1
ATOM 2613 C CA . ARG A 1 330 ? -30.162 -10.941 4.076 1.00 20.52 330 ARG A CA 1
ATOM 2614 C C . ARG A 1 330 ? -30.333 -11.150 2.567 1.00 20.52 330 ARG A C 1
ATOM 2616 O O . ARG A 1 330 ? -30.543 -10.203 1.820 1.00 20.52 330 ARG A O 1
ATOM 2623 N N . ARG A 1 331 ? -30.345 -12.439 2.189 1.00 24.95 331 ARG A N 1
ATOM 2624 C CA . ARG A 1 331 ? -30.892 -12.994 0.936 1.00 24.95 331 ARG A CA 1
ATOM 2625 C C . ARG A 1 331 ? -32.177 -12.286 0.508 1.00 24.95 331 ARG A C 1
ATOM 2627 O O . ARG A 1 331 ? -33.099 -12.211 1.318 1.00 24.95 331 ARG A O 1
ATOM 2634 N N . LEU A 1 332 ? -32.265 -11.941 -0.774 1.00 23.81 332 LEU A N 1
ATOM 2635 C CA . LEU A 1 332 ? -33.512 -11.983 -1.533 1.00 23.81 332 LEU A CA 1
ATOM 2636 C C . LEU A 1 332 ? -33.228 -12.517 -2.941 1.00 23.81 332 LEU A C 1
ATOM 2638 O O . LEU A 1 332 ? -32.272 -12.111 -3.600 1.00 23.81 332 LEU A O 1
ATOM 2642 N N . ASP A 1 333 ? -34.052 -13.487 -3.318 1.00 24.08 333 ASP A N 1
ATOM 2643 C CA . ASP A 1 333 ? -33.991 -14.307 -4.518 1.00 24.08 333 ASP A CA 1
ATOM 2644 C C . ASP A 1 333 ? -34.412 -13.567 -5.798 1.00 24.08 333 ASP A C 1
ATOM 2646 O O . ASP A 1 333 ? -35.274 -12.693 -5.774 1.00 24.08 333 ASP A O 1
ATOM 2650 N N . GLY A 1 334 ? -33.881 -14.052 -6.926 1.00 24.64 334 GLY A N 1
ATOM 2651 C CA . GLY A 1 334 ? -34.672 -14.409 -8.109 1.00 24.64 334 GLY A CA 1
ATOM 2652 C C . GLY A 1 334 ? -35.202 -13.295 -9.018 1.00 24.64 334 GLY A C 1
ATOM 2653 O O . GLY A 1 334 ? -36.208 -12.664 -8.721 1.00 24.64 334 GLY A O 1
ATOM 2654 N N . ARG A 1 335 ? -34.660 -13.219 -10.241 1.00 23.44 335 ARG A N 1
ATOM 2655 C CA . ARG A 1 335 ? -35.314 -13.684 -11.491 1.00 23.44 335 ARG A CA 1
ATOM 2656 C C . ARG A 1 335 ? -34.535 -13.193 -12.717 1.00 23.44 335 ARG A C 1
ATOM 2658 O O . ARG A 1 335 ? -34.204 -12.021 -12.840 1.00 23.44 335 ARG A O 1
ATOM 2665 N N . GLN A 1 336 ? -34.258 -14.136 -13.616 1.00 26.98 336 GLN A N 1
ATOM 2666 C CA . GLN A 1 336 ? -33.802 -13.901 -14.985 1.00 26.98 336 GLN A CA 1
ATOM 2667 C C . GLN A 1 336 ? -34.878 -13.190 -15.813 1.00 26.98 336 GLN A C 1
ATOM 2669 O O . GLN A 1 336 ? -36.059 -13.501 -15.659 1.00 26.98 336 GLN A O 1
ATOM 2674 N N . GLN A 1 337 ? -34.454 -12.412 -16.814 1.00 22.11 337 GLN A N 1
ATOM 2675 C CA . GLN A 1 337 ? -35.150 -12.402 -18.101 1.00 22.11 337 GLN A CA 1
ATOM 2676 C C . GLN A 1 337 ? -34.214 -12.034 -19.271 1.00 22.11 337 GLN A C 1
ATOM 2678 O O . GLN A 1 337 ? -33.595 -10.976 -19.290 1.00 22.11 337 GLN A O 1
ATOM 2683 N N . GLN A 1 338 ? -34.111 -12.971 -20.224 1.00 21.45 338 GLN A N 1
ATOM 2684 C CA . GLN A 1 338 ? -33.691 -12.811 -21.632 1.00 21.45 338 GLN A CA 1
ATOM 2685 C C . GLN A 1 338 ? -34.603 -11.774 -22.337 1.00 21.45 338 GLN A C 1
ATOM 2687 O O . GLN A 1 338 ? -35.726 -11.590 -21.884 1.00 21.45 338 GLN A O 1
ATOM 2692 N N . ARG A 1 339 ? -34.293 -11.091 -23.452 1.00 20.58 339 ARG A N 1
ATOM 2693 C CA . ARG A 1 339 ? -33.641 -11.449 -24.736 1.00 20.58 339 ARG A CA 1
ATOM 2694 C C . ARG A 1 339 ? -33.655 -10.167 -25.611 1.00 20.58 339 ARG A C 1
ATOM 2696 O O . ARG A 1 339 ? -34.619 -9.419 -25.475 1.00 20.58 339 ARG A O 1
ATOM 2703 N N . SER A 1 340 ? -32.709 -9.966 -26.538 1.00 20.44 340 SER A N 1
ATOM 2704 C CA . SER A 1 340 ? -32.948 -9.675 -27.983 1.00 20.44 340 SER A CA 1
ATOM 2705 C C . SER A 1 340 ? -31.745 -9.020 -28.694 1.00 20.44 340 SER A C 1
ATOM 2707 O O . SER A 1 340 ? -31.195 -8.022 -28.248 1.00 20.44 340 SER A O 1
ATOM 2709 N N . ASP A 1 341 ? -31.384 -9.662 -29.808 1.00 21.05 341 ASP A N 1
ATOM 2710 C CA . ASP A 1 341 ? -30.830 -9.150 -31.067 1.00 21.05 341 ASP A CA 1
ATOM 2711 C C . ASP A 1 341 ? -29.415 -8.550 -31.118 1.00 21.05 341 ASP A C 1
ATOM 2713 O O . ASP A 1 341 ? -29.159 -7.355 -30.998 1.00 21.05 341 ASP A O 1
ATOM 2717 N N . CYS A 1 342 ? -28.484 -9.460 -31.418 1.00 20.28 342 CYS A N 1
ATOM 2718 C CA . CYS A 1 342 ? -27.107 -9.213 -31.809 1.00 20.28 342 CYS A CA 1
ATOM 2719 C C . CYS A 1 342 ? -27.024 -8.602 -33.219 1.00 20.28 342 CYS A C 1
ATOM 2721 O O . CYS A 1 342 ? -27.262 -9.295 -34.210 1.00 20.28 342 CYS A O 1
ATOM 2723 N N . TYR A 1 343 ? -26.569 -7.353 -33.313 1.00 22.66 343 TYR A N 1
ATOM 2724 C CA . TYR A 1 343 ? -25.843 -6.878 -34.489 1.00 22.66 343 TYR A CA 1
ATOM 2725 C C . TYR A 1 343 ? -24.353 -7.181 -34.305 1.00 22.66 343 TYR A C 1
ATOM 2727 O O . TYR A 1 343 ? -23.756 -6.907 -33.265 1.00 22.66 343 TYR A O 1
ATOM 2735 N N . VAL A 1 344 ? -23.780 -7.836 -35.309 1.00 24.67 344 VAL A N 1
ATOM 2736 C CA . VAL A 1 344 ? -22.392 -8.296 -35.351 1.00 24.67 344 VAL A CA 1
ATOM 2737 C C . VAL A 1 344 ? -21.505 -7.142 -35.821 1.00 24.67 344 VAL A C 1
ATOM 2739 O O . VAL A 1 344 ? -21.460 -6.867 -37.014 1.00 24.67 344 VAL A O 1
ATOM 2742 N N . GLU A 1 345 ? -20.758 -6.513 -34.911 1.00 23.77 345 GLU A N 1
ATOM 2743 C CA . GLU A 1 345 ? -19.549 -5.748 -35.256 1.00 23.77 345 GLU A CA 1
ATOM 2744 C C . GLU A 1 345 ? -18.330 -6.377 -34.558 1.00 23.77 345 GLU A C 1
ATOM 2746 O O . GLU A 1 345 ? -18.103 -6.156 -33.366 1.00 23.77 345 GLU A O 1
ATOM 2751 N N . PRO 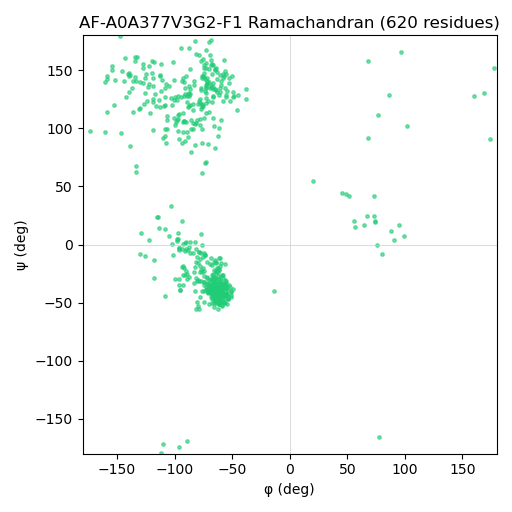A 1 346 ? -17.538 -7.215 -35.250 1.00 33.06 346 PRO A N 1
ATOM 2752 C CA . PRO A 1 346 ? -16.294 -7.732 -34.718 1.00 33.06 346 PRO A CA 1
ATOM 2753 C C . PRO A 1 346 ? -15.135 -6.891 -35.258 1.00 33.06 346 PRO A C 1
ATOM 2755 O O . PRO A 1 346 ? -14.785 -7.056 -36.417 1.00 33.06 346 PRO A O 1
ATOM 2758 N N . GLU A 1 347 ? -14.514 -6.048 -34.425 1.00 41.31 347 GLU A N 1
ATOM 2759 C CA . GLU A 1 347 ? -13.071 -5.743 -34.504 1.00 41.31 347 GLU A CA 1
ATOM 2760 C C . GLU A 1 347 ? -12.590 -4.862 -33.339 1.00 41.31 347 GLU A C 1
ATOM 2762 O O . GLU A 1 347 ? -12.719 -3.641 -33.329 1.00 41.31 347 GLU A O 1
ATOM 2767 N N . ILE A 1 348 ? -12.008 -5.482 -32.308 1.00 41.22 348 ILE A N 1
ATOM 2768 C CA . ILE A 1 348 ? -11.493 -4.753 -31.141 1.00 41.22 348 ILE A CA 1
ATOM 2769 C C . ILE A 1 348 ? -9.992 -4.513 -31.311 1.00 41.22 348 ILE A C 1
ATOM 2771 O O . ILE A 1 348 ? -9.160 -5.308 -30.872 1.00 41.22 348 ILE A O 1
ATOM 2775 N N . ILE A 1 349 ? -9.652 -3.375 -31.911 1.00 45.56 349 ILE A N 1
ATOM 2776 C CA . ILE A 1 349 ? -8.289 -2.836 -31.965 1.00 45.56 349 ILE A CA 1
ATOM 2777 C C . ILE A 1 349 ? -8.064 -1.971 -30.713 1.00 45.56 349 ILE A C 1
ATOM 2779 O O . ILE A 1 349 ? -8.387 -0.787 -30.670 1.00 45.56 349 ILE A O 1
ATOM 2783 N N . GLY A 1 350 ? -7.531 -2.580 -29.650 1.00 42.69 350 GLY A N 1
ATOM 2784 C CA . GLY A 1 350 ? -7.340 -1.928 -28.349 1.00 42.69 350 GLY A CA 1
ATOM 2785 C C . GLY A 1 350 ? -5.987 -1.240 -28.153 1.00 42.69 350 GLY A C 1
ATOM 2786 O O . GLY A 1 350 ? -5.077 -1.832 -27.572 1.00 42.69 350 GLY A O 1
ATOM 2787 N N . LEU A 1 351 ? -5.868 0.035 -28.530 1.00 43.19 351 LEU A N 1
ATOM 2788 C CA . LEU A 1 351 ? -4.672 0.849 -28.267 1.00 43.19 351 LEU A CA 1
ATOM 2789 C C . LEU A 1 351 ? -4.642 1.344 -26.808 1.00 43.19 351 LEU A C 1
ATOM 2791 O O . LEU A 1 351 ? -5.404 2.221 -26.419 1.00 43.19 351 LEU A O 1
ATOM 2795 N N . CYS A 1 352 ? -3.742 0.791 -25.990 1.00 34.56 352 CYS A N 1
ATOM 2796 C CA . CYS A 1 352 ? -3.609 1.123 -24.567 1.00 34.56 352 CYS A CA 1
ATOM 2797 C C . CYS A 1 352 ? -2.357 1.976 -24.297 1.00 34.56 352 CYS A C 1
ATOM 2799 O O . CYS A 1 352 ? -1.260 1.421 -24.321 1.00 34.56 352 CYS A O 1
ATOM 2801 N N . PRO A 1 353 ? -2.453 3.265 -23.929 1.00 33.03 353 PRO A N 1
ATOM 2802 C CA . PRO A 1 353 ? -1.324 3.957 -23.318 1.00 33.03 353 PRO A CA 1
ATOM 2803 C C . PRO A 1 353 ? -1.125 3.455 -21.875 1.00 33.03 353 PRO A C 1
ATOM 2805 O O . PRO A 1 353 ? -2.017 3.579 -21.039 1.00 33.03 353 PRO A O 1
ATOM 2808 N N . ILE A 1 354 ? 0.052 2.916 -21.534 1.00 27.95 354 ILE A N 1
ATOM 2809 C CA . ILE A 1 354 ? 0.475 2.869 -20.121 1.00 27.95 354 ILE A CA 1
ATOM 2810 C C . ILE A 1 354 ? 0.981 4.259 -19.757 1.00 27.95 354 ILE A C 1
ATOM 2812 O O . ILE A 1 354 ? 1.897 4.746 -20.408 1.00 27.95 354 ILE A O 1
ATOM 2816 N N . HIS A 1 355 ? 0.385 4.851 -18.718 1.00 29.69 355 HIS A N 1
ATOM 2817 C CA . HIS A 1 355 ? 0.978 5.783 -17.745 1.00 29.69 355 HIS A CA 1
ATOM 2818 C C . HIS A 1 355 ? 2.280 6.517 -18.140 1.00 29.69 355 HIS A C 1
ATOM 2820 O O . HIS A 1 355 ? 3.254 6.494 -17.389 1.00 29.69 355 HIS A O 1
ATOM 2826 N N . ALA A 1 356 ? 2.304 7.224 -19.268 1.00 25.05 356 ALA A N 1
ATOM 2827 C CA . ALA A 1 356 ? 3.350 8.198 -19.543 1.00 25.05 356 ALA A CA 1
ATOM 2828 C C . ALA A 1 356 ? 2.840 9.579 -19.104 1.00 25.05 356 ALA A C 1
ATOM 2830 O O . ALA A 1 356 ? 1.749 9.973 -19.532 1.00 25.05 356 ALA A O 1
ATOM 2831 N N . PRO A 1 357 ? 3.570 10.331 -18.261 1.00 27.70 357 PRO A N 1
ATOM 2832 C CA . PRO A 1 357 ? 3.293 11.749 -18.119 1.00 27.70 357 PRO A CA 1
ATOM 2833 C C . PRO A 1 357 ? 3.431 12.388 -19.505 1.00 27.70 357 PRO A C 1
ATOM 2835 O O . PRO A 1 357 ? 4.449 12.242 -20.180 1.00 27.70 357 PRO A O 1
ATOM 2838 N N . TRP A 1 358 ? 2.364 13.042 -19.956 1.00 30.80 358 TRP A N 1
ATOM 2839 C CA . TRP A 1 358 ? 2.379 13.879 -21.147 1.00 30.80 358 TRP A CA 1
ATOM 2840 C C . TRP A 1 358 ? 3.372 15.022 -20.899 1.00 30.80 358 TRP A C 1
ATOM 2842 O O . TRP A 1 358 ? 3.065 15.971 -20.183 1.00 30.80 358 TRP A O 1
ATOM 2852 N N . HIS A 1 359 ? 4.579 14.907 -21.444 1.00 29.27 359 HIS A N 1
ATOM 2853 C CA . HIS A 1 359 ? 5.548 15.995 -21.473 1.00 29.27 359 HIS A CA 1
ATOM 2854 C C . HIS A 1 359 ? 5.508 16.622 -22.863 1.00 29.27 359 HIS A C 1
ATOM 2856 O O . HIS A 1 359 ? 5.908 16.005 -23.846 1.00 29.27 359 HIS A O 1
ATOM 2862 N N . GLY A 1 360 ? 4.967 17.833 -22.935 1.00 28.38 360 GLY A N 1
ATOM 2863 C CA . GLY A 1 360 ? 4.859 18.592 -24.172 1.00 28.38 360 GLY A CA 1
ATOM 2864 C C . GLY A 1 360 ? 4.060 19.868 -23.960 1.00 28.38 360 GLY A C 1
ATOM 2865 O O . GLY A 1 360 ? 2.847 19.863 -24.118 1.00 28.38 360 GLY A O 1
ATOM 2866 N N . ASP A 1 361 ? 4.796 20.926 -23.630 1.00 26.38 361 ASP A N 1
ATOM 2867 C CA . ASP A 1 361 ? 4.428 22.345 -23.639 1.00 26.38 361 ASP A CA 1
ATOM 2868 C C . ASP A 1 361 ? 3.736 22.966 -22.404 1.00 26.38 361 ASP A C 1
ATOM 2870 O O . ASP A 1 361 ? 2.746 22.476 -21.861 1.00 26.38 361 ASP A O 1
ATOM 2874 N N . ARG A 1 362 ? 4.306 24.088 -21.937 1.00 31.78 362 ARG A N 1
ATOM 2875 C CA . ARG A 1 362 ? 4.095 24.691 -20.601 1.00 31.78 362 ARG A CA 1
ATOM 2876 C C . ARG A 1 362 ? 2.772 25.448 -20.424 1.00 31.78 362 ARG A C 1
ATOM 2878 O O . ARG A 1 362 ? 2.593 26.070 -19.385 1.00 31.78 362 ARG A O 1
ATOM 2885 N N . ASN A 1 363 ? 1.838 25.372 -21.372 1.00 28.06 363 ASN A N 1
ATOM 2886 C CA . ASN A 1 363 ? 0.583 26.137 -21.321 1.00 28.06 363 ASN A CA 1
ATOM 2887 C C . ASN A 1 363 ? -0.705 25.323 -21.532 1.00 28.06 363 ASN A C 1
ATOM 2889 O O . ASN A 1 363 ? -1.778 25.908 -21.622 1.00 28.06 363 ASN A O 1
ATOM 2893 N N . MET A 1 364 ? -0.665 23.987 -21.545 1.00 25.66 364 MET A N 1
ATOM 2894 C CA . MET A 1 364 ? -1.879 23.171 -21.696 1.00 25.66 364 MET A CA 1
ATOM 2895 C C . MET A 1 364 ? -2.423 22.696 -20.338 1.00 25.66 364 MET A C 1
ATOM 2897 O O . MET A 1 364 ? -1.875 21.787 -19.713 1.00 25.66 364 MET A O 1
ATOM 2901 N N . ARG A 1 365 ? -3.553 23.267 -19.887 1.00 28.72 365 ARG A N 1
ATOM 2902 C CA . ARG A 1 365 ? -4.414 22.672 -18.844 1.00 28.72 365 ARG A CA 1
ATOM 2903 C C . ARG A 1 365 ? -4.997 21.359 -19.384 1.00 28.72 365 ARG A C 1
ATOM 2905 O O . ARG A 1 365 ? -6.088 21.317 -19.937 1.00 28.72 365 ARG A O 1
ATOM 2912 N N . MET A 1 366 ? -4.218 20.287 -19.275 1.00 28.66 366 MET A N 1
ATOM 2913 C CA . MET A 1 366 ? -4.536 18.984 -19.849 1.00 28.66 366 MET A CA 1
ATOM 2914 C C . MET A 1 366 ? -5.714 18.297 -19.160 1.00 28.66 366 MET A C 1
ATOM 2916 O O . MET A 1 366 ? -5.747 18.144 -17.937 1.00 28.66 366 MET A O 1
ATOM 2920 N N . ILE A 1 367 ? -6.616 17.752 -19.977 1.00 31.84 367 ILE A N 1
ATOM 2921 C CA . ILE A 1 367 ? -7.552 16.699 -19.583 1.00 31.84 367 ILE A CA 1
ATOM 2922 C C . ILE A 1 367 ? -6.714 15.476 -19.180 1.00 31.84 367 ILE A C 1
ATOM 2924 O O . ILE A 1 367 ? -6.310 14.666 -20.013 1.00 31.84 367 ILE A O 1
ATOM 2928 N N . LYS A 1 368 ? -6.411 15.341 -17.884 1.00 31.28 368 LYS A N 1
ATOM 2929 C CA . LYS A 1 368 ? -5.882 14.099 -17.307 1.00 31.28 368 LYS A CA 1
ATOM 2930 C C . LYS A 1 368 ? -6.921 12.996 -17.553 1.00 31.28 368 LYS A C 1
ATOM 2932 O O . LYS A 1 368 ? -7.947 12.965 -16.878 1.00 31.28 368 LYS A O 1
ATOM 2937 N N . ILE A 1 369 ? -6.661 12.061 -18.470 1.00 38.84 369 ILE A N 1
ATOM 2938 C CA . ILE A 1 369 ? -7.414 10.796 -18.561 1.00 38.84 369 ILE A CA 1
ATOM 2939 C C . ILE A 1 369 ? -6.984 9.924 -17.366 1.00 38.84 369 ILE A C 1
ATOM 2941 O O . ILE A 1 369 ? -6.214 8.983 -17.503 1.00 38.84 369 ILE A O 1
ATOM 2945 N N . SER A 1 370 ? -7.392 10.299 -16.152 1.00 41.88 370 SER A N 1
ATOM 2946 C CA . SER A 1 370 ? -6.993 9.638 -14.897 1.00 41.88 370 SER A CA 1
ATOM 2947 C C . SER A 1 370 ? -8.010 8.608 -14.396 1.00 41.88 370 SER A C 1
ATOM 2949 O O . SER A 1 370 ? -7.779 7.962 -13.378 1.00 41.88 370 SER A O 1
ATOM 2951 N N . LYS A 1 371 ? -9.147 8.447 -15.084 1.00 55.34 371 LYS A N 1
ATOM 2952 C CA . LYS A 1 371 ? -10.224 7.517 -14.709 1.00 55.34 371 LYS A CA 1
ATOM 2953 C C . LYS A 1 371 ? -10.624 6.666 -15.914 1.00 55.34 371 LYS A C 1
ATOM 2955 O O . LYS A 1 371 ? -10.745 7.203 -17.016 1.00 55.34 371 LYS A O 1
ATOM 2960 N N . LEU A 1 372 ? -10.890 5.373 -15.693 1.00 67.69 372 LEU A N 1
ATOM 2961 C CA . LEU A 1 372 ? -11.312 4.415 -16.730 1.00 67.69 372 LEU A CA 1
ATOM 2962 C C . LEU A 1 372 ? -12.527 4.923 -17.527 1.00 67.69 372 LEU A C 1
ATOM 2964 O O . LEU A 1 372 ? -12.554 4.769 -18.740 1.00 67.69 372 LEU A O 1
ATOM 2968 N N . VAL A 1 373 ? -13.451 5.648 -16.888 1.00 71.56 373 VAL A N 1
ATOM 2969 C CA . VAL A 1 373 ? -14.593 6.295 -17.563 1.00 71.56 373 VAL A CA 1
ATOM 2970 C C . VAL A 1 373 ? -14.194 7.296 -18.656 1.00 71.56 373 VAL A C 1
ATOM 2972 O O . VAL A 1 373 ? -14.877 7.411 -19.665 1.00 71.56 373 VAL A O 1
ATOM 2975 N N . HIS A 1 374 ? -13.084 8.024 -18.505 1.00 62.41 374 HIS A N 1
ATOM 2976 C CA . HIS A 1 374 ? -12.602 8.937 -19.549 1.00 62.41 374 HIS A CA 1
ATOM 2977 C C . HIS A 1 374 ? -11.878 8.182 -20.663 1.00 62.41 374 HIS A C 1
ATOM 2979 O O . HIS A 1 374 ? -11.929 8.601 -21.816 1.00 62.41 374 HIS A O 1
ATOM 2985 N N . HIS A 1 375 ? -11.225 7.068 -20.331 1.00 66.12 375 HIS A N 1
ATOM 2986 C CA . HIS A 1 375 ? -10.602 6.187 -21.313 1.00 66.12 375 HIS A CA 1
ATOM 2987 C C . HIS A 1 375 ? -11.663 5.505 -22.185 1.00 66.12 375 HIS A C 1
ATOM 2989 O O . HIS A 1 375 ? -11.572 5.553 -23.407 1.00 66.12 375 HIS A O 1
ATOM 2995 N N . ALA A 1 376 ? -12.715 4.968 -21.565 1.00 70.12 376 ALA A N 1
ATOM 2996 C CA . ALA A 1 376 ? -13.824 4.288 -22.231 1.00 70.12 376 ALA A CA 1
ATOM 2997 C C . ALA A 1 376 ? -14.665 5.191 -23.149 1.00 70.12 376 ALA A C 1
ATOM 2999 O O . ALA A 1 376 ? -15.445 4.693 -23.943 1.00 70.12 376 ALA A O 1
ATOM 3000 N N . ARG A 1 377 ? -14.506 6.519 -23.071 1.00 67.12 377 ARG A N 1
ATOM 3001 C CA . ARG A 1 377 ? -15.113 7.456 -24.036 1.00 67.12 377 ARG A CA 1
ATOM 3002 C C . ARG A 1 377 ? -14.382 7.515 -25.375 1.00 67.12 377 ARG A C 1
ATOM 3004 O O . ARG A 1 377 ? -14.957 7.982 -26.346 1.00 67.12 377 ARG A O 1
ATOM 3011 N N . HIS A 1 378 ? -13.110 7.128 -25.401 1.00 65.31 378 HIS A N 1
ATOM 3012 C CA . HIS A 1 378 ? -12.243 7.283 -26.570 1.00 65.31 378 HIS A CA 1
ATOM 3013 C C . HIS A 1 378 ? -11.758 5.937 -27.109 1.00 65.31 378 HIS A C 1
ATOM 3015 O O . HIS A 1 378 ? -11.488 5.814 -28.297 1.00 65.31 378 HIS A O 1
ATOM 3021 N N . PHE A 1 379 ? -11.641 4.932 -26.244 1.00 67.69 379 PHE A N 1
ATOM 3022 C CA . PHE A 1 379 ? -11.147 3.608 -26.587 1.00 67.69 379 PHE A CA 1
ATOM 3023 C C . PHE A 1 379 ? -12.169 2.554 -26.187 1.00 67.69 379 PHE A C 1
ATOM 3025 O O . PHE A 1 379 ? -12.817 2.681 -25.151 1.00 67.69 379 PHE A O 1
ATOM 3032 N N . ASN A 1 380 ? -12.238 1.480 -26.963 1.00 67.69 380 ASN A N 1
ATOM 3033 C CA . ASN A 1 380 ? -13.133 0.347 -26.748 1.00 67.69 380 ASN A CA 1
ATOM 3034 C C . ASN A 1 380 ? -12.452 -0.840 -26.040 1.00 67.69 380 ASN A C 1
ATOM 3036 O O . ASN A 1 380 ? -13.080 -1.875 -25.862 1.00 67.69 380 ASN A O 1
ATOM 3040 N N . CYS A 1 381 ? -11.176 -0.746 -25.640 1.00 72.25 381 CYS A N 1
ATOM 3041 C CA . CYS A 1 381 ? -10.480 -1.858 -24.984 1.00 72.25 381 CYS A CA 1
ATOM 3042 C C . CYS A 1 381 ? -9.329 -1.417 -24.073 1.00 72.25 381 CYS A C 1
ATOM 3044 O O . CYS A 1 381 ? -8.676 -0.413 -24.342 1.00 72.25 381 CYS A O 1
ATOM 3046 N N . VAL A 1 382 ? -9.038 -2.189 -23.014 1.00 71.56 382 VAL A N 1
ATOM 3047 C CA . VAL A 1 382 ? -7.921 -1.921 -22.083 1.00 71.56 382 VAL A CA 1
ATOM 3048 C C . VAL A 1 382 ? -7.147 -3.172 -21.655 1.00 71.56 382 VAL A C 1
ATOM 3050 O O . VAL A 1 382 ? -7.708 -4.251 -21.452 1.00 71.56 382 VAL A O 1
ATOM 3053 N N . GLU A 1 383 ? -5.834 -2.999 -21.462 1.00 73.88 383 GLU A N 1
ATOM 3054 C CA . GLU A 1 383 ? -4.946 -3.971 -20.817 1.00 73.88 383 GLU A CA 1
ATOM 3055 C C . GLU A 1 383 ? -5.064 -3.888 -19.287 1.00 73.88 383 GLU A C 1
ATOM 3057 O O . GLU A 1 383 ? -4.516 -2.989 -18.647 1.00 73.88 383 GLU A O 1
ATOM 3062 N N . GLY A 1 384 ? -5.708 -4.876 -18.674 1.00 69.19 384 GLY A N 1
ATOM 3063 C CA . GLY A 1 384 ? -5.712 -5.055 -17.229 1.00 69.19 384 GLY A CA 1
ATOM 3064 C C . GLY A 1 384 ? -4.452 -5.774 -16.749 1.00 69.19 384 GLY A C 1
ATOM 3065 O O . GLY A 1 384 ? -4.448 -6.990 -16.580 1.00 69.19 384 GLY A O 1
ATOM 3066 N N . ASN A 1 385 ? -3.372 -5.025 -16.508 1.00 65.75 385 ASN A N 1
ATOM 3067 C CA . ASN A 1 385 ? -2.146 -5.570 -15.904 1.00 65.75 385 ASN A CA 1
ATOM 3068 C C . ASN A 1 385 ? -2.273 -5.831 -14.401 1.00 65.75 385 ASN A C 1
ATOM 3070 O O . ASN A 1 385 ? -1.492 -6.604 -13.849 1.00 65.75 385 ASN A O 1
ATOM 3074 N N . THR A 1 386 ? -3.241 -5.198 -13.739 1.00 64.31 386 THR A N 1
ATOM 3075 C CA . THR A 1 386 ? -3.443 -5.299 -12.291 1.00 64.31 386 THR A CA 1
ATOM 3076 C C . THR A 1 386 ? -3.599 -6.750 -11.844 1.00 64.31 386 THR A C 1
ATOM 3078 O O . THR A 1 386 ? -2.966 -7.150 -10.871 1.00 64.31 386 THR A O 1
ATOM 3081 N N . THR A 1 387 ? -4.341 -7.555 -12.611 1.00 71.94 387 THR A N 1
ATOM 3082 C CA . THR A 1 387 ? -4.614 -8.966 -12.304 1.00 71.94 387 THR A CA 1
ATOM 3083 C C . THR A 1 387 ? -3.369 -9.845 -12.307 1.00 71.94 387 THR A C 1
ATO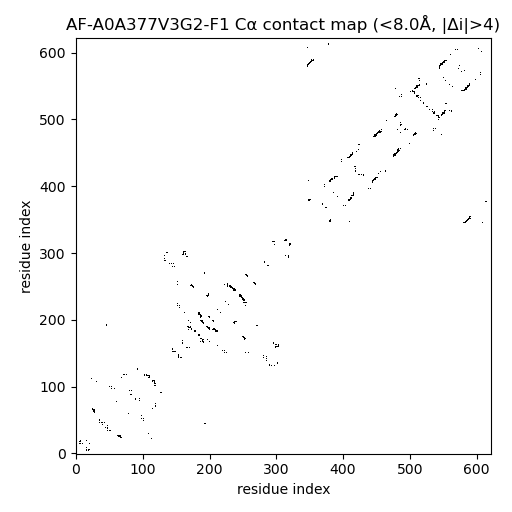M 3085 O O . THR A 1 387 ? -3.360 -10.841 -11.595 1.00 71.94 387 THR A O 1
ATOM 3088 N N . LEU A 1 388 ? -2.300 -9.465 -13.026 1.00 73.88 388 LEU A N 1
ATOM 3089 C CA . LEU A 1 388 ? -1.019 -10.179 -12.985 1.00 73.88 388 LEU A CA 1
ATOM 3090 C C . LEU A 1 388 ? -0.394 -10.121 -11.586 1.00 73.88 388 LEU A C 1
ATOM 3092 O O . LEU A 1 388 ? 0.198 -11.098 -11.138 1.00 73.88 388 LEU A O 1
ATOM 3096 N N . TYR A 1 389 ? -0.510 -8.979 -10.910 1.00 65.31 389 TYR A N 1
ATOM 3097 C CA . TYR A 1 389 ? 0.139 -8.739 -9.621 1.00 65.31 389 TYR A CA 1
ATOM 3098 C C . TYR A 1 389 ? -0.783 -9.017 -8.434 1.00 65.31 389 TYR A C 1
ATOM 3100 O O . TYR A 1 389 ? -0.311 -9.467 -7.394 1.00 65.31 389 TYR A O 1
ATOM 3108 N N . ALA A 1 390 ? -2.080 -8.732 -8.567 1.00 70.75 390 ALA A N 1
ATOM 3109 C CA . ALA A 1 390 ? -3.064 -8.965 -7.520 1.00 70.75 390 ALA A CA 1
ATOM 3110 C C . ALA A 1 390 ? -4.484 -9.054 -8.090 1.00 70.75 390 ALA A C 1
ATOM 3112 O O . ALA A 1 390 ? -4.859 -8.291 -8.982 1.00 70.75 390 ALA A O 1
ATOM 3113 N N . LEU A 1 391 ? -5.320 -9.912 -7.501 1.00 76.25 391 LEU A N 1
ATOM 3114 C CA . LEU A 1 391 ? -6.748 -9.907 -7.806 1.00 76.25 391 LEU A CA 1
ATOM 3115 C C . LEU A 1 391 ? -7.399 -8.601 -7.301 1.00 76.25 391 LEU A C 1
ATOM 3117 O O . LEU A 1 391 ? -7.241 -8.250 -6.120 1.00 76.25 391 LEU A O 1
ATOM 3121 N N . PRO A 1 392 ? -8.139 -7.874 -8.163 1.00 76.38 392 PRO A N 1
ATOM 3122 C CA . PRO A 1 392 ? -8.874 -6.678 -7.758 1.00 76.38 392 PRO A CA 1
ATOM 3123 C C . PRO A 1 392 ? -9.973 -7.057 -6.766 1.00 76.38 392 PRO A C 1
ATOM 3125 O O . PRO A 1 392 ? -10.498 -8.165 -6.827 1.00 76.38 392 PRO A O 1
ATOM 3128 N N . LYS A 1 393 ? -10.342 -6.161 -5.845 1.00 78.12 393 LYS A N 1
ATOM 3129 C CA . LYS A 1 393 ? -11.508 -6.396 -4.976 1.00 78.12 393 LYS A CA 1
ATOM 3130 C C . LYS A 1 393 ? -12.810 -6.469 -5.806 1.00 78.12 393 LYS A C 1
ATOM 3132 O O . LYS A 1 393 ? -12.873 -5.794 -6.834 1.00 78.12 393 LYS A O 1
ATOM 3137 N N . PRO A 1 394 ? -13.851 -7.202 -5.361 1.00 84.50 394 PRO A N 1
ATOM 3138 C CA . PRO A 1 394 ? -15.142 -7.263 -6.058 1.00 84.50 394 PRO A CA 1
ATOM 3139 C C . PRO A 1 394 ? -15.729 -5.884 -6.389 1.00 84.50 394 PRO A C 1
ATOM 3141 O O . PRO A 1 394 ? -16.187 -5.658 -7.504 1.00 84.50 394 PRO A O 1
ATOM 3144 N N . GLU A 1 395 ? -15.628 -4.923 -5.467 1.00 76.56 395 GLU A N 1
ATOM 3145 C CA . GLU A 1 395 ? -16.159 -3.567 -5.683 1.00 76.56 395 GLU A CA 1
ATOM 3146 C C . GLU A 1 395 ? -15.424 -2.810 -6.804 1.00 76.56 395 GLU A C 1
ATOM 3148 O O . GLU A 1 395 ? -16.012 -1.973 -7.484 1.00 76.56 395 GLU A O 1
ATOM 3153 N N . ILE A 1 396 ? -14.138 -3.106 -7.024 1.00 75.25 396 ILE A N 1
ATOM 3154 C CA . ILE A 1 396 ? -13.360 -2.521 -8.127 1.00 75.25 396 ILE A CA 1
ATOM 3155 C C . ILE A 1 396 ? -13.829 -3.093 -9.466 1.00 75.25 396 ILE A C 1
ATOM 3157 O O . ILE A 1 396 ? -13.988 -2.344 -10.426 1.00 75.25 396 ILE A O 1
ATOM 3161 N N . VAL A 1 397 ? -14.113 -4.396 -9.514 1.00 81.88 397 VAL A N 1
ATOM 3162 C CA . VAL A 1 397 ? -14.653 -5.065 -10.706 1.00 81.88 397 VAL A CA 1
ATOM 3163 C C . VAL A 1 397 ? -16.035 -4.506 -11.058 1.00 81.88 397 VAL A C 1
ATOM 3165 O O . VAL A 1 397 ? -16.269 -4.152 -12.212 1.00 81.88 397 VAL A O 1
ATOM 3168 N N . ALA A 1 398 ? -16.912 -4.337 -10.063 1.00 82.19 398 ALA A N 1
ATOM 3169 C CA . ALA A 1 398 ? -18.220 -3.703 -10.248 1.00 82.19 398 ALA A CA 1
ATOM 3170 C C . ALA A 1 398 ? -18.083 -2.269 -10.782 1.00 82.19 398 ALA A C 1
ATOM 3172 O O . ALA A 1 398 ? -18.728 -1.886 -11.754 1.00 82.19 398 ALA A O 1
ATOM 3173 N N . ARG A 1 399 ? -17.153 -1.492 -10.222 1.00 79.50 399 ARG A N 1
ATOM 3174 C CA . ARG A 1 399 ? -16.882 -0.133 -10.691 1.00 79.50 399 ARG A CA 1
ATOM 3175 C C . ARG A 1 399 ? -16.345 -0.094 -12.125 1.00 79.50 399 ARG A C 1
ATOM 3177 O O . ARG A 1 399 ? -16.667 0.833 -12.863 1.00 79.50 399 ARG A O 1
ATOM 3184 N N . TRP A 1 400 ? -15.517 -1.054 -12.537 1.00 85.06 400 TRP A N 1
ATOM 3185 C CA . TRP A 1 400 ? -15.058 -1.139 -13.927 1.00 85.06 400 TRP A CA 1
ATOM 3186 C C . TRP A 1 400 ? -16.216 -1.400 -14.891 1.00 85.06 400 TRP A C 1
ATOM 3188 O O . TRP A 1 400 ? -16.248 -0.796 -15.964 1.00 85.06 400 TRP A O 1
ATOM 3198 N N . TYR A 1 401 ? -17.183 -2.227 -14.488 1.00 86.12 401 TYR A N 1
ATOM 3199 C CA . TYR A 1 401 ? -18.420 -2.430 -15.238 1.00 86.12 401 TYR A CA 1
ATOM 3200 C C . TYR A 1 401 ? -19.206 -1.113 -15.360 1.00 86.12 401 TYR A C 1
ATOM 3202 O O . TYR A 1 401 ? -19.496 -0.661 -16.461 1.00 86.12 401 TYR A O 1
ATOM 3210 N N . GLU A 1 402 ? -19.454 -0.408 -14.258 1.00 87.06 402 GLU A N 1
ATOM 3211 C CA . GLU A 1 402 ? -20.194 0.868 -14.281 1.00 87.06 402 GLU A CA 1
ATOM 3212 C C . GLU A 1 402 ? -19.518 1.969 -15.117 1.00 87.06 402 GLU A C 1
ATOM 3214 O O . GLU A 1 402 ? -20.179 2.853 -15.656 1.00 87.06 402 GLU A O 1
ATOM 3219 N N . GLN A 1 403 ? -18.186 1.952 -15.213 1.00 81.88 403 GLN A N 1
ATOM 3220 C CA . GLN A 1 403 ? -17.411 2.988 -15.901 1.00 81.88 403 GLN A CA 1
ATOM 3221 C C . GLN A 1 403 ? -17.202 2.738 -17.395 1.00 81.88 403 GLN A C 1
ATOM 3223 O O . GLN A 1 403 ? -16.605 3.584 -18.063 1.00 81.88 403 GLN A O 1
ATOM 3228 N N . THR A 1 404 ? -17.640 1.595 -17.913 1.00 79.50 404 THR A N 1
ATOM 3229 C CA . THR A 1 404 ? -17.433 1.199 -19.309 1.00 79.50 404 THR A CA 1
ATOM 3230 C C . THR A 1 404 ? -18.771 0.937 -20.002 1.00 79.50 404 THR A C 1
ATOM 3232 O O . THR A 1 404 ? -19.767 0.651 -19.340 1.00 79.50 404 THR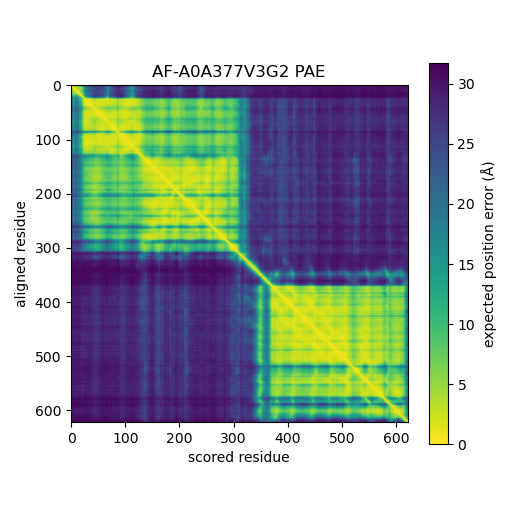 A O 1
ATOM 3235 N N . HIS A 1 405 ? -18.819 1.098 -21.326 1.00 80.50 405 HIS A N 1
ATOM 3236 C CA . HIS A 1 405 ? -20.002 0.779 -22.138 1.00 80.50 405 HIS A CA 1
ATOM 3237 C C . HIS A 1 405 ? -19.988 -0.701 -22.559 1.00 80.50 405 HIS A C 1
ATOM 3239 O O . HIS A 1 405 ? -18.982 -1.388 -22.370 1.00 80.50 405 HIS A O 1
ATOM 3245 N N . ASP A 1 406 ? -21.091 -1.204 -23.117 1.00 80.56 406 ASP A N 1
ATOM 3246 C CA . ASP A 1 406 ? -21.254 -2.633 -23.434 1.00 80.56 406 ASP A CA 1
ATOM 3247 C C . ASP A 1 406 ? -20.318 -3.137 -24.538 1.00 80.56 406 ASP A C 1
ATOM 3249 O O . ASP A 1 406 ? -19.886 -4.289 -24.497 1.00 80.56 406 ASP A O 1
ATOM 3253 N N . ASP A 1 407 ? -19.900 -2.267 -25.457 1.00 75.50 407 ASP A N 1
ATOM 3254 C CA . ASP A 1 407 ? -18.911 -2.604 -26.495 1.00 75.50 407 ASP A CA 1
ATOM 3255 C C . ASP A 1 407 ? -17.462 -2.527 -26.000 1.00 75.50 407 ASP A C 1
ATOM 3257 O O . ASP A 1 407 ? -16.528 -2.859 -26.729 1.00 75.50 407 ASP A O 1
ATOM 3261 N N . PHE A 1 408 ? -17.245 -2.102 -24.752 1.00 77.44 408 PHE A N 1
ATOM 3262 C CA . PHE A 1 408 ? -15.911 -2.035 -24.175 1.00 77.44 408 PHE A CA 1
ATOM 3263 C C . PHE A 1 408 ? -15.395 -3.434 -23.828 1.00 77.44 408 PHE A C 1
ATOM 3265 O O . PHE A 1 408 ? -16.150 -4.318 -23.412 1.00 77.44 408 PHE A O 1
ATOM 3272 N N . ARG A 1 409 ? -14.093 -3.660 -24.009 1.00 80.69 409 ARG A N 1
ATOM 3273 C CA . ARG A 1 409 ? -13.482 -4.987 -23.906 1.00 80.69 409 ARG A CA 1
ATOM 3274 C C . ARG A 1 409 ? -12.264 -4.975 -23.004 1.00 80.69 409 ARG A C 1
ATOM 3276 O O . ARG A 1 409 ? -11.249 -4.330 -23.259 1.00 80.69 409 ARG A O 1
ATOM 3283 N N . PHE A 1 410 ? -12.352 -5.726 -21.922 1.00 83.62 410 PHE A N 1
ATOM 3284 C CA . PHE A 1 410 ? -11.242 -5.937 -21.017 1.00 83.62 410 PHE A CA 1
ATOM 3285 C C . PHE A 1 410 ? -10.402 -7.099 -21.491 1.00 83.62 410 PHE A C 1
ATOM 3287 O O . PHE A 1 410 ? -10.909 -8.183 -21.777 1.00 83.62 410 PHE A O 1
ATOM 3294 N N . CYS A 1 411 ? -9.096 -6.894 -21.487 1.00 84.75 411 CYS A N 1
ATOM 3295 C CA . CYS A 1 411 ? -8.178 -7.996 -21.615 1.00 84.75 411 CYS A CA 1
ATOM 3296 C C . CYS A 1 411 ? -7.364 -8.106 -20.329 1.00 84.75 411 CYS A C 1
ATOM 3298 O O . CYS A 1 411 ? -6.587 -7.198 -20.012 1.00 84.75 411 CYS A O 1
ATOM 3300 N N . PHE A 1 412 ? -7.464 -9.239 -19.635 1.00 87.06 412 PHE A N 1
ATOM 3301 C CA . PHE A 1 412 ? -6.768 -9.467 -18.368 1.00 87.06 412 PHE A CA 1
ATOM 3302 C C . PHE A 1 412 ? -5.670 -10.516 -18.486 1.00 87.06 412 PHE A C 1
ATOM 3304 O O . PHE A 1 412 ? -5.830 -11.552 -19.134 1.00 87.06 412 PHE A O 1
ATOM 3311 N N . LYS A 1 413 ? -4.561 -10.269 -17.786 1.00 87.44 413 LYS A N 1
ATOM 3312 C CA . LYS A 1 413 ? -3.563 -11.311 -17.541 1.00 87.44 413 LYS A CA 1
ATOM 3313 C C . LYS A 1 413 ? -4.049 -12.253 -16.456 1.00 87.44 413 LYS A C 1
ATOM 3315 O O . LYS A 1 413 ? -4.616 -11.794 -15.463 1.00 87.44 413 LYS A O 1
ATOM 3320 N N . PHE A 1 414 ? -3.741 -13.534 -16.597 1.00 93.38 414 PHE A N 1
ATOM 3321 C CA . PHE A 1 414 ? -3.793 -14.432 -15.450 1.00 93.38 414 PHE A CA 1
ATOM 3322 C C . PHE A 1 414 ? -2.813 -13.960 -14.357 1.00 93.38 414 PHE A C 1
ATOM 3324 O O . PHE A 1 414 ? -1.737 -13.440 -14.686 1.00 93.38 414 PHE A O 1
ATOM 3331 N N . PRO A 1 415 ? -3.158 -14.142 -13.072 1.00 92.81 415 PRO A N 1
ATOM 3332 C CA . PRO A 1 415 ? -2.265 -13.872 -11.953 1.00 92.81 415 PRO A CA 1
ATOM 3333 C C . PRO A 1 415 ? -0.908 -14.569 -12.063 1.00 92.81 415 PRO A C 1
ATOM 3335 O O . PRO A 1 415 ? -0.809 -15.726 -12.475 1.00 92.81 415 PRO A O 1
ATOM 3338 N N . ALA A 1 416 ? 0.151 -13.891 -11.614 1.00 88.38 416 ALA A N 1
ATOM 3339 C CA . ALA A 1 416 ? 1.493 -14.464 -11.544 1.00 88.38 416 ALA A CA 1
ATOM 3340 C C . ALA A 1 416 ? 1.576 -15.636 -10.551 1.00 88.38 416 ALA A C 1
ATOM 3342 O O . ALA A 1 416 ? 2.439 -16.497 -10.704 1.00 88.38 416 ALA A O 1
ATOM 3343 N N . THR A 1 417 ? 0.662 -15.716 -9.579 1.00 90.19 417 THR A N 1
ATOM 3344 C CA . THR A 1 417 ? 0.502 -16.895 -8.714 1.00 90.19 417 THR A CA 1
ATOM 3345 C C . THR A 1 417 ? 0.177 -18.150 -9.531 1.00 90.19 417 THR A C 1
ATOM 3347 O O . THR A 1 417 ? 0.717 -19.210 -9.243 1.00 90.19 417 THR A O 1
ATOM 3350 N N . ILE A 1 418 ? -0.604 -18.020 -10.612 1.00 92.69 418 ILE A N 1
ATOM 3351 C CA . ILE A 1 418 ? -0.933 -19.115 -11.536 1.00 92.69 418 ILE A CA 1
ATOM 3352 C C . ILE A 1 418 ? 0.219 -19.362 -12.518 1.00 92.69 418 ILE A C 1
ATOM 3354 O O . ILE A 1 418 ? 0.701 -20.487 -12.643 1.00 92.69 418 ILE A O 1
ATOM 3358 N N . SER A 1 419 ? 0.685 -18.319 -13.219 1.00 90.56 419 SER A N 1
ATOM 3359 C CA . SER A 1 419 ? 1.603 -18.511 -14.351 1.00 90.56 419 SER A CA 1
ATOM 3360 C C . SER A 1 419 ? 3.094 -18.563 -13.996 1.00 90.56 419 SER A C 1
ATOM 3362 O O . SER A 1 419 ? 3.853 -19.192 -14.726 1.00 90.56 419 SER A O 1
ATOM 3364 N N . HIS A 1 420 ? 3.534 -17.917 -12.909 1.00 89.44 420 HIS A N 1
ATOM 3365 C CA . HIS A 1 420 ? 4.952 -17.852 -12.515 1.00 89.44 420 HIS A CA 1
ATOM 3366 C C . HIS A 1 420 ? 5.255 -18.700 -11.276 1.00 89.44 420 HIS A C 1
ATOM 3368 O O . HIS A 1 420 ? 6.261 -19.397 -11.268 1.00 89.44 420 HIS A O 1
ATOM 3374 N N . GLN A 1 421 ? 4.414 -18.637 -10.237 1.00 88.75 421 GLN A N 1
ATOM 3375 C CA . GLN A 1 421 ? 4.670 -19.338 -8.970 1.00 88.75 421 GLN A CA 1
ATOM 3376 C C . GLN A 1 421 ? 4.254 -20.809 -9.049 1.00 88.75 421 GLN A C 1
ATOM 3378 O O . GLN A 1 421 ? 5.085 -21.687 -8.851 1.00 88.75 421 GLN A O 1
ATOM 3383 N N . ALA A 1 422 ? 2.993 -21.081 -9.397 1.00 89.31 422 ALA A N 1
ATOM 3384 C CA . ALA A 1 422 ? 2.489 -22.445 -9.557 1.00 89.31 422 ALA A CA 1
ATOM 3385 C C . ALA A 1 422 ? 2.919 -23.097 -10.884 1.00 89.31 422 ALA A C 1
ATOM 3387 O O . ALA A 1 422 ? 2.748 -24.300 -11.064 1.00 89.31 422 ALA A O 1
ATOM 3388 N N . ALA A 1 423 ? 3.449 -22.310 -11.832 1.00 92.00 423 ALA A N 1
ATOM 3389 C CA . ALA A 1 423 ? 3.841 -22.766 -13.167 1.00 92.00 423 ALA A CA 1
ATOM 3390 C C . ALA A 1 423 ? 2.768 -23.664 -13.821 1.00 92.00 423 ALA A C 1
ATOM 3392 O O . ALA A 1 423 ? 3.087 -24.708 -14.391 1.00 92.00 423 ALA A O 1
ATOM 3393 N N . LEU A 1 424 ? 1.500 -23.244 -13.706 1.00 94.75 424 LEU A N 1
ATOM 3394 C CA . LEU A 1 424 ? 0.302 -23.921 -14.225 1.00 94.75 424 LEU A CA 1
ATOM 3395 C C . LEU A 1 424 ? -0.026 -25.293 -13.607 1.00 94.75 424 LEU A C 1
ATOM 3397 O O . LEU A 1 424 ? -0.808 -26.046 -14.179 1.00 94.75 424 LEU A O 1
ATOM 3401 N N . ARG A 1 425 ? 0.551 -25.636 -12.451 1.00 92.19 425 ARG A N 1
ATOM 3402 C CA . ARG A 1 425 ? 0.308 -26.908 -11.756 1.00 92.19 425 ARG A CA 1
ATOM 3403 C C . ARG A 1 425 ? -0.539 -26.681 -10.507 1.00 92.19 425 ARG A C 1
ATOM 3405 O O . ARG A 1 425 ? -0.287 -25.731 -9.772 1.00 92.19 425 ARG A O 1
ATOM 3412 N N . HIS A 1 426 ? -1.510 -27.564 -10.262 1.00 91.00 426 HIS A N 1
ATOM 3413 C CA . HIS A 1 426 ? -2.365 -27.557 -9.063 1.00 91.00 426 HIS A CA 1
ATOM 3414 C C . HIS A 1 426 ? -2.981 -26.178 -8.749 1.00 91.00 426 HIS A C 1
ATOM 3416 O O . HIS A 1 426 ? -2.954 -25.711 -7.613 1.00 91.00 426 HIS A O 1
ATOM 3422 N N . CYS A 1 427 ? -3.486 -25.485 -9.772 1.00 89.62 427 CYS A N 1
ATOM 3423 C CA . CYS A 1 427 ? -3.971 -24.107 -9.665 1.00 89.62 427 CYS A CA 1
ATOM 3424 C C . CYS A 1 427 ? -5.487 -23.971 -9.896 1.00 89.62 427 CYS A C 1
ATOM 3426 O O . CYS A 1 427 ? -5.959 -22.886 -10.243 1.00 89.62 427 CYS A O 1
ATOM 3428 N N . ASP A 1 428 ? -6.252 -25.044 -9.684 1.00 89.50 428 ASP A N 1
ATOM 3429 C CA . ASP A 1 428 ? -7.707 -25.087 -9.889 1.00 89.50 428 ASP A CA 1
ATOM 3430 C C . ASP A 1 428 ? -8.449 -24.082 -8.998 1.00 89.50 428 ASP A C 1
ATOM 3432 O O . ASP A 1 428 ? -9.287 -23.314 -9.478 1.00 89.50 428 ASP A O 1
ATOM 3436 N N . GLU A 1 429 ? -8.084 -24.005 -7.714 1.00 90.25 429 GLU A N 1
ATOM 3437 C CA . GLU A 1 429 ? -8.659 -23.041 -6.766 1.00 90.25 429 GLU A CA 1
ATOM 3438 C C . GLU A 1 429 ? -8.325 -21.595 -7.155 1.00 90.25 429 GLU A C 1
ATOM 3440 O O . GLU A 1 429 ? -9.204 -20.733 -7.180 1.00 90.25 429 GLU A O 1
ATOM 3445 N N . LEU A 1 430 ? -7.070 -21.333 -7.543 1.00 90.38 430 LEU A N 1
ATOM 3446 C CA . LEU A 1 430 ? -6.622 -20.006 -7.982 1.00 90.38 430 LEU A CA 1
ATOM 3447 C C . LEU A 1 430 ? -7.338 -19.560 -9.264 1.00 90.38 430 LEU A C 1
ATOM 3449 O O . LEU A 1 430 ? -7.700 -18.390 -9.406 1.00 90.38 430 LEU A O 1
ATOM 3453 N N . SER A 1 431 ? -7.548 -20.488 -10.197 1.00 91.69 431 SER A N 1
ATOM 3454 C CA . SER A 1 431 ? -8.271 -20.237 -11.446 1.00 91.69 431 SER A CA 1
ATOM 3455 C C . SER A 1 431 ? -9.748 -19.969 -11.170 1.00 91.69 431 SER A C 1
ATOM 3457 O O . SER A 1 431 ? -10.308 -19.007 -11.697 1.00 91.69 431 SER A O 1
ATOM 3459 N N . SER A 1 432 ? -10.354 -20.756 -10.279 1.00 92.62 432 SER A N 1
ATOM 3460 C CA . SER A 1 432 ? -11.739 -20.576 -9.843 1.00 92.62 432 SER A CA 1
ATOM 3461 C C . SER A 1 432 ? -11.944 -19.220 -9.167 1.00 92.62 432 SER A C 1
ATOM 3463 O O . SER A 1 432 ? -12.884 -18.506 -9.513 1.00 92.62 432 SER A O 1
ATOM 3465 N N . GLU A 1 433 ? -11.039 -18.804 -8.272 1.00 93.75 433 GLU A N 1
ATOM 3466 C CA . GLU A 1 433 ? -11.107 -17.479 -7.644 1.00 93.75 433 GLU A CA 1
ATOM 3467 C C . GLU A 1 433 ? -10.964 -16.355 -8.682 1.00 93.75 433 GLU A C 1
ATOM 3469 O O . GLU A 1 433 ? -11.707 -15.371 -8.642 1.00 93.75 433 GLU A O 1
ATOM 3474 N N . PHE A 1 434 ? -10.041 -16.497 -9.638 1.00 93.56 434 PHE A N 1
ATOM 3475 C CA . PHE A 1 434 ? -9.833 -15.516 -10.703 1.00 93.56 434 PHE A CA 1
ATOM 3476 C C . PHE A 1 434 ? -11.089 -15.319 -11.562 1.00 93.56 434 PHE A C 1
ATOM 3478 O O . PHE A 1 434 ? -11.527 -14.178 -11.747 1.00 93.56 434 PHE A O 1
ATOM 3485 N N . PHE A 1 435 ? -11.700 -16.407 -12.041 1.00 94.56 435 PHE A N 1
ATOM 3486 C CA . PHE A 1 435 ? -12.926 -16.329 -12.837 1.00 94.56 435 PHE A CA 1
ATOM 3487 C C . PHE A 1 435 ? -14.113 -15.842 -12.010 1.00 94.56 435 PHE A C 1
ATOM 3489 O O . PHE A 1 435 ? -14.830 -14.955 -12.465 1.00 94.56 435 PHE A O 1
ATOM 3496 N N . ALA A 1 436 ? -14.284 -16.322 -10.775 1.00 94.06 436 ALA A N 1
ATOM 3497 C CA . ALA A 1 436 ? -15.346 -15.848 -9.889 1.00 94.06 436 ALA A CA 1
ATOM 3498 C C . ALA A 1 436 ? -15.225 -14.341 -9.615 1.00 94.06 436 ALA A C 1
ATOM 3500 O O . ALA A 1 436 ? -16.224 -13.620 -9.622 1.00 94.06 436 ALA A O 1
ATOM 3501 N N . ARG A 1 437 ? -13.998 -13.833 -9.427 1.00 93.38 437 ARG A N 1
ATOM 3502 C CA . ARG A 1 437 ? -13.759 -12.404 -9.203 1.00 93.38 437 ARG A CA 1
ATOM 3503 C C . ARG A 1 437 ? -14.123 -11.558 -10.418 1.00 93.38 437 ARG A C 1
ATOM 3505 O O . ARG A 1 437 ? -14.612 -10.447 -10.234 1.00 93.38 437 ARG A O 1
ATOM 3512 N N . LEU A 1 438 ? -13.859 -12.050 -11.628 1.00 92.56 438 LEU A N 1
ATOM 3513 C CA . LEU A 1 438 ? -14.085 -11.320 -12.880 1.00 92.56 438 LEU A CA 1
ATOM 3514 C C . LEU A 1 438 ? -15.422 -11.640 -13.557 1.00 92.56 438 LEU A C 1
ATOM 3516 O O . LEU A 1 438 ? -15.751 -10.987 -14.544 1.00 92.56 438 LEU A O 1
ATOM 3520 N N . ALA A 1 439 ? -16.211 -12.565 -13.008 1.00 94.25 439 ALA A N 1
ATOM 3521 C CA . ALA A 1 439 ? -17.524 -12.946 -13.518 1.00 94.25 439 ALA A CA 1
ATOM 3522 C C . ALA A 1 439 ? -18.458 -11.752 -13.815 1.00 94.25 439 ALA A C 1
ATOM 3524 O O . ALA A 1 439 ? -19.108 -11.783 -14.859 1.00 94.25 439 ALA A O 1
ATOM 3525 N N . PRO A 1 440 ? -18.492 -10.658 -13.017 1.00 94.06 440 PRO A N 1
ATOM 3526 C CA . PRO A 1 440 ? -19.315 -9.490 -13.350 1.00 94.06 440 PRO A CA 1
ATOM 3527 C C . PRO A 1 440 ? -18.946 -8.805 -14.676 1.00 94.06 440 PRO A C 1
ATOM 3529 O O . PRO A 1 440 ? -19.758 -8.080 -15.236 1.00 94.06 440 PRO A O 1
ATOM 3532 N N . LEU A 1 441 ? -17.727 -9.013 -15.182 1.00 89.25 441 LEU A N 1
ATOM 3533 C CA . LEU A 1 441 ? -17.252 -8.464 -16.453 1.00 89.25 441 LEU A CA 1
ATOM 3534 C C . LEU A 1 441 ? -17.347 -9.462 -17.610 1.00 89.25 441 LEU A C 1
ATOM 3536 O O . LEU A 1 441 ? -16.886 -9.122 -18.694 1.00 89.25 441 LEU A O 1
ATOM 3540 N N . ALA A 1 442 ? -17.910 -10.663 -17.413 1.00 91.06 442 ALA A N 1
ATOM 3541 C CA . ALA A 1 442 ? -17.864 -11.761 -18.385 1.00 91.06 442 ALA A CA 1
ATOM 3542 C C . ALA A 1 442 ? -18.309 -11.348 -19.801 1.00 91.06 442 ALA A C 1
ATOM 3544 O O . ALA A 1 442 ? -17.621 -11.657 -20.769 1.00 91.06 442 ALA A O 1
ATOM 3545 N N . SER A 1 443 ? -19.391 -10.570 -19.920 1.00 86.69 443 SER A N 1
ATOM 3546 C CA . SER A 1 443 ? -19.911 -10.067 -21.205 1.00 86.69 443 SER A CA 1
ATOM 3547 C C . SER A 1 443 ? -18.994 -9.059 -21.908 1.00 86.69 443 SER A C 1
ATOM 3549 O O . SER A 1 443 ? -19.137 -8.815 -23.103 1.00 86.69 443 SER A O 1
ATOM 3551 N N . ARG A 1 444 ? -18.042 -8.474 -21.177 1.00 86.81 444 ARG A N 1
ATOM 3552 C CA . ARG A 1 444 ? -17.096 -7.457 -21.650 1.00 86.81 444 ARG A CA 1
ATOM 3553 C C . ARG A 1 444 ? -15.657 -7.964 -21.655 1.00 86.81 444 ARG A C 1
ATOM 3555 O O . ARG A 1 444 ? -14.729 -7.165 -21.759 1.00 86.81 444 ARG A O 1
ATOM 3562 N N . ILE A 1 445 ? -15.427 -9.271 -21.541 1.00 87.38 445 ILE A N 1
ATOM 3563 C CA . ILE A 1 445 ? -14.090 -9.843 -21.707 1.00 87.38 445 ILE A CA 1
ATOM 3564 C C . ILE A 1 445 ? -13.776 -9.958 -23.197 1.00 87.38 445 ILE A C 1
ATOM 3566 O O . ILE A 1 445 ? -14.470 -10.642 -23.939 1.00 87.38 445 ILE A O 1
ATOM 3570 N N . GLY A 1 446 ? -12.703 -9.296 -23.630 1.00 81.50 446 GLY A N 1
ATOM 3571 C CA . GLY A 1 446 ? -12.113 -9.517 -24.948 1.00 81.50 446 GLY A CA 1
ATOM 3572 C C . GLY A 1 446 ? -11.254 -10.777 -24.961 1.00 81.50 446 GLY A C 1
ATOM 3573 O O . GLY A 1 446 ? -11.474 -11.675 -25.763 1.00 81.50 446 GLY A O 1
ATOM 3574 N N . GLN A 1 447 ? -10.276 -10.860 -24.052 1.00 87.12 447 GLN A N 1
ATOM 3575 C CA . GLN A 1 447 ? -9.379 -12.013 -23.971 1.00 87.12 447 GLN A CA 1
ATOM 3576 C C . GLN A 1 447 ? -8.691 -12.119 -22.606 1.00 87.12 447 GLN A C 1
ATOM 3578 O O . GLN A 1 447 ? -8.182 -11.132 -22.066 1.00 87.12 447 GLN A O 1
ATOM 3583 N N . TYR A 1 448 ? -8.573 -13.340 -22.091 1.00 92.25 448 TYR A N 1
ATOM 3584 C CA . TYR A 1 448 ? -7.642 -13.661 -21.011 1.00 92.25 448 TYR A CA 1
ATOM 3585 C C . TYR A 1 448 ? -6.310 -14.132 -21.590 1.00 92.25 448 TYR A C 1
ATOM 3587 O O . TYR A 1 448 ? -6.298 -14.893 -22.553 1.00 92.25 448 TYR A O 1
ATOM 3595 N N . TRP A 1 449 ? -5.167 -13.742 -21.023 1.00 91.94 449 TRP A N 1
ATOM 3596 C CA . TRP A 1 449 ? -3.903 -14.335 -21.474 1.00 91.94 449 TRP A CA 1
ATOM 3597 C C . TRP A 1 449 ? -2.906 -14.658 -20.377 1.00 91.94 449 TRP A C 1
ATOM 3599 O O . TRP A 1 449 ? -2.776 -13.967 -19.365 1.00 91.94 449 TRP A O 1
ATOM 3609 N N . LEU A 1 450 ? -2.186 -15.749 -20.609 1.00 94.38 450 LEU A N 1
ATOM 3610 C CA . LEU A 1 450 ? -1.094 -16.234 -19.791 1.00 94.38 450 LEU A CA 1
ATOM 3611 C C . LEU A 1 450 ? 0.190 -15.559 -20.244 1.00 94.38 450 LEU A C 1
ATOM 3613 O O . LEU A 1 450 ? 0.609 -15.710 -21.387 1.00 94.38 450 LEU A O 1
ATOM 3617 N N . GLN A 1 451 ? 0.835 -14.834 -19.340 1.00 93.19 451 GLN A N 1
ATOM 3618 C CA . GLN A 1 451 ? 2.214 -14.407 -19.532 1.00 93.19 451 GLN A CA 1
ATOM 3619 C C . GLN A 1 451 ? 3.123 -15.402 -18.814 1.00 93.19 451 GLN A C 1
ATOM 3621 O O . GLN A 1 451 ? 3.092 -15.459 -17.582 1.00 93.19 451 GLN A O 1
ATOM 3626 N N . LEU A 1 452 ? 3.903 -16.173 -19.573 1.00 94.56 452 LEU A N 1
ATOM 3627 C CA . LEU A 1 452 ? 4.806 -17.191 -19.038 1.00 94.56 452 LEU A CA 1
ATOM 3628 C C . LEU A 1 452 ? 6.216 -16.615 -18.816 1.00 94.56 452 LEU A C 1
ATOM 3630 O O . LEU A 1 452 ? 6.668 -15.772 -19.603 1.00 94.56 452 LEU A O 1
ATOM 3634 N N . PRO A 1 453 ? 6.924 -17.028 -17.749 1.00 91.75 453 PRO A N 1
ATOM 3635 C CA . PRO A 1 453 ? 8.302 -16.612 -17.519 1.00 91.75 453 PRO A CA 1
ATOM 3636 C C . PRO A 1 453 ? 9.254 -17.231 -18.552 1.00 91.75 453 PRO A C 1
ATOM 3638 O O . PRO A 1 453 ? 8.939 -18.224 -19.201 1.00 91.75 453 PRO A O 1
ATOM 3641 N N . ALA A 1 454 ? 10.457 -16.664 -18.676 1.00 90.19 454 ALA A N 1
ATOM 3642 C CA . ALA A 1 454 ? 11.492 -17.202 -19.563 1.00 90.19 454 ALA A CA 1
ATOM 3643 C C . ALA A 1 454 ? 12.009 -18.584 -19.128 1.00 90.19 454 ALA A C 1
ATOM 3645 O O . ALA A 1 454 ? 12.648 -19.250 -19.927 1.00 90.19 454 ALA A O 1
ATOM 3646 N N . THR A 1 455 ? 11.730 -19.004 -17.890 1.00 92.12 455 THR A N 1
ATOM 3647 C CA . THR A 1 455 ? 12.062 -20.329 -17.350 1.00 92.12 455 THR A CA 1
ATOM 3648 C C . THR A 1 455 ? 11.068 -21.419 -17.753 1.00 92.12 455 THR A C 1
ATOM 3650 O O . THR A 1 455 ? 11.387 -22.589 -17.593 1.00 92.12 455 THR A O 1
ATOM 3653 N N . PHE A 1 456 ? 9.880 -21.062 -18.257 1.00 95.44 456 PHE A N 1
ATOM 3654 C CA . PHE A 1 456 ? 8.868 -22.029 -18.688 1.00 95.44 456 PHE A CA 1
ATOM 3655 C C . PHE A 1 456 ? 9.208 -22.514 -20.100 1.00 95.44 456 PHE A C 1
ATOM 3657 O O . PHE A 1 456 ? 9.036 -21.763 -21.063 1.00 95.44 456 PHE A O 1
ATOM 3664 N N . GLY A 1 457 ? 9.733 -23.732 -20.213 1.00 95.25 457 GLY A N 1
ATOM 3665 C CA . GLY A 1 457 ? 10.322 -24.263 -21.443 1.00 95.25 457 GLY A CA 1
ATOM 3666 C C . GLY A 1 457 ? 9.502 -25.382 -22.093 1.00 95.25 457 GLY A C 1
ATOM 3667 O O . GLY A 1 457 ? 8.390 -25.686 -21.660 1.00 95.25 457 GLY A O 1
ATOM 3668 N N . PRO A 1 458 ? 10.041 -26.045 -23.134 1.00 95.62 458 PRO A N 1
ATOM 3669 C CA . PRO A 1 458 ? 9.331 -27.103 -23.864 1.00 95.62 458 PRO A CA 1
ATOM 3670 C C . PRO A 1 458 ? 8.921 -28.293 -22.987 1.00 95.62 458 PRO A C 1
ATOM 3672 O O . PRO A 1 458 ? 7.863 -28.884 -23.184 1.00 95.62 458 PRO A O 1
ATOM 3675 N N . ARG A 1 459 ? 9.717 -28.596 -21.954 1.00 96.19 459 ARG A N 1
ATOM 3676 C CA . ARG A 1 459 ? 9.422 -29.642 -20.960 1.00 96.19 459 ARG A CA 1
ATOM 3677 C C . ARG A 1 459 ? 8.141 -29.382 -20.161 1.00 96.19 459 ARG A C 1
ATOM 3679 O O . ARG A 1 459 ? 7.565 -30.322 -19.625 1.00 96.19 459 ARG A O 1
ATOM 3686 N N . ASP A 1 460 ? 7.696 -28.131 -20.088 1.00 96.56 460 ASP A N 1
ATOM 3687 C CA . ASP A 1 460 ? 6.511 -27.721 -19.334 1.00 96.56 460 ASP A CA 1
ATOM 3688 C C . ASP A 1 460 ? 5.228 -27.694 -20.185 1.00 96.56 460 ASP A C 1
ATOM 3690 O O . ASP A 1 460 ? 4.142 -27.470 -19.646 1.00 96.56 460 ASP A O 1
ATOM 3694 N N . LEU A 1 461 ? 5.311 -27.953 -21.499 1.00 97.19 461 LEU A N 1
ATOM 3695 C CA . LEU A 1 461 ? 4.142 -27.964 -22.389 1.00 97.19 461 LEU A CA 1
ATOM 3696 C C . LEU A 1 461 ? 3.001 -28.881 -21.907 1.00 97.19 461 LEU A C 1
ATOM 3698 O O . LEU A 1 461 ? 1.856 -28.440 -21.985 1.00 97.19 461 LEU A O 1
ATOM 3702 N N . PRO A 1 462 ? 3.239 -30.082 -21.337 1.00 97.31 462 PRO A N 1
ATOM 3703 C CA . PRO A 1 462 ? 2.154 -30.898 -20.790 1.00 97.31 462 PRO A CA 1
ATOM 3704 C C . PRO A 1 462 ? 1.334 -30.184 -19.704 1.00 97.31 462 PRO A C 1
ATOM 3706 O O . PRO A 1 462 ? 0.112 -30.316 -19.676 1.00 97.31 462 PRO A O 1
ATOM 3709 N N . ALA A 1 463 ? 1.981 -29.382 -18.848 1.00 96.56 463 ALA A N 1
ATOM 3710 C CA . ALA A 1 463 ? 1.286 -28.591 -17.831 1.00 96.56 463 ALA A CA 1
ATOM 3711 C C . ALA A 1 463 ? 0.468 -27.454 -18.462 1.00 96.56 463 ALA A C 1
ATOM 3713 O O . ALA A 1 463 ? -0.652 -27.188 -18.033 1.00 96.56 463 ALA A O 1
ATOM 3714 N N . LEU A 1 464 ? 0.993 -26.819 -19.520 1.00 97.69 464 LEU A N 1
ATOM 3715 C CA . LEU A 1 464 ? 0.247 -25.823 -20.293 1.00 97.69 464 LEU A CA 1
ATOM 3716 C C . LEU A 1 464 ? -1.010 -26.428 -20.927 1.00 97.69 464 LEU A C 1
ATOM 3718 O O . LEU A 1 464 ? -2.075 -25.822 -20.854 1.00 97.69 464 LEU A O 1
ATOM 3722 N N . TRP A 1 465 ? -0.903 -27.617 -21.519 1.00 97.44 465 TRP A N 1
ATOM 3723 C CA . TRP A 1 465 ? -2.034 -28.307 -22.137 1.00 97.44 465 TRP A CA 1
ATOM 3724 C C . TRP A 1 465 ? -3.100 -28.674 -21.121 1.00 97.44 465 TRP A C 1
ATOM 3726 O O . TRP A 1 465 ? -4.249 -28.285 -21.301 1.00 97.44 465 TRP A O 1
ATOM 3736 N N . HIS A 1 466 ? -2.703 -29.310 -20.019 1.00 96.25 466 HIS A N 1
ATOM 3737 C CA . HIS A 1 466 ? -3.621 -29.650 -18.939 1.00 96.25 466 HIS A CA 1
ATOM 3738 C C . HIS A 1 466 ? -4.370 -28.417 -18.412 1.00 96.25 466 HIS A C 1
ATOM 3740 O O . HIS A 1 466 ? -5.593 -28.438 -18.293 1.00 96.25 466 HIS A O 1
ATOM 3746 N N . PHE A 1 467 ? -3.649 -27.314 -18.182 1.00 96.75 467 PHE A N 1
ATOM 3747 C CA . PHE A 1 467 ? -4.248 -26.060 -17.738 1.00 96.75 467 PHE A CA 1
ATOM 3748 C C . PHE A 1 467 ? -5.250 -25.500 -18.754 1.00 96.75 467 PHE A C 1
ATOM 3750 O O . PHE A 1 467 ? -6.380 -25.195 -18.389 1.00 96.75 467 PHE A O 1
ATOM 3757 N N . LEU A 1 468 ? -4.855 -25.372 -20.027 1.00 96.50 468 LEU A N 1
ATOM 3758 C CA . LEU A 1 468 ? -5.715 -24.824 -21.083 1.00 96.50 468 LEU A CA 1
ATOM 3759 C C . LEU A 1 468 ? -6.957 -25.693 -21.332 1.00 96.50 468 LEU A C 1
ATOM 3761 O O . LEU A 1 468 ? -8.037 -25.161 -21.602 1.00 96.50 468 LEU A O 1
ATOM 3765 N N . ASP A 1 469 ? -6.825 -27.015 -21.217 1.00 95.25 469 ASP A N 1
ATOM 3766 C CA . ASP A 1 469 ? -7.928 -27.955 -21.411 1.00 95.25 469 ASP A CA 1
ATOM 3767 C C . ASP A 1 469 ? -8.993 -27.811 -20.312 1.00 95.25 469 ASP A C 1
ATOM 3769 O O . ASP A 1 469 ? -10.186 -27.902 -20.621 1.00 95.25 469 ASP A O 1
ATOM 3773 N N . GLY A 1 470 ? -8.581 -27.466 -19.086 1.00 93.38 470 GLY A N 1
ATOM 3774 C CA . GLY A 1 470 ? -9.457 -27.195 -17.941 1.00 93.38 470 GLY A CA 1
ATOM 3775 C C . GLY A 1 470 ? -10.122 -25.810 -17.916 1.00 93.38 470 GLY A C 1
ATOM 3776 O O . GLY A 1 470 ? -10.969 -25.561 -17.060 1.00 93.38 470 GLY A O 1
ATOM 3777 N N . LEU A 1 471 ? -9.779 -24.895 -18.831 1.00 94.69 471 LEU A N 1
ATOM 3778 C CA . LEU A 1 471 ? -10.372 -23.552 -18.845 1.00 94.69 471 LEU A CA 1
ATOM 3779 C C . LEU A 1 471 ? -11.824 -23.545 -19.369 1.00 94.69 471 LEU A C 1
ATOM 3781 O O . LEU A 1 471 ? -12.142 -24.311 -20.291 1.00 94.69 471 LEU A O 1
ATOM 3785 N N . PRO A 1 472 ? -12.687 -22.638 -18.852 1.00 93.75 472 PRO A N 1
ATOM 3786 C CA . PRO A 1 472 ? -14.040 -22.424 -19.372 1.00 93.75 472 PRO A CA 1
ATOM 3787 C C . PRO A 1 472 ? -14.047 -22.155 -20.882 1.00 93.75 472 PRO A C 1
ATOM 3789 O O . PRO A 1 472 ? -13.215 -21.411 -21.383 1.00 93.75 472 PRO A O 1
ATOM 3792 N N . LYS A 1 473 ? -14.994 -22.724 -21.633 1.00 90.06 473 LYS A N 1
ATOM 3793 C CA . LYS A 1 473 ? -14.999 -22.608 -23.108 1.00 90.06 473 LYS A CA 1
ATOM 3794 C C . LYS A 1 473 ? -15.649 -21.325 -23.641 1.00 90.06 473 LYS A C 1
ATOM 3796 O O . LYS A 1 473 ? -15.532 -21.046 -24.829 1.00 90.06 473 LYS A O 1
ATOM 3801 N N . ASP A 1 474 ? -16.268 -20.533 -22.766 1.00 88.44 474 ASP A N 1
ATOM 3802 C CA . ASP A 1 474 ? -17.003 -19.313 -23.132 1.00 88.44 474 ASP A CA 1
ATOM 3803 C C . ASP A 1 474 ? -16.097 -18.097 -23.397 1.00 88.44 474 ASP A C 1
ATOM 3805 O O . ASP A 1 474 ? -16.579 -17.048 -23.824 1.00 88.44 474 ASP A O 1
ATOM 3809 N N . PHE A 1 475 ? -14.787 -18.209 -23.150 1.00 91.06 475 PHE A N 1
ATOM 3810 C CA . PHE A 1 475 ? -13.840 -17.104 -23.306 1.00 91.06 475 PHE A CA 1
ATOM 3811 C C . PHE A 1 475 ? -12.747 -17.394 -24.333 1.00 91.06 475 PHE A C 1
ATOM 3813 O O . PHE A 1 475 ? -12.365 -18.535 -24.590 1.00 91.06 475 PHE A O 1
ATOM 3820 N N . THR A 1 476 ? -12.164 -16.315 -24.851 1.00 89.44 476 THR A N 1
ATOM 3821 C CA . THR A 1 476 ? -10.955 -16.372 -25.671 1.00 89.44 476 THR A CA 1
ATOM 3822 C C . THR A 1 476 ? -9.706 -16.314 -24.798 1.00 89.44 476 THR A C 1
ATOM 3824 O O . THR A 1 476 ? -9.585 -15.465 -23.906 1.00 89.44 476 THR A O 1
ATOM 3827 N N . TYR A 1 477 ? -8.727 -17.163 -25.118 1.00 94.19 477 TYR A N 1
ATOM 3828 C CA . TYR A 1 477 ? -7.457 -17.249 -24.400 1.00 94.19 477 TYR A CA 1
ATOM 3829 C C . TYR A 1 477 ? -6.252 -16.916 -25.272 1.00 94.19 477 TYR A C 1
ATOM 3831 O O . TYR A 1 477 ? -6.285 -17.026 -26.501 1.00 94.19 477 TYR A O 1
ATOM 3839 N N . GLY A 1 478 ? -5.154 -16.507 -24.637 1.00 93.81 478 GLY A N 1
ATOM 3840 C CA . GLY A 1 478 ? -3.850 -16.435 -25.283 1.00 93.81 478 GLY A CA 1
ATOM 3841 C C . GLY A 1 478 ? -2.677 -16.811 -24.387 1.00 93.81 478 GLY A C 1
ATOM 3842 O O . GLY A 1 478 ? -2.777 -16.773 -23.163 1.00 93.81 478 GLY A O 1
ATOM 3843 N N . VAL A 1 479 ? -1.548 -17.144 -25.008 1.00 96.50 479 VAL A N 1
ATOM 3844 C CA . VAL A 1 479 ? -0.287 -17.491 -24.344 1.00 96.50 479 VAL A CA 1
ATOM 3845 C C . VAL A 1 479 ? 0.855 -16.632 -24.888 1.00 96.50 479 VAL A C 1
ATOM 3847 O O . VAL A 1 479 ? 1.157 -16.655 -26.080 1.00 96.50 479 VAL A O 1
ATOM 3850 N N . GLU A 1 480 ? 1.501 -15.873 -24.006 1.00 94.31 480 GLU A N 1
ATOM 3851 C CA . GLU A 1 480 ? 2.734 -15.123 -24.257 1.00 94.31 480 GLU A CA 1
ATOM 3852 C C . GLU A 1 480 ? 3.919 -15.917 -23.696 1.00 94.31 480 GLU A C 1
ATOM 3854 O O . GLU A 1 480 ? 4.151 -15.933 -22.484 1.00 94.31 480 GLU A O 1
ATOM 3859 N N . VAL A 1 481 ? 4.666 -16.576 -24.584 1.00 94.81 481 VAL A N 1
ATOM 3860 C CA . VAL A 1 481 ? 5.900 -17.300 -24.249 1.00 94.81 481 VAL A CA 1
ATOM 3861 C C . VAL A 1 481 ? 7.119 -16.382 -24.274 1.00 94.81 481 VAL A C 1
ATOM 3863 O O . VAL A 1 481 ? 7.168 -15.408 -25.026 1.00 94.81 481 VAL A O 1
ATOM 3866 N N . ARG A 1 482 ? 8.127 -16.708 -23.459 1.00 93.00 482 ARG A N 1
ATOM 3867 C CA . ARG A 1 482 ? 9.388 -15.948 -23.376 1.00 93.00 482 ARG A CA 1
ATOM 3868 C C . ARG A 1 482 ? 10.646 -16.805 -23.479 1.00 93.00 482 ARG A C 1
ATOM 3870 O O . ARG A 1 482 ? 11.735 -16.249 -23.568 1.00 93.00 482 ARG A O 1
ATOM 3877 N N . HIS A 1 483 ? 10.506 -18.128 -23.461 1.00 93.38 483 HIS A N 1
ATOM 3878 C CA . HIS A 1 483 ? 11.638 -19.045 -23.540 1.00 93.38 483 HIS A CA 1
ATOM 3879 C C . HIS A 1 483 ? 12.219 -19.080 -24.969 1.00 93.38 483 HIS A C 1
ATOM 3881 O O . HIS A 1 483 ? 11.442 -19.246 -25.913 1.00 93.38 483 HIS A O 1
ATOM 3887 N N . PRO A 1 484 ? 13.551 -18.962 -25.156 1.00 92.25 484 PRO A N 1
ATOM 3888 C CA . PRO A 1 484 ? 14.182 -18.878 -26.480 1.00 92.25 484 PRO A CA 1
ATOM 3889 C C . PRO A 1 484 ? 13.853 -20.035 -27.432 1.00 92.25 484 PRO A C 1
ATOM 3891 O O . PRO A 1 484 ? 13.639 -19.802 -28.619 1.00 92.25 484 PRO A O 1
ATOM 3894 N N . GLU A 1 485 ? 13.749 -21.267 -26.925 1.00 93.00 485 GLU A N 1
ATOM 3895 C CA . GLU A 1 485 ? 13.430 -22.449 -27.749 1.00 93.00 485 GLU A CA 1
ATOM 3896 C C . GLU A 1 485 ? 12.088 -22.350 -28.491 1.00 93.00 485 GLU A C 1
ATOM 3898 O O . GLU A 1 485 ? 11.945 -22.900 -29.580 1.00 93.00 485 GLU A O 1
ATOM 3903 N N . PHE A 1 486 ? 11.125 -21.579 -27.975 1.00 94.75 486 PHE A N 1
ATOM 3904 C CA . PHE A 1 486 ? 9.850 -21.347 -28.661 1.00 94.75 486 PHE A CA 1
ATOM 3905 C C . PHE A 1 486 ? 9.941 -20.358 -29.834 1.00 94.75 486 PHE A C 1
ATOM 3907 O O . PHE A 1 486 ? 8.932 -20.083 -30.484 1.00 94.75 486 PHE A O 1
ATOM 3914 N N . PHE A 1 487 ? 11.127 -19.814 -30.103 1.00 92.31 487 PHE A N 1
ATOM 3915 C CA . PHE A 1 487 ? 11.411 -18.919 -31.226 1.00 92.31 487 PHE A CA 1
ATOM 3916 C C . PHE A 1 487 ? 12.523 -19.458 -32.138 1.00 92.31 487 PHE A C 1
ATOM 3918 O O . PHE A 1 487 ? 12.942 -18.781 -33.075 1.00 92.31 487 PHE A O 1
ATOM 3925 N N . ALA A 1 488 ? 13.029 -20.662 -31.866 1.00 89.81 488 ALA A N 1
ATOM 3926 C CA . ALA A 1 488 ? 14.155 -21.243 -32.588 1.00 89.81 488 ALA A CA 1
ATOM 3927 C C . ALA A 1 488 ? 13.756 -21.909 -33.920 1.00 89.81 488 ALA A C 1
ATOM 3929 O O . ALA A 1 488 ? 14.614 -22.491 -34.577 1.00 89.81 488 ALA A O 1
ATOM 3930 N N . LYS A 1 489 ? 12.470 -21.872 -34.318 1.00 88.88 489 LYS A N 1
ATOM 3931 C CA . LYS A 1 489 ? 11.916 -22.587 -35.487 1.00 88.88 489 LYS A CA 1
ATOM 3932 C C . LYS A 1 489 ? 12.143 -24.110 -35.474 1.00 88.88 489 LYS A C 1
ATOM 3934 O O . LYS A 1 489 ? 11.971 -24.767 -36.499 1.00 88.88 489 LYS A O 1
ATOM 3939 N N . GLY A 1 490 ? 12.512 -24.665 -34.320 1.00 91.56 490 GLY A N 1
ATOM 3940 C CA . GLY A 1 490 ? 12.699 -26.096 -34.095 1.00 91.56 490 GLY A CA 1
ATOM 3941 C C . GLY A 1 490 ? 11.420 -26.800 -33.640 1.00 91.56 490 GLY A C 1
ATOM 3942 O O . GLY A 1 490 ? 10.330 -26.224 -33.640 1.00 91.56 490 GLY A O 1
ATOM 3943 N N . GLU A 1 491 ? 11.567 -28.050 -33.206 1.00 94.62 491 GLU A N 1
ATOM 3944 C CA . GLU A 1 491 ? 10.451 -28.902 -32.784 1.00 94.62 491 GLU A CA 1
ATOM 3945 C C . GLU A 1 491 ? 9.624 -28.274 -31.650 1.00 94.62 491 GLU A C 1
ATOM 3947 O O . GLU A 1 491 ? 8.398 -28.250 -31.721 1.00 94.62 491 GLU A O 1
ATOM 3952 N N . ALA A 1 492 ? 10.282 -27.675 -30.653 1.00 93.38 492 ALA A N 1
ATOM 3953 C CA . ALA A 1 492 ? 9.630 -27.017 -29.521 1.00 93.38 492 ALA A CA 1
ATOM 3954 C C . ALA A 1 492 ? 8.626 -25.929 -29.939 1.00 93.38 492 ALA A C 1
ATOM 3956 O O . ALA A 1 492 ? 7.526 -25.830 -29.392 1.00 93.38 492 ALA A O 1
ATOM 3957 N N . GLU A 1 493 ? 8.987 -25.107 -30.925 1.00 94.81 493 GLU A N 1
ATOM 3958 C CA . GLU A 1 493 ? 8.097 -24.079 -31.454 1.00 94.81 493 GLU A CA 1
ATOM 3959 C C . GLU A 1 493 ? 6.927 -24.689 -32.242 1.00 94.81 493 GLU A C 1
ATOM 3961 O O . GLU A 1 493 ? 5.789 -24.231 -32.119 1.00 94.81 493 GLU A O 1
ATOM 3966 N N . GLN A 1 494 ? 7.190 -25.729 -33.037 1.00 94.69 494 GLN A N 1
ATOM 3967 C CA . GLN A 1 494 ? 6.149 -26.420 -33.797 1.00 94.69 494 GLN A CA 1
ATOM 3968 C C . GLN A 1 494 ? 5.135 -27.096 -32.869 1.00 94.69 494 GLN A C 1
ATOM 3970 O O . GLN A 1 494 ? 3.932 -26.968 -33.096 1.00 94.69 494 GLN A O 1
ATOM 3975 N N . GLN A 1 495 ? 5.605 -27.755 -31.806 1.00 96.56 495 GLN A N 1
ATOM 3976 C CA . GLN A 1 495 ? 4.757 -28.364 -30.781 1.00 96.56 495 GLN A CA 1
ATOM 3977 C C . GLN A 1 495 ? 3.888 -27.315 -30.079 1.00 96.56 495 GLN A C 1
ATOM 3979 O O . GLN A 1 495 ? 2.679 -27.510 -29.960 1.00 96.56 495 GLN A O 1
ATOM 3984 N N . LEU A 1 496 ? 4.467 -26.175 -29.677 1.00 97.12 496 LEU A N 1
ATOM 3985 C CA . LEU A 1 496 ? 3.710 -25.069 -29.086 1.00 97.12 496 LEU A CA 1
ATOM 3986 C C . LEU A 1 496 ? 2.623 -24.560 -30.045 1.00 97.12 496 LEU A C 1
ATOM 3988 O O . LEU A 1 496 ? 1.458 -24.473 -29.665 1.00 97.12 496 LEU A O 1
ATOM 3992 N N . ASN A 1 497 ? 2.987 -24.219 -31.284 1.00 95.62 497 ASN A N 1
ATOM 3993 C CA . ASN A 1 497 ? 2.045 -23.652 -32.250 1.00 95.62 497 ASN A CA 1
ATOM 3994 C C . ASN A 1 497 ? 0.915 -24.634 -32.587 1.00 95.62 497 ASN A C 1
ATOM 3996 O O . ASN A 1 497 ? -0.241 -24.222 -32.651 1.00 95.62 497 ASN A O 1
ATOM 4000 N N . ARG A 1 498 ? 1.234 -25.925 -32.757 1.00 95.94 498 ARG A N 1
ATOM 4001 C CA . ARG A 1 498 ? 0.246 -26.980 -33.014 1.00 95.94 498 ARG A CA 1
ATOM 4002 C C . ARG A 1 498 ? -0.698 -27.160 -31.828 1.00 95.94 498 ARG A C 1
ATOM 4004 O O . ARG A 1 498 ? -1.907 -27.095 -32.017 1.00 95.94 498 ARG A O 1
ATOM 4011 N N . GLY A 1 499 ? -0.163 -27.289 -30.614 1.00 97.19 499 GLY A N 1
ATOM 4012 C CA . GLY A 1 499 ? -0.979 -27.490 -29.415 1.00 97.19 499 GLY A CA 1
ATOM 4013 C C . GLY A 1 499 ? -1.883 -26.297 -29.088 1.00 97.19 499 GLY A C 1
ATOM 4014 O O . GLY A 1 499 ? -3.016 -26.492 -28.647 1.00 97.19 499 GLY A O 1
ATOM 4015 N N . LEU A 1 500 ? -1.425 -25.066 -29.361 1.00 96.69 500 LEU A N 1
ATOM 4016 C CA . LEU A 1 500 ? -2.260 -23.862 -29.283 1.00 96.69 500 LEU A CA 1
ATOM 4017 C C . LEU A 1 500 ? -3.350 -23.852 -30.362 1.00 96.69 500 LEU A C 1
ATOM 4019 O O . LEU A 1 500 ? -4.486 -23.476 -30.072 1.00 96.69 500 LEU A O 1
ATOM 4023 N N . HIS A 1 501 ? -3.021 -24.278 -31.584 1.00 94.62 501 HIS A N 1
ATOM 4024 C CA . HIS A 1 501 ? -3.967 -24.335 -32.695 1.00 94.62 501 HIS A CA 1
ATOM 4025 C C . HIS A 1 501 ? -5.091 -25.348 -32.467 1.00 94.62 501 HIS A C 1
ATOM 4027 O O . HIS A 1 501 ? -6.262 -24.999 -32.598 1.00 94.62 501 HIS A O 1
ATOM 4033 N N . GLU A 1 502 ? -4.749 -26.562 -32.033 1.00 95.38 502 GLU A N 1
ATOM 4034 C CA . GLU A 1 502 ? -5.705 -27.623 -31.681 1.00 95.38 502 GLU A CA 1
ATOM 4035 C C . GLU A 1 502 ? -6.717 -27.171 -30.619 1.00 95.38 502 GLU A C 1
ATOM 4037 O O . GLU A 1 502 ? -7.880 -27.565 -30.651 1.00 95.38 502 GLU A O 1
ATOM 4042 N N . ARG A 1 503 ? -6.288 -26.301 -29.696 1.00 94.31 503 ARG A N 1
ATOM 4043 C CA . ARG A 1 503 ? -7.114 -25.773 -28.599 1.00 94.31 503 ARG A CA 1
ATOM 4044 C C . ARG A 1 503 ? -7.807 -24.453 -28.930 1.00 94.31 503 ARG A C 1
ATOM 4046 O O . ARG A 1 503 ? -8.494 -23.908 -28.070 1.00 94.31 503 ARG A O 1
ATOM 4053 N N . ASN A 1 504 ? -7.620 -23.916 -30.139 1.00 92.25 504 ASN A N 1
ATOM 4054 C CA . ASN A 1 504 ? -8.089 -22.584 -30.532 1.00 92.25 504 ASN A CA 1
ATOM 4055 C C . ASN A 1 504 ? -7.658 -21.483 -29.531 1.00 92.25 504 ASN A C 1
ATOM 4057 O O . ASN A 1 504 ? -8.420 -20.574 -29.202 1.00 92.25 504 ASN A O 1
ATOM 4061 N N . VAL A 1 505 ? -6.411 -21.553 -29.051 1.00 94.81 505 VAL A N 1
ATOM 4062 C CA . VAL A 1 505 ? -5.799 -20.563 -28.151 1.00 94.81 505 VAL A CA 1
ATOM 4063 C C . VAL A 1 505 ? -4.805 -19.699 -28.924 1.00 94.81 505 VAL A C 1
ATOM 4065 O O . VAL A 1 505 ? -4.000 -20.193 -29.712 1.00 94.81 505 VAL A O 1
ATOM 4068 N N . ASN A 1 506 ? -4.829 -18.384 -28.699 1.00 92.62 506 ASN A N 1
ATOM 4069 C CA . ASN A 1 506 ? -3.962 -17.453 -29.420 1.00 92.62 506 ASN A CA 1
ATOM 4070 C C . ASN A 1 506 ? -2.521 -17.482 -28.897 1.00 92.62 506 ASN A C 1
ATOM 4072 O O . ASN A 1 506 ? -2.277 -17.343 -27.700 1.00 92.62 506 ASN A O 1
ATOM 4076 N N . ARG A 1 507 ? -1.534 -17.525 -29.788 1.00 94.06 507 ARG A N 1
ATOM 4077 C CA . ARG A 1 507 ? -0.171 -17.118 -29.458 1.00 94.06 507 ARG A CA 1
ATOM 4078 C C . ARG A 1 507 ? -0.144 -15.597 -29.394 1.00 94.06 507 ARG A C 1
ATOM 4080 O O . ARG A 1 507 ? -0.450 -14.919 -30.369 1.00 94.06 507 ARG A O 1
ATOM 4087 N N . VAL A 1 508 ? 0.198 -15.056 -28.233 1.00 91.12 508 VAL A N 1
ATOM 4088 C CA . VAL A 1 508 ? 0.362 -13.613 -28.054 1.00 91.12 508 VAL A CA 1
ATOM 4089 C C . VAL A 1 508 ? 1.685 -13.212 -28.676 1.00 91.12 508 VAL A C 1
ATOM 4091 O O . VAL A 1 508 ? 2.742 -13.694 -28.263 1.00 91.12 508 VAL A O 1
ATOM 4094 N N . ILE A 1 509 ? 1.633 -12.321 -29.659 1.00 89.81 509 ILE A N 1
ATOM 4095 C CA . ILE A 1 509 ? 2.813 -11.930 -30.419 1.00 89.81 509 ILE A CA 1
ATOM 4096 C C . ILE A 1 509 ? 3.340 -10.623 -29.856 1.00 89.81 509 ILE A C 1
ATOM 4098 O O . ILE A 1 509 ? 2.754 -9.564 -30.057 1.00 89.81 509 ILE A O 1
ATOM 4102 N N . LEU A 1 510 ? 4.447 -10.701 -29.127 1.00 87.44 510 LEU A N 1
ATOM 4103 C CA . LEU A 1 510 ? 5.146 -9.529 -28.627 1.00 87.44 510 LEU A CA 1
ATOM 4104 C C . LEU A 1 510 ? 6.138 -9.030 -29.680 1.00 87.44 510 LEU A C 1
ATOM 4106 O O . LEU A 1 510 ? 7.078 -9.737 -30.028 1.00 87.44 510 LEU A O 1
ATOM 4110 N N . ASP A 1 511 ? 5.958 -7.795 -30.134 1.00 86.69 511 ASP A N 1
ATOM 4111 C CA . ASP A 1 511 ? 6.922 -7.086 -30.966 1.00 86.69 511 ASP A CA 1
ATOM 4112 C C . ASP A 1 511 ? 7.581 -5.975 -30.156 1.00 86.69 511 ASP A C 1
ATOM 4114 O O . ASP A 1 511 ? 7.063 -4.870 -30.044 1.00 86.69 511 ASP A O 1
ATOM 4118 N N . SER A 1 512 ? 8.723 -6.290 -29.550 1.00 85.25 512 SER A N 1
ATOM 4119 C CA . SER A 1 512 ? 9.558 -5.333 -28.821 1.00 85.25 512 SER A CA 1
ATOM 4120 C C . SER A 1 512 ? 10.716 -4.790 -29.665 1.00 85.25 512 SER A C 1
ATOM 4122 O O . SER A 1 512 ? 11.584 -4.108 -29.117 1.00 85.25 512 SER A O 1
ATOM 4124 N N . ARG A 1 513 ? 10.749 -5.062 -30.985 1.00 86.25 513 ARG A N 1
ATOM 4125 C CA . ARG A 1 513 ? 11.827 -4.594 -31.874 1.00 86.25 513 ARG A CA 1
ATOM 4126 C C . ARG A 1 513 ? 12.040 -3.085 -31.777 1.00 86.25 513 ARG A C 1
ATOM 4128 O O . ARG A 1 513 ? 13.193 -2.728 -31.566 1.00 86.25 513 ARG A O 1
ATOM 4135 N N . PRO A 1 514 ? 11.000 -2.222 -31.821 1.00 77.06 514 PRO A N 1
ATOM 4136 C CA . PRO A 1 514 ? 11.210 -0.775 -31.790 1.00 77.06 514 PRO A CA 1
ATOM 4137 C C . PRO A 1 514 ? 11.948 -0.293 -30.538 1.00 77.06 514 PRO A C 1
ATOM 4139 O O . PRO A 1 514 ? 12.819 0.566 -30.634 1.00 77.06 514 PRO A O 1
ATOM 4142 N N . VAL A 1 515 ? 11.660 -0.894 -29.379 1.00 74.12 515 VAL A N 1
ATOM 4143 C CA . VAL A 1 515 ? 12.341 -0.593 -28.108 1.00 74.12 515 VAL A CA 1
ATOM 4144 C C . VAL A 1 515 ? 13.812 -1.012 -28.143 1.00 74.12 515 VAL A C 1
ATOM 4146 O O . VAL A 1 515 ? 14.677 -0.273 -27.685 1.00 74.12 515 VAL A O 1
ATOM 4149 N N . HIS A 1 516 ? 14.116 -2.193 -28.687 1.00 78.12 516 HIS A N 1
ATOM 4150 C CA . HIS A 1 516 ? 15.480 -2.742 -28.703 1.00 78.12 516 HIS A CA 1
ATOM 4151 C C . HIS A 1 516 ? 16.358 -2.209 -29.841 1.00 78.12 516 HIS A C 1
ATOM 4153 O O . HIS A 1 516 ? 17.577 -2.331 -29.763 1.00 78.12 516 HIS A O 1
ATOM 4159 N N . SER A 1 517 ? 15.761 -1.651 -30.896 1.00 75.44 517 SER A N 1
ATOM 4160 C CA . SER A 1 517 ? 16.474 -1.018 -32.014 1.00 75.44 517 SER A CA 1
ATOM 4161 C C . SER A 1 517 ? 16.693 0.483 -31.830 1.00 75.44 517 SER A C 1
ATOM 4163 O O . SER A 1 517 ? 17.546 1.050 -32.505 1.00 75.44 517 SER A O 1
ATOM 4165 N N . ALA A 1 518 ? 15.919 1.137 -30.959 1.00 68.50 518 ALA A N 1
ATOM 4166 C CA . ALA A 1 518 ? 16.087 2.556 -30.671 1.00 68.50 518 ALA A CA 1
ATOM 4167 C C . ALA A 1 518 ? 17.364 2.807 -29.853 1.00 68.50 518 ALA A C 1
ATOM 4169 O O . ALA A 1 518 ? 17.708 2.038 -28.950 1.00 68.50 518 ALA A O 1
ATOM 4170 N N . ALA A 1 519 ? 18.047 3.919 -30.132 1.00 62.78 519 ALA A N 1
ATOM 4171 C CA . ALA A 1 519 ? 19.138 4.382 -29.284 1.00 62.78 519 ALA A CA 1
ATOM 4172 C C . ALA A 1 519 ? 18.605 4.670 -27.869 1.00 62.78 519 ALA A C 1
ATOM 4174 O O . ALA A 1 519 ? 17.553 5.286 -27.702 1.00 62.78 519 ALA A O 1
ATOM 4175 N N . ALA A 1 520 ? 19.329 4.219 -26.843 1.00 63.53 520 ALA A N 1
ATOM 4176 C CA . ALA A 1 520 ? 18.936 4.338 -25.439 1.00 63.53 520 ALA A CA 1
ATOM 4177 C C . ALA A 1 520 ? 19.144 5.771 -24.903 1.00 63.53 520 ALA A C 1
ATOM 4179 O O . ALA A 1 520 ? 19.955 6.006 -24.010 1.00 63.53 520 ALA A O 1
ATOM 4180 N N . THR A 1 521 ? 18.458 6.751 -25.491 1.00 62.31 521 THR A N 1
ATOM 4181 C CA . THR A 1 521 ? 18.669 8.186 -25.234 1.00 62.31 521 THR A CA 1
ATOM 4182 C C . THR A 1 521 ? 17.798 8.732 -24.104 1.00 62.31 521 THR A C 1
ATOM 4184 O O . THR A 1 521 ? 18.162 9.733 -23.488 1.00 62.31 521 THR A O 1
ATOM 4187 N N . SER A 1 522 ? 16.675 8.076 -23.786 1.00 59.53 522 SER A N 1
ATOM 4188 C CA . SER A 1 522 ? 15.751 8.493 -22.727 1.00 59.53 522 SER A CA 1
ATOM 4189 C C . SER A 1 522 ? 15.725 7.497 -21.549 1.00 59.53 522 SER A C 1
ATOM 4191 O O . SER A 1 522 ? 15.804 6.282 -21.756 1.00 59.53 522 SER A O 1
ATOM 4193 N N . PRO A 1 523 ? 15.556 7.957 -20.290 1.00 55.88 523 PRO A N 1
ATOM 4194 C CA . PRO A 1 523 ? 15.397 7.064 -19.136 1.00 55.88 523 PRO A CA 1
ATOM 4195 C C . PRO A 1 523 ? 14.208 6.096 -19.255 1.00 55.88 523 PRO A C 1
ATOM 4197 O O . PRO A 1 523 ? 14.251 5.003 -18.697 1.00 55.88 523 PRO A O 1
ATOM 4200 N N . ALA A 1 524 ? 13.156 6.483 -19.987 1.00 54.34 524 ALA A N 1
ATOM 4201 C CA . ALA A 1 524 ? 12.013 5.620 -20.277 1.00 54.34 524 ALA A CA 1
ATOM 4202 C C . ALA A 1 524 ? 12.376 4.513 -21.279 1.00 54.34 524 ALA A C 1
ATOM 4204 O O . ALA A 1 524 ? 11.961 3.370 -21.090 1.00 54.34 524 ALA A O 1
ATOM 4205 N N . MET A 1 525 ? 13.196 4.825 -22.290 1.00 62.78 525 MET A N 1
ATOM 4206 C CA . MET A 1 525 ? 13.717 3.838 -23.236 1.00 62.78 525 MET A CA 1
ATOM 4207 C C . MET A 1 525 ? 14.636 2.831 -22.547 1.00 62.78 525 MET A C 1
ATOM 4209 O O . MET A 1 525 ? 14.484 1.631 -22.750 1.00 62.78 525 MET A O 1
ATOM 4213 N N . ILE A 1 526 ? 15.531 3.299 -21.670 1.00 65.62 526 ILE A N 1
ATOM 4214 C CA . ILE A 1 526 ? 16.427 2.431 -20.887 1.00 65.62 526 ILE A CA 1
ATOM 4215 C C . ILE A 1 526 ? 15.614 1.478 -19.993 1.00 65.62 526 ILE A C 1
ATOM 4217 O O . ILE A 1 526 ? 15.868 0.274 -19.976 1.00 65.62 526 ILE A O 1
ATOM 4221 N N . ASP A 1 527 ? 14.598 1.986 -19.288 1.00 56.78 527 ASP A N 1
ATOM 4222 C CA . ASP A 1 527 ? 13.707 1.168 -18.452 1.00 56.78 527 ASP A CA 1
ATOM 4223 C C . ASP A 1 527 ? 12.898 0.154 -19.283 1.00 56.78 527 ASP A C 1
ATOM 4225 O O . ASP A 1 527 ? 12.754 -1.011 -18.897 1.00 56.78 527 ASP A O 1
ATOM 4229 N N . ALA A 1 528 ? 12.409 0.564 -20.459 1.00 62.31 528 ALA A N 1
ATOM 4230 C CA . ALA A 1 528 ? 11.707 -0.317 -21.385 1.00 62.31 528 ALA A CA 1
ATOM 4231 C C . ALA A 1 528 ? 12.631 -1.418 -21.935 1.00 62.31 528 ALA A C 1
ATOM 4233 O O . ALA A 1 528 ? 12.243 -2.586 -21.928 1.00 62.31 528 ALA A O 1
ATOM 4234 N N . GLN A 1 529 ? 13.859 -1.089 -22.339 1.00 71.44 529 GLN A N 1
ATOM 4235 C CA . GLN A 1 529 ? 14.849 -2.057 -22.824 1.00 71.44 529 GLN A CA 1
ATOM 4236 C C . GLN A 1 529 ? 15.224 -3.086 -21.752 1.00 71.44 529 GLN A C 1
ATOM 4238 O O . GLN A 1 529 ? 15.327 -4.272 -22.054 1.00 71.44 529 GLN A O 1
ATOM 4243 N N . GLN A 1 530 ? 15.359 -2.664 -20.491 1.00 69.50 530 GLN A N 1
ATOM 4244 C CA . GLN A 1 530 ? 15.665 -3.571 -19.380 1.00 69.50 530 GLN A CA 1
ATOM 4245 C C . GLN A 1 530 ? 14.494 -4.499 -19.023 1.00 69.50 530 GLN A C 1
ATOM 4247 O O . GLN A 1 530 ? 14.705 -5.656 -18.661 1.00 69.50 530 GLN A O 1
ATOM 4252 N N . LYS A 1 531 ? 13.249 -4.011 -19.101 1.00 67.69 531 LYS A N 1
ATOM 4253 C CA . LYS A 1 531 ? 12.062 -4.762 -18.653 1.00 67.69 531 LYS A CA 1
ATOM 4254 C C . LYS A 1 531 ? 11.410 -5.619 -19.736 1.00 67.69 531 LYS A C 1
ATOM 4256 O O . LYS A 1 531 ? 10.685 -6.562 -19.403 1.00 67.69 531 LYS A O 1
ATOM 4261 N N . LYS A 1 532 ? 11.556 -5.269 -21.018 1.00 75.56 532 LYS A N 1
ATOM 4262 C CA . LYS A 1 532 ? 10.886 -5.971 -22.123 1.00 75.56 532 LYS A CA 1
ATOM 4263 C C . LYS A 1 532 ? 11.787 -7.083 -22.663 1.00 75.56 532 LYS A C 1
ATOM 4265 O O . LYS A 1 532 ? 12.922 -6.805 -23.037 1.00 75.56 532 LYS A O 1
ATOM 4270 N N . PRO A 1 533 ? 11.295 -8.331 -22.770 1.00 77.81 533 PRO A N 1
ATOM 4271 C CA . PRO A 1 533 ? 12.113 -9.418 -23.288 1.00 77.81 533 PRO A CA 1
ATOM 4272 C C . PRO A 1 533 ? 12.502 -9.139 -24.747 1.00 77.81 533 PRO A C 1
ATOM 4274 O O . PRO A 1 533 ? 11.712 -8.592 -25.526 1.00 77.81 533 PRO A O 1
ATOM 4277 N N . LYS A 1 534 ? 13.734 -9.507 -25.103 1.00 83.25 534 LYS A N 1
ATOM 4278 C CA . LYS A 1 534 ? 14.250 -9.452 -26.472 1.00 83.25 534 LYS A CA 1
ATOM 4279 C C . LYS A 1 534 ? 14.022 -10.814 -27.125 1.00 83.25 534 LYS A C 1
ATOM 4281 O O . LYS A 1 534 ? 14.870 -11.694 -27.036 1.00 83.25 534 LYS A O 1
ATOM 4286 N N . VAL A 1 535 ? 12.844 -10.992 -27.720 1.00 83.44 535 VAL A N 1
ATOM 4287 C CA . VAL A 1 535 ? 12.442 -12.233 -28.403 1.00 83.44 535 VAL A CA 1
ATOM 4288 C C . VAL A 1 535 ? 12.151 -11.963 -29.883 1.00 83.44 535 VAL A C 1
ATOM 4290 O O . VAL A 1 535 ? 11.693 -10.865 -30.211 1.00 83.44 535 VAL A O 1
ATOM 4293 N N . PRO A 1 536 ? 12.416 -12.924 -30.788 1.00 85.38 536 PRO A N 1
ATOM 4294 C CA . PRO A 1 536 ? 12.028 -12.813 -32.191 1.00 85.38 536 PRO A CA 1
ATOM 4295 C C . PRO A 1 536 ? 10.519 -12.615 -32.374 1.00 85.38 536 PRO A C 1
ATOM 4297 O O . PRO A 1 536 ? 9.702 -13.162 -31.634 1.00 85.38 536 PRO A O 1
ATOM 4300 N N . VAL A 1 537 ? 10.144 -11.856 -33.403 1.00 86.81 537 VAL A N 1
ATOM 4301 C CA . VAL A 1 537 ? 8.739 -11.595 -33.736 1.00 86.81 537 VAL A CA 1
ATOM 4302 C C . VAL A 1 537 ? 8.257 -12.633 -34.728 1.00 86.81 537 VAL A C 1
ATOM 4304 O O . VAL A 1 537 ? 8.628 -12.598 -35.899 1.00 86.81 537 VAL A O 1
ATOM 4307 N N . HIS A 1 538 ? 7.433 -13.562 -34.258 1.00 86.44 538 HIS A N 1
ATOM 4308 C CA . HIS A 1 538 ? 6.843 -14.605 -35.090 1.00 86.44 538 HIS A CA 1
ATOM 4309 C C . HIS A 1 538 ? 5.353 -14.314 -35.272 1.00 86.44 538 HIS A C 1
ATOM 4311 O O . HIS A 1 538 ? 4.541 -14.579 -34.386 1.00 86.44 538 HIS A O 1
ATOM 4317 N N . ALA A 1 539 ? 5.001 -13.721 -36.414 1.00 84.94 539 ALA A N 1
ATOM 4318 C CA . ALA A 1 539 ? 3.624 -13.388 -36.760 1.00 84.94 539 ALA A CA 1
ATOM 4319 C C . ALA A 1 539 ? 2.857 -14.649 -37.191 1.00 84.94 539 ALA A C 1
ATOM 4321 O O . ALA A 1 539 ? 2.811 -14.989 -38.372 1.00 84.94 539 ALA A O 1
ATOM 4322 N N . VAL A 1 540 ? 2.282 -15.357 -36.218 1.00 87.31 540 VAL A N 1
ATOM 4323 C CA . VAL A 1 540 ? 1.562 -16.621 -36.425 1.00 87.31 540 VAL A CA 1
ATOM 4324 C C . VAL A 1 540 ? 0.158 -16.521 -35.842 1.00 87.31 540 VAL A C 1
ATOM 4326 O O . VAL A 1 540 ? -0.017 -16.153 -34.683 1.00 87.31 540 VAL A O 1
ATOM 4329 N N . MET A 1 541 ? -0.840 -16.902 -36.636 1.00 87.44 541 MET A N 1
ATOM 4330 C CA . MET A 1 541 ? -2.223 -17.023 -36.191 1.00 87.44 541 MET A CA 1
ATOM 4331 C C . MET A 1 541 ? -2.480 -18.466 -35.748 1.00 87.44 541 MET A C 1
ATOM 4333 O O . MET A 1 541 ? -2.576 -19.361 -36.582 1.00 87.44 541 MET A O 1
ATOM 4337 N N . THR A 1 542 ? -2.571 -18.703 -34.439 1.00 90.88 542 THR A N 1
ATOM 4338 C CA . THR A 1 542 ? -2.928 -20.029 -33.900 1.00 90.88 542 THR A CA 1
ATOM 4339 C C . THR A 1 542 ? -4.425 -20.163 -33.627 1.00 90.88 542 THR A C 1
ATOM 4341 O O . THR A 1 542 ? -4.924 -21.279 -33.575 1.00 90.88 542 THR A O 1
ATOM 4344 N N . ALA A 1 543 ? -5.165 -19.060 -33.507 1.00 87.88 543 ALA A N 1
ATOM 4345 C CA . ALA A 1 543 ? -6.605 -19.059 -33.255 1.00 87.88 543 ALA A CA 1
ATOM 4346 C C . ALA A 1 543 ? -7.292 -17.856 -33.917 1.00 87.88 543 ALA A C 1
ATOM 4348 O O . ALA A 1 543 ? -6.647 -17.046 -34.581 1.00 87.88 543 ALA A O 1
ATOM 4349 N N . ARG A 1 544 ? -8.617 -17.761 -33.768 1.00 80.62 544 ARG A N 1
ATOM 4350 C CA . ARG A 1 544 ? -9.458 -16.810 -34.519 1.00 80.62 544 ARG A CA 1
ATOM 4351 C C . ARG A 1 544 ? -9.348 -15.346 -34.077 1.00 80.62 544 ARG A C 1
ATOM 4353 O O . ARG A 1 544 ? -9.930 -14.500 -34.736 1.00 80.62 544 ARG A O 1
ATOM 4360 N N . GLN A 1 545 ? -8.672 -15.029 -32.974 1.00 77.81 545 GLN A N 1
ATOM 4361 C CA . GLN A 1 545 ? -8.603 -13.660 -32.436 1.00 77.81 545 GLN A CA 1
ATOM 4362 C C . GLN A 1 545 ? -7.160 -13.295 -32.061 1.00 77.81 545 GLN A C 1
ATOM 4364 O O . GLN A 1 545 ? -6.832 -13.203 -30.873 1.00 77.81 545 GLN A O 1
ATOM 4369 N N . PRO A 1 546 ? -6.257 -13.162 -33.052 1.00 81.44 546 PRO A N 1
ATOM 4370 C CA . PRO A 1 546 ? -4.838 -12.979 -32.786 1.00 81.44 546 PRO A CA 1
ATOM 4371 C C . PRO A 1 546 ? -4.579 -11.714 -31.957 1.00 81.44 546 PRO A C 1
ATOM 4373 O O . PRO A 1 546 ? -5.176 -10.659 -32.173 1.00 81.44 546 PRO A O 1
ATOM 4376 N N . MET A 1 547 ? -3.636 -11.807 -31.016 1.00 82.81 547 MET A N 1
ATOM 4377 C CA . MET A 1 547 ? -3.229 -10.672 -30.188 1.00 82.81 547 MET A CA 1
ATOM 4378 C C . MET A 1 547 ? -1.794 -10.259 -30.504 1.00 82.81 547 MET A C 1
ATOM 4380 O O . MET A 1 547 ? -0.850 -11.011 -30.257 1.00 82.81 547 MET A O 1
ATOM 4384 N N . VAL A 1 548 ? -1.640 -9.025 -30.979 1.00 83.69 548 VAL A N 1
ATOM 4385 C CA . VAL A 1 548 ? -0.367 -8.381 -31.305 1.00 83.69 548 VAL A CA 1
ATOM 4386 C C . VAL A 1 548 ? -0.055 -7.298 -30.272 1.00 83.69 548 VAL A C 1
ATOM 4388 O O . VAL A 1 548 ? -0.772 -6.315 -30.093 1.00 83.69 548 VAL A O 1
ATOM 4391 N N . ARG A 1 549 ? 1.070 -7.446 -29.584 1.00 82.94 549 ARG A N 1
ATOM 4392 C CA . ARG A 1 549 ? 1.591 -6.473 -28.623 1.00 82.94 549 ARG A CA 1
ATOM 4393 C C . ARG A 1 549 ? 2.801 -5.771 -29.228 1.00 82.94 549 ARG A C 1
ATOM 4395 O O . ARG A 1 549 ? 3.928 -6.207 -29.019 1.00 82.94 549 ARG A O 1
ATOM 4402 N N . PHE A 1 550 ? 2.568 -4.695 -29.969 1.00 80.00 550 PHE A N 1
ATOM 4403 C CA . PHE A 1 550 ? 3.610 -3.879 -30.588 1.00 80.00 550 PHE A CA 1
ATOM 4404 C C . PHE A 1 550 ? 4.137 -2.812 -29.626 1.00 80.00 550 PHE A C 1
ATOM 4406 O O . PHE A 1 550 ? 3.475 -1.827 -29.353 1.00 80.00 550 PHE A O 1
ATOM 4413 N N . ILE A 1 551 ? 5.341 -2.948 -29.097 1.00 76.06 551 ILE A N 1
ATOM 4414 C CA . ILE A 1 551 ? 5.903 -1.983 -28.150 1.00 76.06 551 ILE A CA 1
ATOM 4415 C C . ILE A 1 551 ? 6.697 -0.933 -28.932 1.00 76.06 551 ILE A C 1
ATOM 4417 O O . ILE A 1 551 ? 7.780 -1.230 -29.431 1.00 76.06 551 ILE A O 1
ATOM 4421 N N . GLY A 1 552 ? 6.145 0.276 -29.046 1.00 72.69 552 GLY A N 1
ATOM 4422 C CA . GLY A 1 552 ? 6.759 1.393 -29.761 1.00 72.69 552 GLY A CA 1
ATOM 4423 C C . GLY A 1 552 ? 7.995 1.959 -29.057 1.00 72.69 552 GLY A C 1
ATOM 4424 O O . GLY A 1 552 ? 8.133 1.886 -27.837 1.00 72.69 552 GLY A O 1
ATOM 4425 N N . GLY A 1 553 ? 8.904 2.512 -29.855 1.00 68.94 553 GLY A N 1
ATOM 4426 C CA . GLY A 1 553 ? 10.043 3.303 -29.400 1.00 68.94 553 GLY A CA 1
ATOM 4427 C C . GLY A 1 553 ? 9.758 4.811 -29.449 1.00 68.94 553 GLY A C 1
ATOM 4428 O O . GLY A 1 553 ? 8.657 5.229 -29.810 1.00 68.94 553 GLY A O 1
ATOM 4429 N N . ASP A 1 554 ? 10.771 5.630 -29.165 1.00 69.56 554 ASP A N 1
ATOM 4430 C CA . ASP A 1 554 ? 10.659 7.100 -29.182 1.00 69.56 554 ASP A CA 1
ATOM 4431 C C . ASP A 1 554 ? 10.687 7.680 -30.621 1.00 69.56 554 ASP A C 1
ATOM 4433 O O . ASP A 1 554 ? 10.221 8.794 -30.854 1.00 69.56 554 ASP A O 1
ATOM 4437 N N . ASP A 1 555 ? 11.175 6.921 -31.612 1.00 74.69 555 ASP A N 1
ATOM 4438 C CA . ASP A 1 555 ? 11.278 7.336 -33.021 1.00 74.69 555 ASP A CA 1
ATOM 4439 C C . ASP A 1 555 ? 10.041 6.924 -33.841 1.00 74.69 555 ASP A C 1
ATOM 4441 O O . ASP A 1 555 ? 9.788 5.740 -34.078 1.00 74.69 555 ASP A O 1
ATOM 4445 N N . MET A 1 556 ? 9.262 7.908 -34.301 1.00 75.06 556 MET A N 1
ATOM 4446 C CA . MET A 1 556 ? 8.023 7.676 -35.056 1.00 75.06 556 MET A CA 1
ATOM 4447 C C . MET A 1 556 ? 8.243 7.120 -36.458 1.00 75.06 556 MET A C 1
ATOM 4449 O O . MET A 1 556 ? 7.431 6.312 -36.912 1.00 75.06 556 MET A O 1
ATOM 4453 N N . ALA A 1 557 ? 9.299 7.551 -37.147 1.00 79.50 557 ALA A N 1
ATOM 4454 C CA . ALA A 1 557 ? 9.590 7.076 -38.493 1.00 79.50 557 ALA A CA 1
ATOM 4455 C C . ALA A 1 557 ? 9.960 5.592 -38.436 1.00 79.50 557 ALA A C 1
ATOM 4457 O O . ALA A 1 557 ? 9.381 4.775 -39.154 1.00 79.50 557 ALA A O 1
ATOM 4458 N N . HIS A 1 558 ? 10.814 5.240 -37.475 1.00 80.38 558 HIS A N 1
ATOM 4459 C CA . HIS A 1 558 ? 11.215 3.861 -37.219 1.00 80.38 558 HIS A CA 1
ATOM 4460 C C . HIS A 1 558 ? 10.049 2.978 -36.756 1.00 80.38 558 HIS A C 1
ATOM 4462 O O . HIS A 1 558 ? 9.876 1.846 -37.213 1.00 80.38 558 HIS A O 1
ATOM 4468 N N . ASN A 1 559 ? 9.185 3.508 -35.886 1.00 78.94 559 ASN A N 1
ATOM 4469 C CA . ASN A 1 559 ? 7.955 2.829 -35.484 1.00 78.94 559 ASN A CA 1
ATOM 4470 C C . ASN A 1 559 ? 7.049 2.526 -36.682 1.00 78.94 559 ASN A C 1
ATOM 4472 O O . ASN A 1 559 ? 6.569 1.401 -36.802 1.00 78.94 559 ASN A O 1
ATOM 4476 N N . ARG A 1 560 ? 6.828 3.503 -37.573 1.00 82.31 560 ARG A N 1
ATOM 4477 C CA . ARG A 1 560 ? 6.007 3.343 -38.783 1.00 82.31 560 ARG A CA 1
ATOM 4478 C C . ARG A 1 560 ? 6.596 2.313 -39.739 1.00 82.31 560 ARG A C 1
ATOM 4480 O O . ARG A 1 560 ? 5.855 1.484 -40.265 1.00 82.31 560 ARG A O 1
ATOM 4487 N N . GLU A 1 561 ? 7.913 2.317 -39.915 1.00 86.00 561 GLU A N 1
ATOM 4488 C CA . GLU A 1 561 ? 8.614 1.338 -40.744 1.00 86.00 561 GLU A CA 1
ATOM 4489 C C . GLU A 1 561 ? 8.429 -0.093 -40.221 1.00 86.00 561 GLU A C 1
ATOM 4491 O O . GLU A 1 561 ? 7.976 -0.973 -40.960 1.00 86.00 561 GLU A O 1
ATOM 4496 N N . LEU A 1 562 ? 8.689 -0.321 -38.929 1.00 84.75 562 LEU A N 1
ATOM 4497 C CA . LEU A 1 562 ? 8.506 -1.633 -38.302 1.00 84.75 562 LEU A CA 1
ATOM 4498 C C . LEU A 1 562 ? 7.033 -2.063 -38.257 1.00 84.75 562 LEU A C 1
ATOM 4500 O O . LEU A 1 562 ? 6.729 -3.255 -38.385 1.00 84.75 562 LEU A O 1
ATOM 4504 N N . PHE A 1 563 ? 6.116 -1.105 -38.108 1.00 85.62 563 PHE A N 1
ATOM 4505 C CA . PHE A 1 563 ? 4.679 -1.351 -38.082 1.00 85.62 563 PHE A CA 1
ATOM 4506 C C . PHE A 1 563 ? 4.089 -1.654 -39.469 1.00 85.62 563 PHE A C 1
ATOM 4508 O O . PHE A 1 563 ? 3.082 -2.353 -39.569 1.00 85.62 563 PHE A O 1
ATOM 4515 N N . ARG A 1 564 ? 4.738 -1.238 -40.564 1.00 85.88 564 ARG A N 1
ATOM 4516 C CA . ARG A 1 564 ? 4.278 -1.515 -41.939 1.00 85.88 564 ARG A CA 1
ATOM 4517 C C . ARG A 1 564 ? 4.112 -3.009 -42.231 1.00 85.88 564 ARG A C 1
ATOM 4519 O O . ARG A 1 564 ? 3.198 -3.406 -42.953 1.00 85.88 564 ARG A O 1
ATOM 4526 N N . VAL A 1 565 ? 4.968 -3.845 -41.642 1.00 85.94 565 VAL A N 1
ATOM 4527 C CA . VAL A 1 565 ? 4.867 -5.312 -41.744 1.00 85.94 565 VAL A CA 1
ATOM 4528 C C . VAL A 1 565 ? 3.573 -5.814 -41.099 1.00 85.94 565 VAL A C 1
ATOM 4530 O O . VAL A 1 565 ? 2.916 -6.712 -41.631 1.00 85.94 565 VAL A O 1
ATOM 4533 N N . TRP A 1 566 ? 3.169 -5.203 -39.983 1.00 85.38 566 TRP A N 1
ATOM 4534 C CA . TRP A 1 566 ? 1.903 -5.510 -39.328 1.00 85.38 566 TRP A CA 1
ATOM 4535 C C . TRP A 1 566 ? 0.714 -5.083 -40.172 1.00 85.38 566 TRP A C 1
ATOM 4537 O O . TRP A 1 566 ? -0.184 -5.891 -40.332 1.00 85.38 566 TRP A O 1
ATOM 4547 N N . LEU A 1 567 ? 0.727 -3.909 -40.806 1.00 84.12 567 LEU A N 1
ATOM 4548 C CA . LEU A 1 567 ? -0.363 -3.488 -41.700 1.00 84.12 567 LEU A CA 1
ATOM 4549 C C . LEU A 1 567 ? -0.664 -4.533 -42.786 1.00 84.12 567 LEU A C 1
ATOM 4551 O O . LEU A 1 567 ? -1.814 -4.916 -42.983 1.00 84.12 567 LEU A O 1
ATOM 4555 N N . GLN A 1 568 ? 0.378 -5.056 -43.438 1.00 85.44 568 GLN A N 1
ATOM 4556 C CA . GLN A 1 568 ? 0.232 -6.111 -44.446 1.00 85.44 568 GLN A CA 1
ATOM 4557 C C . GLN A 1 568 ? -0.257 -7.431 -43.842 1.00 85.44 568 GLN A C 1
ATOM 4559 O O . GLN A 1 568 ? -1.067 -8.132 -44.444 1.00 85.44 568 GLN A O 1
ATOM 4564 N N . THR A 1 569 ? 0.254 -7.789 -42.665 1.00 85.75 569 THR A N 1
ATOM 4565 C CA . THR A 1 569 ? -0.087 -9.042 -41.981 1.00 85.75 569 THR A CA 1
ATOM 4566 C C . THR A 1 569 ? -1.531 -9.032 -41.490 1.00 85.75 569 THR A C 1
ATOM 4568 O O . THR A 1 569 ? -2.262 -9.989 -41.716 1.00 85.75 569 THR A O 1
ATOM 4571 N N . LEU A 1 570 ? -1.955 -7.932 -40.871 1.00 81.50 570 LEU A N 1
ATOM 4572 C CA . LEU A 1 570 ? -3.300 -7.738 -40.354 1.00 81.50 570 LEU A CA 1
ATOM 4573 C C . LEU A 1 570 ? -4.329 -7.700 -41.486 1.00 81.50 570 LEU A C 1
ATOM 4575 O O . LEU A 1 570 ? -5.340 -8.386 -41.391 1.00 81.50 570 LEU A O 1
ATOM 4579 N N . ALA A 1 571 ? -4.040 -6.996 -42.587 1.00 80.88 571 ALA A N 1
ATOM 4580 C CA . ALA A 1 571 ? -4.891 -7.010 -43.778 1.00 80.88 571 ALA A CA 1
ATOM 4581 C C . ALA A 1 571 ? -5.051 -8.430 -44.350 1.00 80.88 571 ALA A C 1
ATOM 4583 O O . ALA A 1 571 ? -6.162 -8.848 -44.672 1.00 80.88 571 ALA A O 1
ATOM 4584 N N . LYS A 1 572 ? -3.960 -9.209 -44.411 1.00 83.31 572 LYS A N 1
ATOM 4585 C CA . LYS A 1 572 ? -4.016 -10.619 -44.822 1.00 83.31 572 LYS A CA 1
ATOM 4586 C C . LYS A 1 572 ? -4.867 -11.448 -43.866 1.00 83.31 572 LYS A C 1
ATOM 4588 O O . LYS A 1 572 ? -5.737 -12.162 -44.337 1.00 83.31 572 LYS A O 1
ATOM 4593 N N . TRP A 1 573 ? -4.658 -11.347 -42.554 1.00 82.56 573 TRP A N 1
ATOM 4594 C CA . TRP A 1 573 ? -5.441 -12.098 -41.564 1.00 82.56 573 TRP A CA 1
ATOM 4595 C C . TRP A 1 573 ? -6.920 -11.727 -41.555 1.00 82.56 573 TRP A C 1
ATOM 4597 O O . TRP A 1 573 ? -7.750 -12.593 -41.302 1.00 82.56 573 TRP A O 1
ATOM 4607 N N . HIS A 1 574 ? -7.256 -10.476 -41.855 1.00 74.12 574 HIS A N 1
ATOM 4608 C CA . HIS A 1 574 ? -8.640 -10.053 -42.018 1.00 74.12 574 HIS A CA 1
ATOM 4609 C C . HIS A 1 574 ? -9.281 -10.678 -43.270 1.00 74.12 574 HIS A C 1
ATOM 4611 O O . HIS A 1 574 ? -10.408 -11.157 -43.212 1.00 74.12 574 HIS A O 1
ATOM 4617 N N . GLN A 1 575 ? -8.550 -10.735 -44.389 1.00 73.75 575 GLN A N 1
ATOM 4618 C CA . GLN A 1 575 ? -9.049 -11.286 -45.657 1.00 73.75 575 GLN A CA 1
ATOM 4619 C C . GLN A 1 575 ? -9.093 -12.821 -45.691 1.00 73.75 575 GLN A C 1
ATOM 4621 O O . GLN A 1 575 ? -10.019 -13.397 -46.256 1.00 73.75 575 GLN A O 1
ATOM 4626 N N . SER A 1 576 ? -8.077 -13.487 -45.135 1.00 69.44 576 SER A N 1
ATOM 4627 C CA . SER A 1 576 ? -7.917 -14.947 -45.183 1.00 69.44 576 SER A CA 1
ATOM 4628 C C . SER A 1 576 ? -8.321 -15.659 -43.893 1.00 69.44 576 SER A C 1
ATOM 4630 O O . SER A 1 576 ? -8.368 -16.890 -43.858 1.00 69.44 576 SER A O 1
ATOM 4632 N N . GLY A 1 577 ? -8.594 -14.909 -42.825 1.00 61.78 577 GLY A N 1
ATOM 4633 C CA . GLY A 1 577 ? -9.057 -15.451 -41.558 1.00 61.78 577 GLY A CA 1
ATOM 4634 C C . GLY A 1 577 ? -10.526 -15.881 -41.607 1.00 61.78 577 GLY A C 1
ATOM 4635 O O . GLY A 1 577 ? -11.297 -15.434 -42.459 1.00 61.78 577 GLY A O 1
ATOM 4636 N N . PRO A 1 578 ? -10.957 -16.753 -40.683 1.00 55.81 578 PRO A N 1
ATOM 4637 C CA . PRO A 1 578 ? -12.373 -17.066 -40.522 1.00 55.81 578 PRO A CA 1
ATOM 4638 C C . PRO A 1 578 ? -13.175 -15.788 -40.219 1.00 55.81 578 PRO A C 1
ATOM 4640 O O . PRO A 1 578 ? -12.691 -14.908 -39.505 1.00 55.81 578 PRO A O 1
ATOM 4643 N N . ARG A 1 579 ? -14.408 -15.687 -40.748 1.00 45.66 579 ARG A N 1
ATOM 4644 C CA . ARG A 1 579 ? -15.298 -14.530 -40.516 1.00 45.66 579 ARG A CA 1
ATOM 4645 C C . ARG A 1 579 ? -15.368 -14.212 -39.014 1.00 45.66 579 ARG A C 1
ATOM 4647 O O . ARG A 1 579 ? -15.667 -15.103 -38.220 1.00 45.66 579 ARG A O 1
ATOM 4654 N N . GLY A 1 580 ? -15.095 -12.958 -38.643 1.00 46.69 580 GLY A N 1
ATOM 4655 C CA . GLY A 1 580 ? -15.021 -12.512 -37.243 1.00 46.69 580 GLY A CA 1
ATOM 4656 C C . GLY A 1 580 ? -13.614 -12.514 -36.626 1.00 46.69 580 GLY A C 1
ATOM 4657 O O . GLY A 1 580 ? -13.495 -12.469 -35.401 1.00 46.69 580 GLY A O 1
ATOM 4658 N N . CYS A 1 581 ? -12.557 -12.579 -37.445 1.00 43.94 581 CYS A N 1
ATOM 4659 C CA . CYS A 1 581 ? -11.172 -12.474 -36.989 1.00 43.94 581 CYS A CA 1
ATOM 4660 C C . CYS A 1 581 ? -10.875 -11.074 -36.427 1.00 43.94 581 CYS A C 1
ATOM 4662 O O . CYS A 1 581 ? -10.690 -10.126 -37.181 1.00 43.94 581 CYS A O 1
ATOM 4664 N N . SER A 1 582 ? -10.835 -10.932 -35.100 1.00 52.41 582 SER A N 1
ATOM 4665 C CA . SER A 1 582 ? -10.546 -9.657 -34.432 1.00 52.41 582 SER A CA 1
ATOM 4666 C C . SER A 1 582 ? -9.093 -9.606 -33.960 1.00 52.41 582 SER A C 1
ATOM 4668 O O . SER A 1 582 ? -8.675 -10.469 -33.185 1.00 52.41 582 SER A O 1
ATOM 4670 N N . CYS A 1 583 ? -8.334 -8.586 -34.371 1.00 52.09 583 CYS A N 1
ATOM 4671 C CA . CYS A 1 583 ? -6.957 -8.398 -33.917 1.00 52.09 583 CYS A CA 1
ATOM 4672 C C . CYS A 1 583 ? -6.853 -7.386 -32.772 1.00 52.09 583 CYS A C 1
ATOM 4674 O O . CYS A 1 583 ? -7.175 -6.211 -32.938 1.00 52.09 583 CYS A O 1
ATOM 4676 N N . ILE A 1 584 ? -6.268 -7.806 -31.648 1.00 56.66 584 ILE A N 1
ATOM 4677 C CA . ILE A 1 584 ? -5.942 -6.899 -30.542 1.00 56.66 584 ILE A CA 1
ATOM 4678 C C . ILE A 1 584 ? -4.531 -6.351 -30.754 1.00 56.66 584 ILE A C 1
ATOM 4680 O O . ILE A 1 584 ? -3.559 -7.066 -30.520 1.00 56.66 584 ILE A O 1
ATOM 4684 N N . LEU A 1 585 ? -4.411 -5.084 -31.159 1.00 54.75 585 LEU A N 1
ATOM 4685 C CA . LEU A 1 585 ? -3.133 -4.377 -31.307 1.00 54.75 585 LEU A CA 1
ATOM 4686 C C . LEU A 1 585 ? -2.845 -3.465 -30.107 1.00 54.75 585 LEU A C 1
ATOM 4688 O O . LEU A 1 585 ? -3.657 -2.599 -29.811 1.00 54.75 585 LEU A O 1
ATOM 4692 N N . ARG A 1 586 ? -1.672 -3.582 -29.467 1.00 57.69 586 ARG A N 1
ATOM 4693 C CA . ARG A 1 586 ? -1.308 -2.777 -28.273 1.00 57.69 586 ARG A CA 1
ATOM 4694 C C . ARG A 1 586 ? 0.023 -2.052 -28.401 1.00 57.69 586 ARG A C 1
ATOM 4696 O O . ARG A 1 586 ? 0.965 -2.702 -28.825 1.00 57.69 586 ARG A O 1
ATOM 4703 N N . THR A 1 587 ? 0.114 -0.794 -27.938 1.00 52.12 587 THR A N 1
ATOM 4704 C CA . THR A 1 587 ? 1.273 0.115 -28.136 1.00 52.12 587 THR A CA 1
ATOM 4705 C C . THR A 1 587 ? 1.686 0.918 -26.891 1.00 52.12 587 THR A C 1
ATOM 4707 O O . THR A 1 587 ? 0.823 1.499 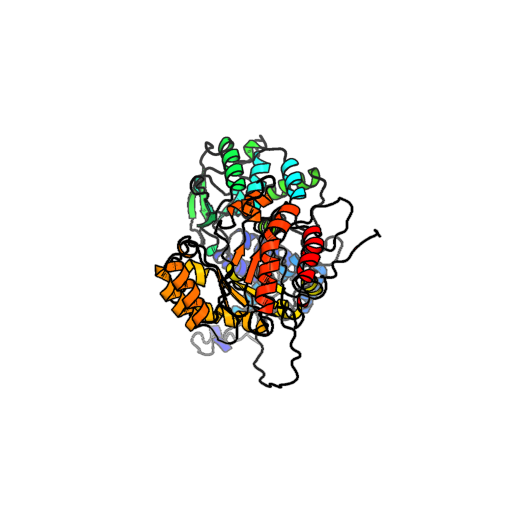-26.250 1.00 52.12 587 THR A O 1
ATOM 4710 N N . LEU A 1 588 ? 2.988 1.016 -26.561 1.00 50.88 588 LEU A N 1
ATOM 4711 C CA . LEU A 1 588 ? 3.567 1.767 -25.410 1.00 50.88 588 LEU A CA 1
ATOM 4712 C C . LEU A 1 588 ? 4.878 2.494 -25.815 1.00 50.88 588 LEU A C 1
ATOM 4714 O O . LEU A 1 588 ? 5.594 1.822 -26.549 1.00 50.88 588 LEU A O 1
ATOM 4718 N N . PRO A 1 589 ? 5.297 3.687 -25.290 1.00 47.12 589 PRO A N 1
ATOM 4719 C CA . PRO A 1 589 ? 4.554 4.802 -24.665 1.00 47.12 589 PRO A CA 1
ATOM 4720 C C . PRO A 1 589 ? 4.765 6.223 -25.321 1.00 47.12 589 PRO A C 1
ATOM 4722 O O . PRO A 1 589 ? 5.861 6.757 -25.266 1.00 47.12 589 PRO A O 1
ATOM 4725 N N . SER A 1 590 ? 3.667 6.895 -25.749 1.00 51.66 590 SER A N 1
ATOM 4726 C CA . SER A 1 590 ? 3.431 8.375 -25.949 1.00 51.66 590 SER A CA 1
ATOM 4727 C C . SER A 1 590 ? 4.163 9.170 -27.077 1.00 51.66 590 SER A C 1
ATOM 4729 O O . SER A 1 590 ? 5.239 8.749 -27.476 1.00 51.66 590 SER A O 1
ATOM 4731 N N . PRO A 1 591 ? 3.678 10.352 -27.581 1.00 51.44 591 PRO A N 1
ATOM 4732 C CA . PRO A 1 591 ? 2.390 11.051 -27.430 1.00 51.44 591 PRO A CA 1
ATOM 4733 C C . PRO A 1 591 ? 1.575 11.070 -28.741 1.00 51.44 591 PRO A C 1
ATOM 4735 O O . PRO A 1 591 ? 1.994 10.553 -29.769 1.00 51.44 591 PRO A O 1
ATOM 4738 N N . ARG A 1 592 ? 0.398 11.699 -28.692 1.00 50.62 592 ARG A N 1
ATOM 4739 C CA . ARG A 1 592 ? -0.621 11.945 -29.733 1.00 50.62 592 ARG A CA 1
ATOM 4740 C C . ARG A 1 592 ? -0.268 11.727 -31.226 1.00 50.62 592 ARG A C 1
ATOM 4742 O O . ARG A 1 592 ? -1.086 11.212 -31.977 1.00 50.62 592 ARG A O 1
ATOM 4749 N N . HIS A 1 593 ? 0.926 12.109 -31.664 1.00 53.91 593 HIS A N 1
ATOM 4750 C CA . HIS A 1 593 ? 1.428 11.886 -33.021 1.00 53.91 593 HIS A CA 1
ATOM 4751 C C . HIS A 1 593 ? 1.433 10.410 -33.440 1.00 53.91 593 HIS A C 1
ATOM 4753 O O . HIS A 1 593 ? 1.092 10.120 -34.584 1.00 53.91 593 HIS A O 1
ATOM 4759 N N . TRP A 1 594 ? 1.722 9.486 -32.515 1.00 60.31 594 TRP A N 1
ATOM 4760 C CA . TRP A 1 594 ? 1.603 8.037 -32.739 1.00 60.31 594 TRP A CA 1
ATOM 4761 C C . TRP A 1 594 ? 0.206 7.667 -33.241 1.00 60.31 594 TRP A C 1
ATOM 4763 O O . TRP A 1 594 ? 0.052 6.935 -34.216 1.00 60.31 594 TRP A O 1
ATOM 4773 N N . TRP A 1 595 ? -0.810 8.218 -32.568 1.00 58.88 595 TRP A N 1
ATOM 4774 C CA . TRP A 1 595 ? -2.208 7.880 -32.797 1.00 58.88 595 TRP A CA 1
ATOM 4775 C C . TRP A 1 595 ? -2.666 8.410 -34.155 1.00 58.88 595 TRP A C 1
ATOM 4777 O O . TRP A 1 595 ? -3.167 7.635 -34.955 1.00 58.88 595 TRP A O 1
ATOM 4787 N N . ILE A 1 596 ? -2.437 9.696 -34.448 1.00 62.25 596 ILE A N 1
ATOM 4788 C CA . ILE A 1 596 ? -2.900 10.314 -35.702 1.00 62.25 596 ILE A CA 1
ATOM 4789 C C . ILE A 1 596 ? -2.230 9.634 -36.896 1.00 62.25 596 ILE A C 1
ATOM 4791 O O . ILE A 1 596 ? -2.886 9.309 -37.884 1.00 62.25 596 ILE A O 1
ATOM 4795 N N . THR A 1 597 ? -0.920 9.403 -36.787 1.00 64.38 597 THR A N 1
ATOM 4796 C CA . THR A 1 597 ? -0.098 8.958 -37.914 1.00 64.38 597 THR A CA 1
ATOM 4797 C C . THR A 1 597 ? -0.345 7.488 -38.242 1.00 64.38 597 THR A C 1
ATOM 4799 O O . THR A 1 597 ? -0.622 7.160 -39.392 1.00 64.38 597 THR A O 1
ATOM 4802 N N . LEU A 1 598 ? -0.301 6.596 -37.246 1.00 69.56 598 LEU A N 1
ATOM 4803 C CA . LEU A 1 598 ? -0.436 5.157 -37.494 1.00 69.56 598 LEU A CA 1
ATOM 4804 C C . LEU A 1 598 ? -1.889 4.703 -37.596 1.00 69.56 598 LEU A C 1
ATOM 4806 O O . LEU A 1 598 ? -2.146 3.701 -38.254 1.00 69.56 598 LEU A O 1
ATOM 4810 N N . TRP A 1 599 ? -2.849 5.435 -37.015 1.00 71.44 599 TRP A N 1
ATOM 4811 C CA . TRP A 1 599 ? -4.266 5.125 -37.223 1.00 71.44 599 TRP A CA 1
ATOM 4812 C C . TRP A 1 599 ? -4.693 5.372 -38.668 1.00 71.44 599 TRP A C 1
ATOM 4814 O O . TRP A 1 599 ? -5.473 4.596 -39.209 1.00 71.44 599 TRP A O 1
ATOM 4824 N N . GLY A 1 600 ? -4.166 6.420 -39.312 1.00 73.81 600 GLY A N 1
ATOM 4825 C CA . GLY A 1 600 ? -4.398 6.659 -40.738 1.00 73.81 600 GLY A CA 1
ATOM 4826 C C . GLY A 1 600 ? -3.947 5.472 -41.591 1.00 73.81 600 GLY A C 1
ATOM 4827 O O . GLY A 1 600 ? -4.725 4.963 -42.397 1.00 73.81 600 GLY A O 1
ATOM 4828 N N . ASP A 1 601 ? -2.730 4.984 -41.345 1.00 79.00 601 ASP A N 1
ATOM 4829 C CA . ASP A 1 601 ? -2.180 3.818 -42.041 1.00 79.00 601 ASP A CA 1
ATOM 4830 C C . ASP A 1 601 ? -2.944 2.524 -41.717 1.00 79.00 601 ASP A C 1
ATOM 4832 O O . ASP A 1 601 ? -3.203 1.711 -42.605 1.00 79.00 601 ASP A O 1
ATOM 4836 N N . LEU A 1 602 ? -3.338 2.340 -40.452 1.00 76.19 602 LEU A N 1
ATOM 4837 C CA . LEU A 1 602 ? -4.113 1.186 -40.004 1.00 76.19 602 LEU A CA 1
ATOM 4838 C C . LEU A 1 602 ? -5.491 1.159 -40.652 1.00 76.19 602 LEU A C 1
ATOM 4840 O O . LEU A 1 602 ? -5.865 0.130 -41.195 1.00 76.19 602 LEU A O 1
ATOM 4844 N N . ARG A 1 603 ? -6.209 2.286 -40.672 1.00 75.00 603 ARG A N 1
ATOM 4845 C CA . ARG A 1 603 ? -7.518 2.402 -41.327 1.00 75.00 603 ARG A CA 1
ATOM 4846 C C . ARG A 1 603 ? -7.417 2.193 -42.836 1.00 75.00 603 ARG A C 1
ATOM 4848 O O . ARG A 1 603 ? -8.319 1.618 -43.432 1.00 75.00 603 ARG A O 1
ATOM 4855 N N . ALA A 1 604 ? -6.334 2.654 -43.463 1.00 79.38 604 ALA A N 1
ATOM 4856 C CA . ALA A 1 604 ? -6.099 2.413 -44.884 1.00 79.38 604 ALA A CA 1
ATOM 4857 C C . ALA A 1 604 ? -5.896 0.917 -45.187 1.00 79.38 604 ALA A C 1
ATOM 4859 O O . ALA A 1 604 ? -6.387 0.428 -46.200 1.00 79.38 604 ALA A O 1
ATOM 4860 N N . ALA A 1 605 ? -5.204 0.186 -44.307 1.00 77.00 605 ALA A N 1
ATOM 4861 C CA . ALA A 1 605 ? -4.989 -1.255 -44.449 1.00 77.00 605 ALA A CA 1
ATOM 4862 C C . ALA A 1 605 ? -6.186 -2.110 -43.979 1.00 77.00 605 ALA A C 1
ATOM 4864 O O . ALA A 1 605 ? -6.391 -3.211 -44.487 1.00 77.00 605 ALA A O 1
ATOM 4865 N N . LEU A 1 606 ? -6.958 -1.610 -43.013 1.00 73.88 606 LEU A N 1
ATOM 4866 C CA . LEU A 1 606 ? -8.091 -2.262 -42.357 1.00 73.88 606 LEU A CA 1
ATOM 4867 C C . LEU A 1 606 ? -9.233 -1.250 -42.159 1.00 73.88 606 LEU A C 1
ATOM 4869 O O . LEU A 1 606 ? -9.358 -0.660 -41.084 1.00 73.88 606 LEU A O 1
ATOM 4873 N N . PRO A 1 607 ? -10.095 -1.037 -43.169 1.00 66.88 607 PRO A N 1
ATOM 4874 C CA . PRO A 1 607 ? -11.216 -0.100 -43.054 1.00 66.88 607 PRO A CA 1
ATOM 4875 C C . PRO A 1 607 ? -12.204 -0.445 -41.927 1.00 66.88 607 PRO A C 1
ATOM 4877 O O . PRO A 1 607 ? -12.825 0.453 -41.361 1.00 66.88 607 PRO A O 1
ATOM 4880 N N . ALA A 1 608 ? -12.308 -1.730 -41.570 1.00 63.47 608 ALA A N 1
ATOM 4881 C CA . ALA A 1 608 ? -13.152 -2.239 -40.487 1.00 63.47 608 ALA A CA 1
ATOM 4882 C C . ALA A 1 608 ? -12.678 -1.826 -39.073 1.00 63.47 608 ALA A C 1
ATOM 4884 O O . ALA A 1 608 ? -13.466 -1.868 -38.132 1.00 63.47 608 ALA A O 1
ATOM 4885 N N . ALA A 1 609 ? -11.462 -1.274 -38.941 1.00 60.50 609 ALA A N 1
ATOM 4886 C CA . ALA A 1 609 ? -10.950 -0.669 -37.707 1.00 60.50 609 ALA A CA 1
ATOM 4887 C C . ALA A 1 609 ? -11.790 0.517 -37.189 1.00 60.50 609 ALA A C 1
ATOM 4889 O O . ALA A 1 609 ? -11.622 0.948 -36.046 1.00 60.50 609 ALA A O 1
ATOM 4890 N N . GLY A 1 610 ? -12.666 1.070 -38.033 1.00 63.91 610 GLY A N 1
ATOM 4891 C CA . GLY A 1 610 ? -13.566 2.157 -37.681 1.00 63.91 610 GLY A CA 1
ATOM 4892 C C . GLY A 1 610 ? -12.894 3.531 -37.635 1.00 63.91 610 GLY A C 1
ATOM 4893 O O . GLY A 1 610 ? -11.798 3.774 -38.159 1.00 63.91 610 GLY A O 1
ATOM 4894 N N . ASN A 1 611 ? -13.604 4.485 -37.034 1.00 59.00 611 ASN A N 1
ATOM 4895 C CA . ASN A 1 611 ? -13.128 5.855 -36.936 1.00 59.00 611 ASN A CA 1
ATOM 4896 C C . ASN A 1 611 ? -12.035 6.003 -35.879 1.00 59.00 611 ASN A C 1
ATOM 4898 O O . ASN A 1 611 ? -12.052 5.393 -34.815 1.00 59.00 611 ASN A O 1
ATOM 4902 N N . ALA A 1 612 ? -11.104 6.893 -36.198 1.00 57.44 612 ALA A N 1
ATOM 4903 C CA . ALA A 1 612 ? -10.134 7.447 -35.274 1.00 57.44 612 ALA A CA 1
ATOM 4904 C C . ALA A 1 612 ? -10.795 7.862 -33.941 1.00 57.44 612 ALA A C 1
ATOM 4906 O O . ALA A 1 612 ? -11.764 8.626 -33.986 1.00 57.44 612 ALA A O 1
ATOM 4907 N N . PRO A 1 613 ? -10.272 7.435 -32.772 1.00 57.06 613 PRO A N 1
ATOM 4908 C CA . PRO A 1 613 ? -10.705 7.949 -31.478 1.00 57.06 613 PRO A CA 1
ATOM 4909 C C . PRO A 1 613 ? -10.751 9.478 -31.481 1.00 57.06 613 PRO A C 1
ATOM 4911 O O . PRO A 1 613 ? -9.759 10.128 -31.821 1.00 57.06 613 PRO A O 1
ATOM 4914 N N . SER A 1 614 ? -11.876 10.074 -31.080 1.00 52.00 614 SER A N 1
ATOM 4915 C CA . SER A 1 614 ? -12.045 11.530 -31.032 1.00 52.00 614 SER A CA 1
ATOM 4916 C C . SER A 1 614 ? -11.261 12.139 -29.865 1.00 52.00 614 SER A C 1
ATOM 4918 O O . SER A 1 614 ? -11.835 12.566 -28.868 1.00 52.00 614 SER A O 1
ATOM 4920 N N . ILE A 1 615 ? -9.930 12.154 -29.944 1.00 52.81 615 ILE A N 1
ATOM 4921 C CA . ILE A 1 615 ? -9.085 12.789 -28.928 1.00 52.81 615 ILE A CA 1
ATOM 4922 C C . ILE A 1 615 ? -9.241 14.307 -29.092 1.00 52.81 615 ILE A C 1
ATOM 4924 O O . ILE A 1 615 ? -8.803 14.830 -30.125 1.00 52.81 615 ILE A O 1
ATOM 4928 N N . PRO A 1 616 ? -9.837 15.031 -28.120 1.00 39.81 616 PRO A N 1
ATOM 4929 C CA . PRO A 1 616 ? -10.213 16.429 -28.299 1.00 39.81 616 PRO A CA 1
ATOM 4930 C C . PRO A 1 616 ? -9.035 17.269 -28.805 1.00 39.81 616 PRO A C 1
ATOM 4932 O O . PRO A 1 616 ? -7.953 17.299 -28.215 1.00 39.81 616 PRO A O 1
ATOM 4935 N N . GLN A 1 617 ? -9.241 17.929 -29.945 1.00 38.25 617 GLN A N 1
ATOM 4936 C CA . GLN A 1 617 ? -8.403 19.027 -30.408 1.00 38.25 617 GLN A CA 1
ATOM 4937 C C . GLN A 1 617 ? -8.806 20.272 -29.625 1.00 38.25 617 GLN A C 1
ATOM 4939 O O . GLN A 1 617 ? -9.830 20.873 -29.913 1.00 38.25 617 GLN A O 1
ATOM 4944 N N . GLN A 1 618 ? -8.017 20.670 -28.628 1.00 28.66 618 GLN A N 1
ATOM 4945 C CA . GLN A 1 618 ? -8.049 22.067 -28.207 1.00 28.66 618 GLN A CA 1
ATOM 4946 C C . GLN A 1 618 ? -7.148 22.853 -29.157 1.00 28.66 618 GLN A C 1
ATOM 4948 O O . GLN A 1 618 ? -5.927 22.735 -29.097 1.00 28.66 618 GLN A O 1
ATOM 4953 N N . SER A 1 619 ? -7.772 23.590 -30.076 1.00 24.11 619 SER A N 1
ATOM 4954 C CA . SER A 1 619 ? -7.129 24.534 -30.996 1.00 24.11 619 SER A CA 1
ATOM 4955 C C . SER A 1 619 ? -7.048 25.961 -30.436 1.00 24.11 619 SER A C 1
ATOM 4957 O O . SER A 1 619 ? -6.400 26.805 -31.045 1.00 24.11 619 SER A O 1
ATOM 4959 N N . SER A 1 620 ? -7.635 26.251 -29.272 1.00 24.20 620 SER A N 1
ATOM 4960 C CA . SER A 1 620 ? -7.471 27.541 -28.594 1.00 24.20 620 SER A CA 1
ATOM 4961 C C . SER A 1 620 ? -7.794 27.454 -27.102 1.00 24.20 620 SER A C 1
ATOM 4963 O O . SER A 1 620 ? -8.715 26.748 -26.687 1.00 24.20 620 SER A O 1
ATOM 4965 N N . LEU A 1 621 ? -7.001 28.185 -26.320 1.00 22.50 621 LEU A N 1
ATOM 4966 C CA . LEU A 1 621 ? -7.085 28.357 -24.872 1.00 22.50 621 LEU A CA 1
ATOM 4967 C C . LEU A 1 621 ? -8.278 29.238 -24.475 1.00 22.50 621 LEU A C 1
ATOM 4969 O O . LEU A 1 621 ? -8.443 30.321 -25.030 1.00 22.50 621 LEU A O 1
ATOM 4973 N N . PHE A 1 622 ? -9.018 28.800 -23.458 1.00 23.83 622 PHE A N 1
ATOM 4974 C CA . PHE A 1 622 ? -9.665 29.675 -22.479 1.00 23.83 622 PHE A CA 1
ATOM 4975 C C . PHE A 1 622 ? -9.239 29.231 -21.078 1.00 23.83 622 PHE A C 1
ATOM 4977 O O . PHE A 1 622 ? -9.216 28.000 -20.825 1.00 23.83 622 PHE A O 1
#

InterPro domains:
  IPR002104 Integrase, catalytic domain [PF00589] (136-227)
  IPR002104 Integrase, catalytic domain [PS51898] (131-356)
  IPR002763 Protein of unknown function DUF72 [PF01904] (371-577)
  IPR002763 Protein of unknown function DUF72 [PTHR30348] (368-576)
  IPR010998 Integrase/recombinase, N-terminal [G3DSA:1.10.150.130] (21-130)
  IPR011010 DNA breaking-rejoining enzyme, catalytic core [SSF56349] (26-288)
  IPR013762 Integrase-like, catalytic domain superfamily [G3DSA:1.10.443.10] (131-305)
  IPR036520 UPF0759 superfamily [G3DSA:3.20.20.410] (355-583)
  IPR036520 UPF0759 superfamily [SSF117396] (357-577)
  IPR044068 Core-binding (CB) domain [PS51900] (26-110)